Protein AF-0000000067927536 (afdb_homodimer)

Secondary structure (DSSP, 8-state):
----------EEEEES--EEEEEEEESSS--TTSEEEEEEEEEEE-HHHHHHHHHHHTT-EEEEE-EEESSHHHHHHHHHHHHTT-EE--EEETTSPPPEEEEEE-TTS-EEEEEEE-HHHHHHHHHHTT-HHHHHHHHH-SEEEEETTS-HHHHHHHHHHTTT--EEEE--SHHHHGGGGGGGGG-SEEEEEHHHHHHHHTS---HHHHHHHHHHTT--SEEEE-TTSPEEEEETTEEEEE-PPPPS--S--TTHHHHHHHHHHHHHHTT--HHHHHHHHHHHHHHHHH-SSSS----HHHHHHHHHHSPPPEE--/----------EEEEES--EEEEEEEESSS--TTSEEEEEEEEEEE-HHHHHHHHHHHTT-EEEEE-EEESSHHHHHHHHHHHHTT-EE--EEETTSPPPEEEEEE-TTS-EEEEEEE-HHHHHHHHHHTT-HHHHHHHHH-SEEEEETTS-HHHHHHHHHHSTT--EEEE--SHHHHGGGGGGGGG-SEEEEEHHHHHHHHTS---HHHHHHHHHHTT--SEEEE-TTSPEEEEETTEEEEE-PPPPS--S--TTHHHHHHHHHHHHHHTT--HHHHHHHHHHHHHHHHH-SSSS----HHHHHHHHHHSPPPEE--

InterPro domains:
  IPR011611 Carbohydrate kinase PfkB [PF00294] (12-297)
  IPR029056 Ribokinase-like [G3DSA:3.40.1190.20] (9-316)
  IPR029056 Ribokinase-like [SSF53613] (11-298)

Radius of gyration: 29.58 Å; Cα contacts (8 Å, |Δi|>4): 1443; chains: 2; bounding box: 50×99×86 Å

Organism: Mesorhizobium plurifarium (NCBI:txid69974)

Solvent-accessible surface area (backbone atoms only — not comparable to full-atom values): 31913 Å² total; per-residue (Å²): 126,85,75,69,76,79,77,74,60,52,35,37,36,32,40,31,42,52,26,43,35,33,44,30,36,33,53,65,80,80,55,80,58,31,79,30,50,29,46,75,44,77,44,75,35,33,60,44,46,46,11,45,48,34,18,36,66,68,60,33,46,42,34,38,37,35,61,31,11,54,46,72,63,29,52,54,40,51,51,52,40,50,75,53,67,33,45,78,64,48,46,71,39,66,92,41,69,41,34,36,37,40,35,37,22,35,65,87,64,47,61,51,38,27,37,37,22,53,65,58,41,58,65,43,42,51,59,50,68,70,37,66,70,49,54,52,51,52,70,71,32,62,28,36,39,36,30,31,64,38,38,44,70,26,49,52,52,49,61,68,63,43,77,83,42,49,30,36,36,34,26,91,39,47,86,29,25,51,45,45,54,92,46,29,64,72,37,58,30,39,41,34,38,55,65,25,50,23,46,60,67,73,46,89,60,55,71,70,58,39,52,53,49,42,42,72,61,34,32,59,25,37,36,36,39,50,84,81,45,52,33,36,39,36,40,94,88,43,44,30,32,31,59,60,62,81,66,95,46,86,59,32,69,72,58,18,68,25,23,19,49,12,30,20,52,42,32,40,70,71,66,42,55,68,66,63,11,43,37,44,4,51,24,37,17,44,48,25,18,49,19,83,43,90,71,46,85,67,46,71,64,60,44,51,58,38,37,69,59,39,55,76,66,39,77,58,127,125,83,75,71,75,78,76,73,60,52,34,37,37,32,38,30,41,54,25,42,35,34,42,30,36,33,54,62,82,80,53,79,56,32,79,29,48,29,47,73,44,76,46,76,36,33,62,43,46,48,12,46,49,34,19,37,66,67,60,31,45,41,33,37,37,36,61,32,11,54,45,72,64,27,52,52,39,52,51,51,39,52,74,53,67,32,46,79,66,49,47,71,37,66,92,41,70,41,33,34,36,39,36,37,22,36,65,88,64,47,61,50,37,28,39,38,21,52,65,57,41,58,64,43,42,49,58,50,68,71,36,66,68,48,52,53,51,51,70,71,31,63,28,37,38,36,30,31,62,37,40,44,70,27,49,52,51,48,61,68,61,43,74,84,42,49,31,36,38,34,26,90,39,48,87,28,25,50,46,45,56,93,45,29,66,72,37,58,30,37,40,34,38,56,65,25,51,23,45,60,66,73,45,90,61,55,70,70,56,39,52,53,49,40,41,74,62,34,33,60,24,38,36,36,40,49,84,82,45,53,33,37,37,37,40,95,88,44,45,30,33,32,58,61,62,80,66,96,44,86,58,31,67,73,58,19,68,25,22,20,49,12,29,19,52,40,33,40,70,72,67,42,56,66,66,62,10,43,38,44,4,50,23,37,18,44,49,24,17,49,19,82,43,90,71,46,85,65,45,72,64,59,44,52,56,38,37,70,59,38,55,75,67,38,75,57,129

pLDDT: mean 92.67, std 10.37, range [36.15, 98.88]

Structure (mmCIF, N/CA/C/O backbone):
data_AF-0000000067927536-model_v1
#
loop_
_entity.id
_entity.type
_entity.pdbx_description
1 polymer 'PfkB domain protein'
#
loop_
_atom_site.group_PDB
_atom_site.id
_atom_site.type_symbol
_atom_site.label_atom_id
_atom_site.label_alt_id
_atom_site.label_comp_id
_atom_site.label_asym_id
_atom_site.label_entity_id
_atom_site.label_seq_id
_atom_site.pdbx_PDB_ins_code
_atom_site.Cartn_x
_atom_site.Cartn_y
_atom_site.Cartn_z
_atom_site.occupancy
_atom_site.B_iso_or_equiv
_atom_site.auth_seq_id
_atom_site.auth_comp_id
_atom_site.auth_asym_id
_atom_site.auth_atom_id
_atom_site.pdbx_PDB_model_num
ATOM 1 N N . MET A 1 1 ? 11.896 -23.747 -52.117 1 36.15 1 MET A N 1
ATOM 2 C CA . MET A 1 1 ? 12.339 -24.016 -50.752 1 36.15 1 MET A CA 1
ATOM 3 C C . MET A 1 1 ? 11.15 -24.108 -49.802 1 36.15 1 MET A C 1
ATOM 5 O O . MET A 1 1 ? 10.314 -23.204 -49.758 1 36.15 1 MET A O 1
ATOM 9 N N . PRO A 1 2 ? 10.619 -25.261 -49.457 1 42.64 2 PRO A N 1
ATOM 10 C CA . PRO A 1 2 ? 9.406 -25.369 -48.643 1 42.64 2 PRO A CA 1
ATOM 11 C C . PRO A 1 2 ? 9.472 -24.526 -47.371 1 42.64 2 PRO A C 1
ATOM 13 O O . PRO A 1 2 ? 10.546 -24.371 -46.784 1 42.64 2 PRO A O 1
ATOM 16 N N . THR A 1 3 ? 8.899 -23.298 -47.392 1 41.12 3 THR A N 1
ATOM 17 C CA . THR A 1 3 ? 8.771 -22.446 -46.215 1 41.12 3 THR A CA 1
ATOM 18 C C . THR A 1 3 ? 8.442 -23.278 -44.979 1 41.12 3 THR A C 1
ATOM 20 O O . THR A 1 3 ? 7.511 -24.086 -44.997 1 41.12 3 THR A O 1
ATOM 23 N N . SER A 1 4 ? 9.448 -23.759 -44.269 1 42.23 4 SER A N 1
ATOM 24 C CA . SER A 1 4 ? 9.259 -24.482 -43.015 1 42.23 4 SER A CA 1
ATOM 25 C C . SER A 1 4 ? 8.021 -23.988 -42.274 1 42.23 4 SER A C 1
ATOM 27 O O . SER A 1 4 ? 7.813 -22.781 -42.137 1 42.23 4 SER A O 1
ATOM 29 N N . PRO A 1 5 ? 6.928 -24.681 -42.202 1 43.66 5 PRO A N 1
ATOM 30 C CA . PRO A 1 5 ? 5.711 -24.21 -41.538 1 43.66 5 PRO A CA 1
ATOM 31 C C . PRO A 1 5 ? 6.002 -23.426 -40.26 1 43.66 5 PRO A C 1
ATOM 33 O O . PRO A 1 5 ? 6.927 -23.768 -39.518 1 43.66 5 PRO A O 1
ATOM 36 N N . THR A 1 6 ? 6.027 -22.127 -40.227 1 46.49 6 THR A N 1
ATOM 37 C CA . THR A 1 6 ? 6.151 -21.246 -39.071 1 46.49 6 THR A CA 1
ATOM 38 C C . THR A 1 6 ? 5.506 -21.875 -37.84 1 46.49 6 THR A C 1
ATOM 40 O O . THR A 1 6 ? 4.283 -22.021 -37.779 1 46.49 6 THR A O 1
ATOM 43 N N . ILE A 1 7 ? 5.975 -22.976 -37.288 1 53.29 7 ILE A N 1
ATOM 44 C CA . ILE A 1 7 ? 5.444 -23.59 -36.076 1 53.29 7 ILE A CA 1
ATOM 45 C C . ILE A 1 7 ? 4.999 -22.504 -35.099 1 53.29 7 ILE A C 1
ATOM 47 O O . ILE A 1 7 ? 5.812 -21.695 -34.648 1 53.29 7 ILE A O 1
ATOM 51 N N . LEU A 1 8 ? 3.701 -22.122 -35.09 1 70.79 8 LEU A N 1
ATOM 52 C CA . LEU A 1 8 ? 3.12 -21.093 -34.235 1 70.79 8 LEU A CA 1
ATOM 53 C C . LEU A 1 8 ? 3.421 -21.371 -32.766 1 70.79 8 LEU A C 1
ATOM 55 O O . LEU A 1 8 ? 3.389 -22.524 -32.329 1 70.79 8 LEU A O 1
ATOM 59 N N . ALA A 1 9 ? 3.997 -20.526 -31.995 1 87.4 9 ALA A N 1
ATOM 60 C CA . ALA A 1 9 ? 4.271 -20.597 -30.562 1 87.4 9 ALA A CA 1
ATOM 61 C C . ALA A 1 9 ? 3.046 -21.081 -29.792 1 87.4 9 ALA A C 1
ATOM 63 O O . ALA A 1 9 ? 1.92 -20.668 -30.081 1 87.4 9 ALA A O 1
ATOM 64 N N . PRO A 1 10 ? 3.184 -22.124 -29.01 1 95.2 10 PRO A N 1
ATOM 65 C CA . PRO A 1 10 ? 2.051 -22.525 -28.173 1 95.2 10 PRO A CA 1
ATOM 66 C C . PRO A 1 10 ? 1.423 -21.35 -27.427 1 95.2 10 PRO A C 1
ATOM 68 O O . PRO A 1 10 ? 2.081 -20.328 -27.212 1 95.2 10 PRO A O 1
ATOM 71 N N . THR A 1 11 ? 0.136 -21.476 -27.186 1 97.68 11 THR A N 1
ATOM 72 C CA . THR A 1 11 ? -0.6 -20.431 -26.483 1 97.68 11 THR A CA 1
ATOM 73 C C . THR A 1 11 ? -1.155 -20.956 -25.162 1 97.68 11 THR A C 1
ATOM 75 O O . THR A 1 11 ? -1.606 -22.101 -25.083 1 97.68 11 THR A O 1
ATOM 78 N N . ILE A 1 12 ? -1.06 -20.15 -24.15 1 98.65 12 ILE A N 1
ATOM 79 C CA . ILE A 1 12 ? -1.633 -20.516 -22.859 1 98.65 12 ILE A CA 1
ATOM 80 C C . ILE A 1 12 ? -2.537 -19.392 -22.358 1 98.65 12 ILE A C 1
ATOM 82 O O . ILE A 1 12 ? -2.226 -18.212 -22.533 1 98.65 12 ILE A O 1
ATOM 86 N N . LEU A 1 13 ? -3.666 -19.736 -21.806 1 98.72 13 LEU A N 1
ATOM 87 C CA . LEU A 1 13 ? -4.589 -18.83 -21.131 1 98.72 13 LEU A CA 1
ATOM 88 C C . LEU A 1 13 ? -4.597 -19.083 -19.627 1 98.72 13 LEU A C 1
ATOM 90 O O . LEU A 1 13 ? -4.781 -20.22 -19.186 1 98.72 13 LEU A O 1
ATOM 94 N N . ALA A 1 14 ? -4.364 -18.02 -18.931 1 98.82 14 ALA A N 1
ATOM 95 C CA . ALA A 1 14 ? -4.251 -18.194 -17.485 1 98.82 14 ALA A CA 1
ATOM 96 C C . ALA A 1 14 ? -5.377 -17.466 -16.756 1 98.82 14 ALA A C 1
ATOM 98 O O . ALA A 1 14 ? -5.853 -16.426 -17.217 1 98.82 14 ALA A O 1
ATOM 99 N N . PHE A 1 15 ? -5.825 -18.036 -15.656 1 98.7 15 PHE A N 1
ATOM 100 C CA . PHE A 1 15 ? -6.804 -17.481 -14.728 1 98.7 15 PHE A CA 1
ATOM 101 C C . PHE A 1 15 ? -6.224 -17.388 -13.322 1 98.7 15 PHE A C 1
ATOM 103 O O . PHE A 1 15 ? -5.772 -18.391 -12.764 1 98.7 15 PHE A O 1
ATOM 110 N N . GLY A 1 16 ? -6.215 -16.2 -12.804 1 98.4 16 GLY A N 1
ATOM 111 C CA . GLY A 1 16 ? -5.741 -16.168 -11.429 1 98.4 16 GLY A CA 1
ATOM 112 C C . GLY A 1 16 ? -5.317 -14.784 -10.976 1 98.4 16 GLY A C 1
ATOM 113 O O . GLY A 1 16 ? -5.853 -13.779 -11.447 1 98.4 16 GLY A O 1
ATOM 114 N N . GLY A 1 17 ? -4.472 -14.823 -10.006 1 97.46 17 GLY A N 1
ATOM 115 C CA . GLY A 1 17 ? -4.162 -13.583 -9.312 1 97.46 17 GLY A CA 1
ATOM 116 C C . GLY A 1 17 ? -3.146 -12.727 -10.043 1 97.46 17 GLY A C 1
ATOM 117 O O . GLY A 1 17 ? -2.119 -13.231 -10.503 1 97.46 17 GLY A O 1
ATOM 118 N N . ALA A 1 18 ? -3.348 -11.469 -10.199 1 98.01 18 ALA A N 1
ATOM 119 C CA . ALA A 1 18 ? -2.476 -10.337 -10.499 1 98.01 18 ALA A CA 1
ATOM 120 C C . ALA A 1 18 ? -2.848 -9.12 -9.657 1 98.01 18 ALA A C 1
ATOM 122 O O . ALA A 1 18 ? -3.928 -8.547 -9.826 1 98.01 18 ALA A O 1
ATOM 123 N N . HIS A 1 19 ? -2.048 -8.82 -8.751 1 97.81 19 HIS A N 1
ATOM 124 C CA . HIS A 1 19 ? -2.422 -7.828 -7.75 1 97.81 19 HIS A CA 1
ATOM 125 C C . HIS A 1 19 ? -1.195 -7.096 -7.216 1 97.81 19 HIS A C 1
ATOM 127 O O . HIS A 1 19 ? -0.073 -7.351 -7.658 1 97.81 19 HIS A O 1
ATOM 133 N N . ILE A 1 20 ? -1.432 -6.139 -6.331 1 96.45 20 ILE A N 1
ATOM 134 C CA . ILE A 1 20 ? -0.353 -5.361 -5.731 1 96.45 20 ILE A CA 1
ATOM 135 C C . ILE A 1 20 ? 0.211 -6.106 -4.523 1 96.45 20 ILE A C 1
ATOM 137 O O . ILE A 1 20 ? -0.539 -6.52 -3.636 1 96.45 20 ILE A O 1
ATOM 141 N N . ASP A 1 21 ? 1.467 -6.305 -4.563 1 95.13 21 ASP A N 1
ATOM 142 C CA . ASP A 1 21 ? 2.213 -6.828 -3.423 1 95.13 21 ASP A CA 1
ATOM 143 C C . ASP A 1 21 ? 3.032 -5.727 -2.751 1 95.13 21 ASP A C 1
ATOM 145 O O . ASP A 1 21 ? 3.897 -5.117 -3.382 1 95.13 21 ASP A O 1
ATOM 149 N N . ARG A 1 22 ? 2.741 -5.528 -1.476 1 95.95 22 ARG A N 1
ATOM 150 C CA . ARG A 1 22 ? 3.467 -4.53 -0.698 1 95.95 22 ARG A CA 1
ATOM 151 C C . ARG A 1 22 ? 4.297 -5.188 0.399 1 95.95 22 ARG A C 1
ATOM 153 O O . ARG A 1 22 ? 3.796 -6.04 1.136 1 95.95 22 ARG A O 1
ATOM 160 N N . ARG A 1 23 ? 5.489 -4.76 0.454 1 95.23 23 ARG A N 1
ATOM 161 C CA . ARG A 1 23 ? 6.372 -5.239 1.512 1 95.23 23 ARG A CA 1
ATOM 162 C C . ARG A 1 23 ? 7.012 -4.075 2.261 1 95.23 23 ARG A C 1
ATOM 164 O O . ARG A 1 23 ? 7.766 -3.294 1.676 1 95.23 23 ARG A O 1
ATOM 171 N N . GLY A 1 24 ? 6.674 -3.954 3.484 1 97.41 24 GLY A N 1
ATOM 172 C CA . GLY A 1 24 ? 7.274 -2.948 4.346 1 97.41 24 GLY A CA 1
ATOM 173 C C . GLY A 1 24 ? 8.263 -3.527 5.34 1 97.41 24 GLY A C 1
ATOM 174 O O . GLY A 1 24 ? 7.955 -4.495 6.038 1 97.41 24 GLY A O 1
ATOM 175 N N . GLN A 1 25 ? 9.375 -2.928 5.385 1 97.52 25 GLN A N 1
ATOM 176 C CA . GLN A 1 25 ? 10.392 -3.386 6.326 1 97.52 25 GLN A CA 1
ATOM 177 C C . GLN A 1 25 ? 10.713 -2.308 7.357 1 97.52 25 GLN A C 1
ATOM 179 O O . GLN A 1 25 ? 11.086 -1.189 6.997 1 97.52 25 GLN A O 1
ATOM 184 N N . VAL A 1 26 ? 10.529 -2.6 8.625 1 97.45 26 VAL A N 1
ATOM 185 C CA . VAL A 1 26 ? 10.849 -1.699 9.726 1 97.45 26 VAL A CA 1
ATOM 186 C C . VAL A 1 26 ? 12.357 -1.462 9.779 1 97.45 26 VAL A C 1
ATOM 188 O O . VAL A 1 26 ? 13.144 -2.395 9.602 1 97.45 26 VAL A O 1
ATOM 191 N N . SER A 1 27 ? 12.59 -0.154 9.985 1 94.74 27 SER A N 1
ATOM 192 C CA . SER A 1 27 ? 13.988 0.195 10.216 1 94.74 27 SER A CA 1
ATOM 193 C C . SER A 1 27 ? 14.349 0.08 11.694 1 94.74 27 SER A C 1
ATOM 195 O O . SER A 1 27 ? 13.633 0.595 12.555 1 94.74 27 SER A O 1
ATOM 197 N N . GLY A 1 28 ? 15.214 -0.675 12.162 1 92.79 28 GLY A N 1
ATOM 198 C CA . GLY A 1 28 ? 15.619 -0.81 13.552 1 92.79 28 GLY A CA 1
ATOM 199 C C . GLY A 1 28 ? 14.758 -1.785 14.333 1 92.79 28 GLY A C 1
ATOM 200 O O . GLY A 1 28 ? 14.322 -2.805 13.794 1 92.79 28 GLY A O 1
ATOM 201 N N . ILE A 1 29 ? 14.461 -1.384 15.618 1 94.43 29 ILE A N 1
ATOM 202 C CA . ILE A 1 29 ? 13.727 -2.286 16.499 1 94.43 29 ILE A CA 1
ATOM 203 C C . ILE A 1 29 ? 12.226 -2.099 16.295 1 94.43 29 ILE A C 1
ATOM 205 O O . ILE A 1 29 ? 11.717 -0.978 16.377 1 94.43 29 ILE A O 1
ATOM 209 N N . TYR A 1 30 ? 11.588 -3.152 16.034 1 96.66 30 TYR A N 1
ATOM 210 C CA . TYR A 1 30 ? 10.138 -3.152 15.877 1 96.66 30 TYR A CA 1
ATOM 211 C C . TYR A 1 30 ? 9.446 -2.905 17.212 1 96.66 30 TYR A C 1
ATOM 213 O O . TYR A 1 30 ? 9.755 -3.56 18.21 1 96.66 30 TYR A O 1
ATOM 221 N N . VAL A 1 31 ? 8.497 -1.951 17.266 1 95.69 31 VAL A N 1
ATOM 222 C CA . VAL A 1 31 ? 7.664 -1.687 18.435 1 95.69 31 VAL A CA 1
ATOM 223 C C . VAL A 1 31 ? 6.201 -1.971 18.102 1 95.69 31 VAL A C 1
ATOM 225 O O . VAL A 1 31 ? 5.611 -1.301 17.251 1 95.69 31 VAL A O 1
ATOM 228 N N . PRO A 1 32 ? 5.574 -2.984 18.76 1 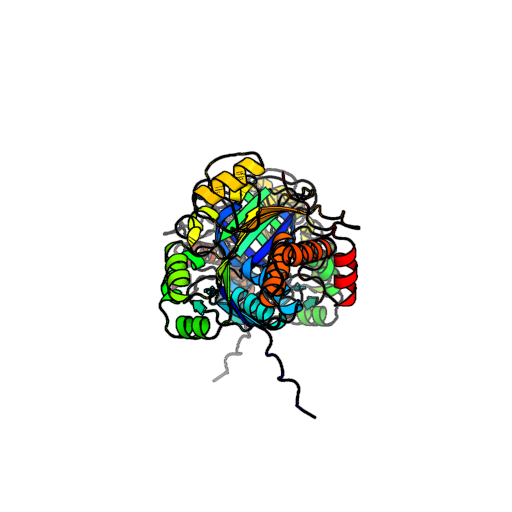96.01 32 PRO A N 1
ATOM 229 C CA . PRO A 1 32 ? 4.167 -3.3 18.505 1 96.01 32 PRO A CA 1
ATOM 230 C C . PRO A 1 32 ? 3.232 -2.14 18.839 1 96.01 32 PRO A C 1
ATOM 232 O O . PRO A 1 32 ? 3.515 -1.355 19.748 1 96.01 32 PRO A O 1
ATOM 235 N N . ALA A 1 33 ? 2.145 -2.016 18.101 1 94.89 33 ALA A N 1
ATOM 236 C CA . ALA A 1 33 ? 1.083 -1.046 18.355 1 94.89 33 ALA A CA 1
ATOM 237 C C . ALA A 1 33 ? 1.62 0.382 18.3 1 94.89 33 ALA A C 1
ATOM 239 O O . ALA A 1 33 ? 1.189 1.244 19.07 1 94.89 33 ALA A O 1
ATOM 240 N N . ALA A 1 34 ? 2.608 0.557 17.472 1 93.35 34 ALA A N 1
ATOM 241 C CA . ALA A 1 34 ? 3.218 1.871 17.28 1 93.35 34 ALA A CA 1
ATOM 242 C C . ALA A 1 34 ? 3.534 2.119 15.808 1 93.35 34 ALA A C 1
ATOM 244 O O . ALA A 1 34 ? 3.443 1.206 14.984 1 93.35 34 ALA A O 1
ATOM 245 N N . SER A 1 35 ? 3.764 3.353 15.507 1 93.15 35 SER A N 1
ATOM 246 C CA . SER A 1 35 ? 4.297 3.715 14.198 1 93.15 35 SER A CA 1
ATOM 247 C C . SER A 1 35 ? 5.807 3.514 14.141 1 93.15 35 SER A C 1
ATOM 249 O O . SER A 1 35 ? 6.548 4.11 14.926 1 93.15 35 SER A O 1
ATOM 251 N N . ASN A 1 36 ? 6.295 2.683 13.25 1 96.65 36 ASN A N 1
ATOM 252 C CA . ASN A 1 36 ? 7.715 2.38 13.103 1 96.65 36 ASN A CA 1
ATOM 253 C C . ASN A 1 36 ? 8.284 2.974 11.817 1 96.65 36 ASN A C 1
ATOM 255 O O . ASN A 1 36 ? 7.646 2.913 10.765 1 96.65 36 ASN A O 1
ATOM 259 N N . PRO A 1 37 ? 9.404 3.564 11.931 1 95.18 37 PRO A N 1
ATOM 260 C CA . PRO A 1 37 ? 10.042 3.963 10.675 1 95.18 37 PRO A CA 1
ATOM 261 C C . PRO A 1 37 ? 10.425 2.769 9.803 1 95.18 37 PRO A C 1
ATOM 263 O O . PRO A 1 37 ? 10.733 1.694 10.323 1 95.18 37 PRO A O 1
ATOM 266 N N . GLY A 1 38 ? 10.355 2.986 8.605 1 97.03 38 GLY A N 1
ATOM 267 C CA . GLY A 1 38 ? 10.737 1.914 7.7 1 97.03 38 GLY A CA 1
ATOM 268 C C . GLY A 1 38 ? 10.605 2.292 6.237 1 97.03 38 GLY A C 1
ATOM 269 O O . GLY A 1 38 ? 10.482 3.473 5.904 1 97.03 38 GLY A O 1
ATOM 270 N N . MET A 1 39 ? 10.707 1.232 5.419 1 96.65 39 MET A N 1
ATOM 271 C CA . MET A 1 39 ? 10.622 1.407 3.971 1 96.65 39 MET A CA 1
ATOM 272 C C . MET A 1 39 ? 9.555 0.495 3.375 1 96.65 39 MET A C 1
ATOM 274 O O . MET A 1 39 ? 9.44 -0.669 3.763 1 96.65 39 MET A O 1
ATOM 278 N N . MET A 1 40 ? 8.829 1.054 2.456 1 96.12 40 MET A N 1
ATOM 279 C CA . MET A 1 40 ? 7.792 0.31 1.746 1 96.12 40 MET A CA 1
ATOM 280 C C . MET A 1 40 ? 8.193 0.068 0.294 1 96.12 40 MET A C 1
ATOM 282 O O . MET A 1 40 ? 8.664 0.983 -0.385 1 96.12 40 MET A O 1
ATOM 286 N N . ARG A 1 41 ? 8.046 -1.163 -0.119 1 92.06 41 ARG A N 1
ATOM 287 C CA . ARG A 1 41 ? 8.211 -1.518 -1.525 1 92.06 41 ARG A CA 1
ATOM 288 C C . ARG A 1 41 ? 6.918 -2.082 -2.103 1 92.06 41 ARG A C 1
ATOM 290 O O . ARG A 1 41 ? 6.225 -2.861 -1.445 1 92.06 41 ARG A O 1
ATOM 297 N N . GLU A 1 42 ? 6.613 -1.668 -3.246 1 92.67 42 GLU A N 1
ATOM 298 C CA . GLU A 1 42 ? 5.422 -2.152 -3.937 1 92.67 42 GLU A CA 1
ATOM 299 C C . GLU A 1 42 ? 5.778 -2.762 -5.29 1 92.67 42 GLU A C 1
ATOM 301 O O . GLU A 1 42 ? 6.561 -2.187 -6.049 1 92.67 42 GLU A O 1
ATOM 306 N N . ASP A 1 43 ? 5.242 -3.904 -5.534 1 91.26 43 ASP A N 1
ATOM 307 C CA . ASP A 1 43 ? 5.38 -4.592 -6.814 1 91.26 43 ASP A CA 1
ATOM 308 C C . ASP A 1 43 ? 4.059 -5.23 -7.24 1 91.26 43 ASP A C 1
ATOM 310 O O . ASP A 1 43 ? 3.123 -5.323 -6.443 1 91.26 43 ASP A O 1
ATOM 314 N N . VAL A 1 44 ? 4.019 -5.545 -8.479 1 94.71 44 VAL A N 1
ATOM 315 C CA . VAL A 1 44 ? 2.886 -6.337 -8.945 1 94.71 44 VAL A CA 1
ATOM 316 C C . VAL A 1 44 ? 3.213 -7.824 -8.83 1 94.71 44 VAL A C 1
ATOM 318 O O . VAL A 1 44 ? 4.284 -8.266 -9.253 1 94.71 44 VAL A O 1
ATOM 321 N N . GLY A 1 45 ? 2.327 -8.491 -8.137 1 94.75 45 GLY A N 1
ATOM 322 C CA . GLY A 1 45 ? 2.509 -9.923 -7.959 1 94.75 45 GLY A CA 1
ATOM 323 C C . GLY A 1 45 ? 1.282 -10.731 -8.334 1 94.75 45 GLY A C 1
ATOM 324 O O . GLY A 1 45 ? 0.46 -10.286 -9.138 1 94.75 45 GLY A O 1
ATOM 325 N N . GLY A 1 46 ? 1.248 -11.913 -7.754 1 95.39 46 GLY A N 1
ATOM 326 C CA . GLY A 1 46 ? 0.287 -12.945 -8.111 1 95.39 46 GLY A CA 1
ATOM 327 C C . GLY A 1 46 ? 0.933 -14.18 -8.709 1 95.39 46 GLY A C 1
ATOM 328 O O . GLY A 1 46 ? 1.755 -14.078 -9.622 1 95.39 46 GLY A O 1
ATOM 329 N N . VAL A 1 47 ? 0.506 -15.202 -8.196 1 95.49 47 VAL A N 1
ATOM 330 C CA . VAL A 1 47 ? 1.22 -16.438 -8.502 1 95.49 47 VAL A CA 1
ATOM 331 C C . VAL A 1 47 ? 1.104 -16.746 -9.993 1 95.49 47 VAL A C 1
ATOM 333 O O . VAL A 1 47 ? 2.101 -17.054 -10.65 1 95.49 47 VAL A O 1
ATOM 336 N N . VAL A 1 48 ? -0.04 -16.649 -10.539 1 97.5 48 VAL A N 1
ATOM 337 C CA . VAL A 1 48 ? -0.242 -16.992 -11.943 1 97.5 48 VAL A CA 1
ATOM 338 C C . VAL A 1 48 ? 0.441 -15.955 -12.832 1 97.5 48 VAL A C 1
ATOM 340 O O . VAL A 1 48 ? 1.039 -16.302 -13.854 1 97.5 48 VAL A O 1
ATOM 343 N N . PHE A 1 49 ? 0.265 -14.712 -12.5 1 97.51 49 PHE A N 1
ATOM 344 C CA . PHE A 1 49 ? 0.927 -13.655 -13.256 1 97.51 49 PHE A CA 1
ATOM 345 C C . PHE A 1 49 ? 2.436 -13.87 -13.28 1 97.51 49 PHE A C 1
ATOM 347 O O . PHE A 1 49 ? 3.065 -13.776 -14.336 1 97.51 49 PHE A O 1
ATOM 354 N N . ASN A 1 50 ? 3.01 -14.145 -12.138 1 95.82 50 ASN A N 1
ATOM 355 C CA . ASN A 1 50 ? 4.447 -14.384 -12.053 1 95.82 50 ASN A CA 1
ATOM 356 C C . ASN A 1 50 ? 4.864 -15.594 -12.884 1 95.82 50 ASN A C 1
ATOM 358 O O . ASN A 1 50 ? 5.898 -15.565 -13.554 1 95.82 50 ASN A O 1
ATOM 362 N N . ALA A 1 51 ? 4.117 -16.616 -12.801 1 97.09 51 ALA A N 1
ATOM 363 C CA . ALA A 1 51 ? 4.402 -17.793 -13.617 1 97.09 51 ALA A CA 1
ATOM 364 C C . ALA A 1 51 ? 4.365 -17.452 -15.104 1 97.09 51 ALA A C 1
ATOM 366 O O . ALA A 1 51 ? 5.232 -17.883 -15.868 1 97.09 51 ALA A O 1
ATOM 367 N N . LEU A 1 52 ? 3.378 -16.668 -15.517 1 97.54 52 LEU A N 1
ATOM 368 C CA . LEU A 1 52 ? 3.235 -16.292 -16.919 1 97.54 52 LEU A CA 1
ATOM 369 C C . LEU A 1 52 ? 4.442 -15.488 -17.392 1 97.54 52 LEU A C 1
ATOM 371 O O . LEU A 1 52 ? 4.859 -15.606 -18.546 1 97.54 52 LEU A O 1
ATOM 375 N N . ARG A 1 53 ? 4.935 -14.673 -16.527 1 94.73 53 ARG A N 1
ATOM 376 C CA . ARG A 1 53 ? 6.123 -13.909 -16.892 1 94.73 53 ARG A CA 1
ATOM 377 C C . ARG A 1 53 ? 7.265 -14.833 -17.301 1 94.73 53 ARG A C 1
ATOM 379 O O . ARG A 1 53 ? 8.025 -14.521 -18.219 1 94.73 53 ARG A O 1
ATOM 386 N N . SER A 1 54 ? 7.377 -15.929 -16.6 1 92.71 54 SER A N 1
ATOM 387 C CA . SER A 1 54 ? 8.384 -16.928 -16.944 1 92.71 54 SER A CA 1
ATOM 388 C C . SER A 1 54 ? 8.023 -17.655 -18.235 1 92.71 54 SER A C 1
ATOM 390 O O . SER A 1 54 ? 8.897 -17.955 -19.051 1 92.71 54 SER A O 1
ATOM 392 N N . VAL A 1 55 ? 6.783 -17.922 -18.44 1 95.61 55 VAL A N 1
ATOM 393 C CA . VAL A 1 55 ? 6.294 -18.621 -19.624 1 95.61 55 VAL A CA 1
ATOM 394 C C . VAL A 1 55 ? 6.629 -17.813 -20.876 1 95.61 55 VAL A C 1
ATOM 396 O O . VAL A 1 55 ? 7.169 -18.353 -21.845 1 95.61 55 VAL A O 1
ATOM 399 N N . VAL A 1 56 ? 6.35 -16.529 -20.833 1 95.11 56 VAL A N 1
ATOM 400 C CA . VAL A 1 56 ? 6.541 -15.649 -21.982 1 95.11 56 VAL A CA 1
ATOM 401 C C . VAL A 1 56 ? 8.028 -15.551 -22.316 1 95.11 56 VAL A C 1
ATOM 403 O O . VAL A 1 56 ? 8.407 -15.528 -23.489 1 95.11 56 VAL A O 1
ATOM 406 N N . LYS A 1 57 ? 8.831 -15.561 -21.329 1 90.87 57 LYS A N 1
ATOM 407 C CA . LYS A 1 57 ? 10.275 -15.491 -21.531 1 90.87 57 LYS A CA 1
ATOM 408 C C . LYS A 1 57 ? 10.795 -16.746 -22.225 1 90.87 57 LYS A C 1
ATOM 410 O O . LYS A 1 57 ? 11.908 -16.752 -22.756 1 90.87 57 LYS A O 1
ATOM 415 N N . ARG A 1 58 ? 10.001 -17.7 -22.227 1 91.92 58 ARG A N 1
ATOM 416 C CA . ARG A 1 58 ? 10.396 -18.968 -22.832 1 91.92 58 ARG A CA 1
ATOM 417 C C . ARG A 1 58 ? 9.727 -19.158 -24.19 1 91.92 58 ARG A C 1
ATOM 419 O O . ARG A 1 58 ? 9.658 -20.277 -24.702 1 91.92 58 ARG A O 1
ATOM 426 N N . GLY A 1 59 ? 9.06 -18.187 -24.707 1 92.13 59 GLY A N 1
ATOM 427 C CA . GLY A 1 59 ? 8.609 -18.18 -26.09 1 92.13 59 GLY A CA 1
ATOM 428 C C . GLY A 1 59 ? 7.162 -18.609 -26.247 1 92.13 59 GLY A C 1
ATOM 429 O O . GLY A 1 59 ? 6.704 -18.87 -27.361 1 92.13 59 GLY A O 1
ATOM 430 N N . VAL A 1 60 ? 6.454 -18.74 -25.201 1 95.87 60 VAL A N 1
ATOM 431 C CA . VAL A 1 60 ? 5.045 -19.114 -25.258 1 95.87 60 VAL A CA 1
ATOM 432 C C . VAL A 1 60 ? 4.175 -17.859 -25.23 1 95.87 60 VAL A C 1
ATOM 434 O O . VAL A 1 60 ? 4.44 -16.931 -24.463 1 95.87 60 VAL A O 1
ATOM 437 N N . SER A 1 61 ? 3.177 -17.798 -26.076 1 97.73 61 SER A N 1
ATOM 438 C CA . SER A 1 61 ? 2.221 -16.695 -26.051 1 97.73 61 SER A CA 1
ATOM 439 C C . SER A 1 61 ? 1.227 -16.85 -24.906 1 97.73 61 SER A C 1
ATOM 441 O O . SER A 1 61 ? 0.642 -17.92 -24.726 1 97.73 61 SER A O 1
ATOM 443 N N . ALA A 1 62 ? 1.049 -15.799 -24.149 1 98.24 62 ALA A N 1
ATOM 444 C CA . ALA A 1 62 ? 0.249 -15.93 -22.934 1 98.24 62 ALA A CA 1
ATOM 445 C C . ALA A 1 62 ? -0.827 -14.85 -22.866 1 98.24 62 ALA A C 1
ATOM 447 O O . ALA A 1 62 ? -0.593 -13.706 -23.263 1 98.24 62 ALA A O 1
ATOM 448 N N . SER A 1 63 ? -1.966 -15.186 -22.385 1 98.66 63 SER A N 1
ATOM 449 C CA . SER A 1 63 ? -3.055 -14.293 -22.004 1 98.66 63 SER A CA 1
ATOM 450 C C . SER A 1 63 ? -3.477 -14.522 -20.556 1 98.66 63 SER A C 1
ATOM 452 O O . SER A 1 63 ? -3.326 -15.626 -20.028 1 98.66 63 SER A O 1
ATOM 454 N N . LEU A 1 64 ? -3.973 -13.456 -19.98 1 98.74 64 LEU A N 1
ATOM 455 C CA . LEU A 1 64 ? -4.347 -13.523 -18.572 1 98.74 64 LEU A CA 1
ATOM 456 C C . LEU A 1 64 ? -5.76 -12.99 -18.359 1 98.74 64 LEU A C 1
ATOM 458 O O . LEU A 1 64 ? -6.113 -11.929 -18.88 1 98.74 64 LEU A O 1
ATOM 462 N N . ILE A 1 65 ? -6.559 -13.725 -17.7 1 98.49 65 ILE A N 1
ATOM 463 C CA . ILE A 1 65 ? -7.826 -13.25 -17.155 1 98.49 65 ILE A CA 1
ATOM 464 C C . ILE A 1 65 ? -7.729 -13.15 -15.634 1 98.49 65 ILE A C 1
ATOM 466 O O . ILE A 1 65 ? -7.641 -14.168 -14.944 1 98.49 65 ILE A O 1
ATOM 470 N N . SER A 1 66 ? -7.661 -12.032 -15.185 1 98.47 66 SER A N 1
ATOM 471 C CA . SER A 1 66 ? -7.722 -11.677 -13.771 1 98.47 66 SER A CA 1
ATOM 472 C C . SER A 1 66 ? -8.822 -10.655 -13.504 1 98.47 66 SER A C 1
ATOM 474 O O . SER A 1 66 ? -9.72 -10.472 -14.328 1 98.47 66 SER A O 1
ATOM 476 N N . VAL A 1 67 ? -8.873 -10.198 -12.223 1 97.93 67 VAL A N 1
ATOM 477 C CA . VAL A 1 67 ? -9.859 -9.185 -11.862 1 97.93 67 VAL A CA 1
ATOM 478 C C . VAL A 1 67 ? -9.19 -8.077 -11.053 1 97.93 67 VAL A C 1
ATOM 480 O O . VAL A 1 67 ? -8.291 -8.341 -10.252 1 97.93 67 VAL A O 1
ATOM 483 N N . ARG A 1 68 ? -9.582 -6.902 -11.366 1 97.67 68 ARG A N 1
ATOM 484 C CA . ARG A 1 68 ? -9.028 -5.747 -10.666 1 97.67 68 ARG A CA 1
ATOM 485 C C . ARG A 1 68 ? -10.099 -4.69 -10.421 1 97.67 68 ARG A C 1
ATOM 487 O O . ARG A 1 68 ? -11.206 -4.784 -10.956 1 97.67 68 ARG A O 1
ATOM 494 N N . GLY A 1 69 ? -9.791 -3.776 -9.549 1 96.31 69 GLY A N 1
ATOM 495 C CA . GLY A 1 69 ? -10.718 -2.698 -9.244 1 96.31 69 GLY A CA 1
ATOM 496 C C . GLY A 1 69 ? -10.558 -1.497 -10.156 1 96.31 69 GLY A C 1
ATOM 497 O O . GLY A 1 69 ? -9.817 -1.552 -11.14 1 96.31 69 GLY A O 1
ATOM 498 N N . GLY A 1 70 ? -11.426 -0.466 -9.941 1 93.1 70 GLY A N 1
ATOM 499 C CA . GLY A 1 70 ? -11.351 0.787 -10.675 1 93.1 70 GLY A CA 1
ATOM 500 C C . GLY A 1 70 ? -10.5 1.834 -9.982 1 93.1 70 GLY A C 1
ATOM 501 O O . GLY A 1 70 ? -10.964 2.946 -9.72 1 93.1 70 GLY A O 1
ATOM 502 N N . ASP A 1 71 ? -9.294 1.489 -9.706 1 90.82 71 ASP A N 1
ATOM 503 C CA . ASP A 1 71 ? -8.426 2.378 -8.94 1 90.82 71 ASP A CA 1
ATOM 504 C C . ASP A 1 71 ? -7.028 2.441 -9.55 1 90.82 71 ASP A C 1
ATOM 506 O O . ASP A 1 71 ? -6.781 1.861 -10.61 1 90.82 71 ASP A O 1
ATOM 510 N N . ALA A 1 72 ? -6.123 3.234 -8.921 1 89.11 72 ALA A N 1
ATOM 511 C CA . ALA A 1 72 ? -4.779 3.444 -9.453 1 89.11 72 ALA A CA 1
ATOM 512 C C . ALA A 1 72 ? -3.983 2.142 -9.463 1 89.11 72 ALA A C 1
ATOM 514 O O . ALA A 1 72 ? -3.157 1.918 -10.351 1 89.11 72 ALA A O 1
ATOM 515 N N . ALA A 1 73 ? -4.229 1.281 -8.476 1 93.48 73 ALA A N 1
ATOM 516 C CA . ALA A 1 73 ? -3.553 -0.013 -8.42 1 93.48 73 ALA A CA 1
ATOM 517 C C . ALA A 1 73 ? -3.867 -0.85 -9.656 1 93.48 73 ALA A C 1
ATOM 519 O O . ALA A 1 73 ? -3.003 -1.571 -10.162 1 93.48 73 ALA A O 1
ATOM 520 N N . ALA A 1 74 ? -5.074 -0.744 -10.078 1 96.26 74 ALA A N 1
ATOM 521 C CA . ALA A 1 74 ? -5.485 -1.462 -11.281 1 96.26 74 ALA A CA 1
ATOM 522 C C . ALA A 1 74 ? -4.628 -1.062 -12.478 1 96.26 74 ALA A C 1
ATOM 524 O O . ALA A 1 74 ? -4.209 -1.916 -13.263 1 96.26 74 ALA A O 1
ATOM 525 N N . GLU A 1 75 ? -4.375 0.194 -12.591 1 94.19 75 GLU A N 1
ATOM 526 C CA . GLU A 1 75 ? -3.547 0.69 -13.686 1 94.19 75 GLU A CA 1
ATOM 527 C C . GLU A 1 75 ? -2.119 0.163 -13.581 1 94.19 75 GLU A C 1
ATOM 529 O O . GLU A 1 75 ? -1.503 -0.182 -14.591 1 94.19 75 GLU A O 1
ATOM 534 N N . THR A 1 76 ? -1.662 0.169 -12.437 1 94.14 76 THR A N 1
ATOM 535 C CA . THR A 1 76 ? -0.323 -0.359 -12.199 1 94.14 76 THR A CA 1
ATOM 536 C C . THR A 1 76 ? -0.24 -1.827 -12.609 1 94.14 76 THR A C 1
ATOM 538 O O . THR A 1 76 ? 0.713 -2.238 -13.273 1 94.14 76 THR A O 1
ATOM 541 N N . VAL A 1 77 ? -1.204 -2.587 -12.255 1 97.36 77 VAL A N 1
ATOM 542 C CA . VAL A 1 77 ? -1.247 -4.007 -12.589 1 97.36 77 VAL A CA 1
ATOM 543 C C . VAL A 1 77 ? -1.332 -4.18 -14.104 1 97.36 77 VAL A C 1
ATOM 545 O O . VAL A 1 77 ? -0.596 -4.98 -14.686 1 97.36 77 VAL A O 1
ATOM 548 N N . ALA A 1 78 ? -2.176 -3.407 -14.732 1 97.82 78 ALA A N 1
ATOM 549 C CA . ALA A 1 78 ? -2.329 -3.483 -16.182 1 97.82 78 ALA A CA 1
ATOM 550 C C . ALA A 1 78 ? -1.014 -3.17 -16.889 1 97.82 78 ALA A C 1
ATOM 552 O O . ALA A 1 78 ? -0.634 -3.857 -17.84 1 97.82 78 ALA A O 1
ATOM 553 N N . SER A 1 79 ? -0.368 -2.162 -16.445 1 96.18 79 SER A N 1
ATOM 554 C CA . SER A 1 79 ? 0.907 -1.771 -17.037 1 96.18 79 SER A CA 1
ATOM 555 C C . SER A 1 79 ? 1.943 -2.882 -16.901 1 96.18 79 SER A C 1
ATOM 557 O O . SER A 1 79 ? 2.723 -3.127 -17.824 1 96.18 79 SER A O 1
ATOM 559 N N . ALA A 1 80 ? 1.957 -3.51 -15.797 1 95.6 80 ALA A N 1
ATOM 560 C CA . ALA A 1 80 ? 2.898 -4.603 -15.57 1 95.6 80 ALA A CA 1
ATOM 561 C C . ALA A 1 80 ? 2.614 -5.775 -16.505 1 95.6 80 ALA A C 1
ATOM 563 O O . ALA A 1 80 ? 3.541 -6.388 -17.042 1 95.6 80 ALA A O 1
ATOM 564 N N . ILE A 1 81 ? 1.368 -6.09 -16.645 1 97.82 81 ILE A N 1
ATOM 565 C CA . ILE A 1 81 ? 0.97 -7.173 -17.539 1 97.82 81 ILE A CA 1
ATOM 566 C C . ILE A 1 81 ? 1.422 -6.859 -18.963 1 97.82 81 ILE A C 1
ATOM 568 O O . ILE A 1 81 ? 2.036 -7.699 -19.626 1 97.82 81 ILE A O 1
ATOM 572 N N . ASP A 1 82 ? 1.163 -5.66 -19.381 1 97.62 82 ASP A N 1
ATOM 573 C CA . ASP A 1 82 ? 1.546 -5.226 -20.721 1 97.62 82 ASP A CA 1
ATOM 574 C C . ASP A 1 82 ? 3.062 -5.273 -20.901 1 97.62 82 ASP A C 1
ATOM 576 O O . ASP A 1 82 ? 3.558 -5.766 -21.916 1 97.62 82 ASP A O 1
ATOM 580 N N . SER A 1 83 ? 3.753 -4.809 -19.94 1 95.62 83 SER A N 1
ATOM 581 C CA . SER A 1 83 ? 5.21 -4.756 -20.002 1 95.62 83 SER A CA 1
ATOM 582 C C . SER A 1 83 ? 5.812 -6.155 -20.071 1 95.62 83 SER A C 1
ATOM 584 O O . SER A 1 83 ? 6.932 -6.332 -20.555 1 95.62 83 SER A O 1
ATOM 586 N N . ALA A 1 84 ? 5.081 -7.152 -19.622 1 95.07 84 ALA A N 1
ATOM 587 C CA . ALA A 1 84 ? 5.557 -8.533 -19.623 1 95.07 84 ALA A CA 1
ATOM 588 C C . ALA A 1 84 ? 5.234 -9.223 -20.945 1 95.07 84 ALA A C 1
ATOM 590 O O . ALA A 1 84 ? 5.563 -10.396 -21.137 1 95.07 84 ALA A O 1
ATOM 591 N N . GLY A 1 85 ? 4.54 -8.518 -21.827 1 97.01 85 GLY A N 1
ATOM 592 C CA . GLY A 1 85 ? 4.174 -9.098 -23.109 1 97.01 85 GLY A CA 1
ATOM 593 C C . GLY A 1 85 ? 2.998 -10.052 -23.018 1 97.01 85 GLY A C 1
ATOM 594 O O . GLY A 1 85 ? 2.868 -10.965 -23.836 1 97.01 85 GLY A O 1
ATOM 595 N N . ILE A 1 86 ? 2.194 -9.937 -22.029 1 98.22 86 ILE A N 1
ATOM 596 C CA . ILE A 1 86 ? 1.03 -10.788 -21.809 1 98.22 86 ILE A CA 1
ATOM 597 C C . ILE A 1 86 ? -0.233 -10.063 -22.269 1 98.22 86 ILE A C 1
ATOM 599 O O . ILE A 1 86 ? -0.419 -8.88 -21.975 1 98.22 86 ILE A O 1
ATOM 603 N N . THR A 1 87 ? -1.046 -10.726 -23.038 1 98.42 87 THR A N 1
ATOM 604 C CA . THR A 1 87 ? -2.331 -10.147 -23.415 1 98.42 87 THR A CA 1
ATOM 605 C C . THR A 1 87 ? -3.271 -10.091 -22.214 1 98.42 87 THR A C 1
ATOM 607 O O . THR A 1 87 ? -3.551 -11.116 -21.59 1 98.42 87 THR A O 1
ATOM 610 N N . ASP A 1 88 ? -3.74 -8.935 -21.94 1 98.49 88 ASP A N 1
ATOM 611 C CA . ASP A 1 88 ? -4.575 -8.73 -20.76 1 98.49 88 ASP A CA 1
ATOM 612 C C . ASP A 1 88 ? -6.057 -8.828 -21.112 1 98.49 88 ASP A C 1
ATOM 614 O O . ASP A 1 88 ? -6.615 -7.92 -21.731 1 98.49 88 ASP A O 1
ATOM 618 N N . LEU A 1 89 ? -6.691 -9.8 -20.663 1 97.86 89 LEU A N 1
ATOM 619 C CA . LEU A 1 89 ? -8.119 -10.001 -20.885 1 97.86 89 LEU A CA 1
ATOM 620 C C . LEU A 1 89 ? -8.9 -9.834 -19.586 1 97.86 89 LEU A C 1
ATOM 622 O O . LEU A 1 89 ? -10.033 -10.306 -19.472 1 97.86 89 LEU A O 1
ATOM 626 N N . SER A 1 90 ? -8.287 -9.225 -18.619 1 97.52 90 SER A N 1
ATOM 627 C CA . SER A 1 90 ? -8.852 -9.099 -17.28 1 97.52 90 SER A CA 1
ATOM 628 C C . SER A 1 90 ? -10.049 -8.153 -17.272 1 97.52 90 SER A C 1
ATOM 630 O O . SER A 1 90 ? -10.236 -7.373 -18.208 1 97.52 90 SER A O 1
ATOM 632 N N . VAL A 1 91 ? -10.786 -8.238 -16.223 1 96.84 91 VAL A N 1
ATOM 633 C CA . VAL A 1 91 ? -11.982 -7.417 -16.066 1 96.84 91 VAL A CA 1
ATOM 634 C C . VAL A 1 91 ? -11.776 -6.417 -14.93 1 96.84 91 VAL A C 1
ATOM 636 O O . VAL A 1 91 ? -11.144 -6.736 -13.92 1 96.84 91 VAL A O 1
ATOM 639 N N . VAL A 1 92 ? -12.347 -5.243 -15.142 1 96.43 92 VAL A N 1
ATOM 640 C CA . VAL A 1 92 ? -12.241 -4.175 -14.154 1 96.43 92 VAL A CA 1
ATOM 641 C C . VAL A 1 92 ? -13.604 -3.928 -13.512 1 96.43 92 VAL A C 1
ATOM 643 O O . VAL A 1 92 ? -14.609 -3.78 -14.211 1 96.43 92 VAL A O 1
ATOM 646 N N . PHE A 1 93 ? -13.637 -3.934 -12.238 1 96.37 93 PHE A N 1
ATOM 647 C CA . PHE A 1 93 ? -14.821 -3.57 -11.469 1 96.37 93 PHE A CA 1
ATOM 648 C C . PHE A 1 93 ? -14.666 -2.182 -10.86 1 96.37 93 PHE A C 1
ATOM 650 O O . PHE A 1 93 ? -14.028 -2.023 -9.817 1 96.37 93 PHE A O 1
ATOM 657 N N . LEU A 1 94 ? -15.317 -1.197 -11.385 1 93.4 94 LEU A N 1
ATOM 658 C CA . LEU A 1 94 ? -15.074 0.209 -11.084 1 93.4 94 LEU A CA 1
ATOM 659 C C . LEU A 1 94 ? -15.431 0.525 -9.635 1 93.4 94 LEU A C 1
ATOM 661 O O . LEU A 1 94 ? -14.878 1.455 -9.044 1 93.4 94 LEU A O 1
ATOM 665 N N . ASP A 1 95 ? -16.319 -0.277 -9.054 1 92.86 95 ASP A N 1
ATOM 666 C CA . ASP A 1 95 ? -16.807 0.014 -7.709 1 92.86 95 ASP A CA 1
ATOM 667 C C . ASP A 1 95 ? -16.084 -0.836 -6.666 1 92.86 95 ASP A C 1
ATOM 669 O O . ASP A 1 95 ? -16.549 -0.965 -5.532 1 92.86 95 ASP A O 1
ATOM 673 N N . ARG A 1 96 ? -14.977 -1.464 -7.065 1 94.13 96 ARG A N 1
ATOM 674 C CA . ARG A 1 96 ? -14.207 -2.326 -6.174 1 94.13 96 ARG A CA 1
ATOM 675 C C . ARG A 1 96 ? -12.744 -1.897 -6.127 1 94.13 96 ARG A C 1
ATOM 677 O O . ARG A 1 96 ? -12.287 -1.136 -6.983 1 94.13 96 ARG A O 1
ATOM 684 N N . THR A 1 97 ? -12.111 -2.347 -5.127 1 94.4 97 THR A N 1
ATOM 685 C CA . THR A 1 97 ? -10.677 -2.11 -5.005 1 94.4 97 THR A CA 1
ATOM 686 C C . THR A 1 97 ? -9.885 -3.276 -5.589 1 94.4 97 THR A C 1
ATOM 688 O O . THR A 1 97 ? -10.315 -4.428 -5.508 1 94.4 97 THR A O 1
ATOM 691 N N . THR A 1 98 ? -8.798 -2.925 -6.211 1 97.11 98 THR A N 1
ATOM 692 C CA . THR A 1 98 ? -7.883 -3.941 -6.719 1 97.11 98 THR A CA 1
ATOM 693 C C . THR A 1 98 ? -7.331 -4.79 -5.577 1 97.11 98 THR A C 1
ATOM 695 O O . THR A 1 98 ? -6.952 -4.261 -4.53 1 97.11 98 THR A O 1
ATOM 698 N N . PRO A 1 99 ? -7.279 -6.137 -5.741 1 98 99 PRO A N 1
ATOM 699 C CA . PRO A 1 99 ? -6.702 -7.001 -4.708 1 98 99 PRO A CA 1
ATOM 700 C C . PRO A 1 99 ? -5.26 -6.633 -4.369 1 98 99 PRO A C 1
ATOM 702 O O . PRO A 1 99 ? -4.523 -6.149 -5.232 1 98 99 PRO A O 1
ATOM 705 N N . SER A 1 100 ? -4.878 -6.911 -3.114 1 97.62 100 SER A N 1
ATOM 706 C CA . SER A 1 100 ? -3.525 -6.586 -2.675 1 97.62 100 SER A CA 1
ATOM 707 C C . SER A 1 100 ? -3.107 -7.447 -1.488 1 97.62 100 SER A C 1
ATOM 709 O O . SER A 1 100 ? -3.956 -7.993 -0.78 1 97.62 100 SER A O 1
ATOM 711 N N . TYR A 1 101 ? -1.901 -7.648 -1.414 1 96.81 101 TYR A N 1
ATOM 712 C CA . TYR A 1 101 ? -1.266 -8.28 -0.263 1 96.81 101 TYR A CA 1
ATOM 713 C C . TYR A 1 101 ? -0.226 -7.358 0.361 1 96.81 101 TYR A C 1
ATOM 715 O O . TYR A 1 101 ? 0.605 -6.78 -0.344 1 96.81 101 TYR A O 1
ATOM 723 N N . THR A 1 102 ? -0.289 -7.129 1.66 1 97.9 102 THR A N 1
ATOM 724 C CA . THR A 1 102 ? 0.66 -6.297 2.391 1 97.9 102 THR A CA 1
ATOM 725 C C . THR A 1 102 ? 1.349 -7.101 3.49 1 97.9 102 THR A C 1
ATOM 727 O O . THR A 1 102 ? 0.685 -7.691 4.344 1 97.9 102 THR A O 1
ATOM 730 N N . ALA A 1 103 ? 2.621 -7.132 3.435 1 97.08 103 ALA A N 1
ATOM 731 C CA . ALA A 1 103 ? 3.43 -7.778 4.466 1 97.08 103 ALA A CA 1
ATOM 732 C C . ALA A 1 103 ? 4.339 -6.768 5.162 1 97.08 103 ALA A C 1
ATOM 734 O O . ALA A 1 103 ? 5.117 -6.07 4.508 1 97.08 103 ALA A O 1
ATOM 735 N N . LEU A 1 104 ? 4.247 -6.626 6.401 1 98.08 104 LEU A N 1
ATOM 736 C CA . LEU A 1 104 ? 5.201 -5.859 7.194 1 98.08 104 LEU A CA 1
ATOM 737 C C . LEU A 1 104 ? 6.168 -6.784 7.925 1 98.08 104 LEU A C 1
ATOM 739 O O . LEU A 1 104 ? 5.743 -7.693 8.641 1 98.08 104 LEU A O 1
ATOM 743 N N . ILE A 1 105 ? 7.436 -6.563 7.724 1 97.79 105 ILE A N 1
ATOM 744 C CA . ILE A 1 105 ? 8.457 -7.444 8.281 1 97.79 105 ILE A CA 1
ATOM 745 C C . ILE A 1 105 ? 9.412 -6.638 9.158 1 97.79 105 ILE A C 1
ATOM 747 O O . ILE A 1 105 ? 9.503 -5.415 9.027 1 97.79 105 ILE A O 1
ATOM 751 N N . ASP A 1 106 ? 10.069 -7.309 10.057 1 97.07 106 ASP A N 1
ATOM 752 C CA . ASP A 1 106 ? 11.023 -6.619 10.92 1 97.07 106 ASP A CA 1
ATOM 753 C C . ASP A 1 106 ? 12.374 -6.459 10.226 1 97.07 106 ASP A C 1
ATOM 755 O O . ASP A 1 106 ? 12.506 -6.755 9.037 1 97.07 106 ASP A O 1
ATOM 759 N N . ALA A 1 107 ? 13.385 -5.978 10.909 1 95.14 107 ALA A N 1
ATOM 760 C CA . ALA A 1 107 ? 14.687 -5.656 10.332 1 95.14 107 ALA A CA 1
ATOM 761 C C . ALA A 1 107 ? 15.403 -6.917 9.856 1 95.14 107 ALA A C 1
ATOM 763 O O . ALA A 1 107 ? 16.251 -6.856 8.962 1 95.14 107 ALA A O 1
ATOM 764 N N . GLU A 1 108 ? 15.033 -8.11 10.37 1 92.23 108 GLU A N 1
ATOM 765 C CA . GLU A 1 108 ? 15.663 -9.376 10.008 1 92.23 108 GLU A CA 1
ATOM 766 C C . GLU A 1 108 ? 14.886 -10.083 8.902 1 92.23 108 GLU A C 1
ATOM 768 O O . GLU A 1 108 ? 15.29 -11.151 8.437 1 92.23 108 GLU A O 1
ATOM 773 N N . GLY A 1 109 ? 13.788 -9.482 8.549 1 91.26 109 GLY A N 1
ATOM 774 C CA . GLY A 1 109 ? 13.024 -10.051 7.45 1 91.26 109 GLY A CA 1
ATOM 775 C C . GLY A 1 109 ? 11.927 -10.992 7.91 1 91.26 109 GLY A C 1
ATOM 776 O O . GLY A 1 109 ? 11.301 -11.67 7.093 1 91.26 109 GLY A O 1
ATOM 777 N N . GLU A 1 110 ? 11.724 -11.035 9.17 1 93.47 110 GLU A N 1
ATOM 778 C CA . GLU A 1 110 ? 10.668 -11.895 9.697 1 93.47 110 GLU A CA 1
ATOM 779 C C . GLU A 1 110 ? 9.306 -11.214 9.609 1 93.47 110 GLU A C 1
ATOM 781 O O . GLU A 1 110 ? 9.19 -10.012 9.856 1 93.47 110 GLU A O 1
ATOM 786 N N . LEU A 1 111 ? 8.369 -11.997 9.333 1 95.55 111 LEU A N 1
ATOM 787 C CA . LEU A 1 111 ? 7.023 -11.468 9.148 1 95.55 111 LEU A CA 1
ATOM 788 C C . LEU A 1 111 ? 6.428 -11.02 10.479 1 95.55 111 LEU A C 1
ATOM 790 O O . LEU A 1 111 ? 6.334 -11.812 11.42 1 95.55 111 LEU A O 1
ATOM 794 N N . ILE A 1 112 ? 6.075 -9.801 10.522 1 97.6 112 ILE A N 1
ATOM 795 C CA . ILE A 1 112 ? 5.339 -9.276 11.666 1 97.6 112 ILE A CA 1
ATOM 796 C C . ILE A 1 112 ? 3.845 -9.53 11.481 1 97.6 112 ILE A C 1
ATOM 798 O O . ILE A 1 112 ? 3.193 -10.103 12.356 1 97.6 112 ILE A O 1
ATOM 802 N N . VAL A 1 113 ? 3.355 -9.166 10.299 1 97.81 113 VAL A N 1
ATOM 803 C CA . VAL A 1 113 ? 1.941 -9.317 9.972 1 97.81 113 VAL A CA 1
ATOM 804 C C . VAL A 1 113 ? 1.741 -9.173 8.465 1 97.81 113 VAL A C 1
ATOM 806 O O . VAL A 1 113 ? 2.41 -8.363 7.818 1 97.81 113 VAL A O 1
ATOM 809 N N . GLY A 1 114 ? 0.903 -10.005 7.983 1 97.22 114 GLY A N 1
ATOM 810 C CA . GLY A 1 114 ? 0.432 -9.867 6.614 1 97.22 114 GLY A CA 1
ATOM 811 C C . GLY A 1 114 ? -1.061 -9.615 6.52 1 97.22 114 GLY A C 1
ATOM 812 O O . GLY A 1 114 ? -1.829 -10.08 7.364 1 97.22 114 GLY A O 1
ATOM 813 N N . LEU A 1 115 ? -1.479 -8.897 5.53 1 98.21 115 LEU A N 1
ATOM 814 C CA . LEU A 1 115 ? -2.885 -8.652 5.229 1 98.21 115 LEU A CA 1
ATOM 815 C C . LEU A 1 115 ? -3.193 -8.982 3.772 1 98.21 115 LEU A C 1
ATOM 817 O O . LEU A 1 115 ? -2.599 -8.403 2.86 1 98.21 115 LEU A O 1
ATOM 821 N N . ALA A 1 116 ? -4.079 -9.872 3.573 1 96.81 116 ALA A N 1
ATOM 822 C CA . ALA A 1 116 ? -4.51 -10.281 2.239 1 96.81 116 ALA A CA 1
ATOM 823 C C . ALA A 1 116 ? -5.893 -9.725 1.914 1 96.81 116 ALA A C 1
ATOM 825 O O . ALA A 1 116 ? -6.9 -10.199 2.445 1 96.81 116 ALA A O 1
ATOM 826 N N . ASP A 1 117 ? -5.952 -8.722 1.1 1 97.53 117 ASP A N 1
ATOM 827 C CA . ASP A 1 117 ? -7.201 -8.217 0.538 1 97.53 117 ASP A CA 1
ATOM 828 C C . ASP A 1 117 ? -7.487 -8.85 -0.822 1 97.53 117 ASP A C 1
ATOM 830 O O . ASP A 1 117 ? -7.136 -8.288 -1.861 1 97.53 117 ASP A O 1
ATOM 834 N N . MET A 1 118 ? -8.181 -9.978 -0.843 1 96.01 118 MET A N 1
ATOM 835 C CA . MET A 1 118 ? -8.336 -10.814 -2.03 1 96.01 118 MET A CA 1
ATOM 836 C C . MET A 1 118 ? -9.81 -11.069 -2.328 1 96.01 118 MET A C 1
ATOM 838 O O . MET A 1 118 ? -10.141 -11.897 -3.178 1 96.01 118 MET A O 1
ATOM 842 N N . ALA A 1 119 ? -10.728 -10.376 -1.712 1 95.07 119 ALA A N 1
ATOM 843 C CA . ALA A 1 119 ? -12.152 -10.699 -1.759 1 95.07 119 ALA A CA 1
ATOM 844 C C . ALA A 1 119 ? -12.689 -10.605 -3.185 1 95.07 119 ALA A C 1
ATOM 846 O O . ALA A 1 119 ? -13.612 -11.333 -3.556 1 95.07 119 ALA A O 1
ATOM 847 N N . LEU A 1 120 ? -12.141 -9.764 -3.954 1 97.29 120 LEU A N 1
ATOM 848 C CA . LEU A 1 120 ? -12.628 -9.564 -5.315 1 97.29 120 LEU A CA 1
ATOM 849 C C . LEU A 1 120 ? -12.492 -10.843 -6.134 1 97.29 120 LEU A C 1
ATOM 851 O O . LEU A 1 120 ? -13.313 -11.111 -7.014 1 97.29 120 LEU A O 1
ATOM 855 N N . TYR A 1 121 ? -11.468 -11.669 -5.877 1 97.41 121 TYR A N 1
ATOM 856 C CA . TYR A 1 121 ? -11.294 -12.929 -6.59 1 97.41 121 TYR A CA 1
ATOM 857 C C . TYR A 1 121 ? -12.489 -13.849 -6.371 1 97.41 121 TYR A C 1
ATOM 859 O O . TYR A 1 121 ? -13.037 -14.404 -7.327 1 97.41 121 TYR A O 1
ATOM 867 N N . ASP A 1 122 ? -12.907 -13.95 -5.149 1 96.19 122 ASP A N 1
ATOM 868 C CA . ASP A 1 122 ? -14.011 -14.837 -4.794 1 96.19 122 ASP A CA 1
ATOM 869 C C . ASP A 1 122 ? -15.323 -14.355 -5.409 1 96.19 122 ASP A C 1
ATOM 871 O O . ASP A 1 122 ? -16.15 -15.164 -5.834 1 96.19 122 ASP A O 1
ATOM 875 N N . LEU A 1 123 ? -15.453 -13.094 -5.467 1 95.27 123 LEU A N 1
ATOM 876 C CA . LEU A 1 123 ? -16.698 -12.491 -5.93 1 95.27 123 LEU A CA 1
ATOM 877 C C . LEU A 1 123 ? -16.787 -12.526 -7.452 1 95.27 123 LEU A C 1
ATOM 879 O O . LEU A 1 123 ? -17.851 -12.803 -8.01 1 95.27 123 LEU A O 1
ATOM 883 N N . ALA A 1 124 ? -15.714 -12.323 -8.083 1 96.83 124 ALA A N 1
ATOM 884 C CA . ALA A 1 124 ? -15.776 -11.96 -9.496 1 96.83 124 ALA A CA 1
ATOM 885 C C . ALA A 1 124 ? -15.55 -13.179 -10.386 1 96.83 124 ALA A C 1
ATOM 887 O O . ALA A 1 124 ? -16.174 -13.31 -11.441 1 96.83 124 ALA A O 1
ATOM 888 N N . PHE A 1 125 ? -14.715 -14.104 -10.019 1 96.99 125 PHE A N 1
ATOM 889 C CA . PHE A 1 125 ? -14.289 -15.158 -10.932 1 96.99 125 PHE A CA 1
ATOM 890 C C . PHE A 1 125 ? -15.462 -16.058 -11.304 1 96.99 125 PHE A C 1
ATOM 892 O O . PHE A 1 125 ? -15.636 -16.408 -12.473 1 96.99 125 PHE A O 1
ATOM 899 N N . PRO A 1 126 ? -16.33 -16.436 -10.327 1 96 126 PRO A N 1
ATOM 900 C CA . PRO A 1 126 ? -17.458 -17.279 -10.731 1 96 126 PRO A CA 1
ATOM 901 C C . PRO A 1 126 ? -18.328 -16.626 -11.803 1 96 126 PRO A C 1
ATOM 903 O O . PRO A 1 126 ? -18.78 -17.302 -12.731 1 96 126 PRO A O 1
ATOM 906 N N . LYS A 1 127 ? -18.476 -15.349 -11.703 1 94.1 127 LYS A N 1
ATOM 907 C CA . LYS A 1 127 ? -19.271 -14.618 -12.685 1 94.1 127 LYS A CA 1
ATOM 908 C C . LYS A 1 127 ? -18.54 -14.522 -14.022 1 94.1 127 LYS A C 1
ATOM 910 O O . LYS A 1 127 ? -19.149 -14.683 -15.081 1 94.1 127 LYS A O 1
ATOM 915 N N . GLN A 1 128 ? -17.303 -14.322 -13.999 1 94.6 128 GLN A N 1
ATOM 916 C CA . GLN A 1 128 ? -16.505 -14.166 -15.211 1 94.6 128 GLN A CA 1
ATOM 917 C C . GLN A 1 128 ? -16.5 -15.45 -16.036 1 94.6 128 GLN A C 1
ATOM 919 O O . GLN A 1 128 ? -16.507 -15.402 -17.268 1 94.6 128 GLN A O 1
ATOM 924 N N . MET A 1 129 ? -16.562 -16.576 -15.362 1 95.47 129 MET A N 1
ATOM 925 C CA . MET A 1 129 ? -16.474 -17.867 -16.038 1 95.47 129 MET A CA 1
ATOM 926 C C . MET A 1 129 ? -17.711 -18.119 -16.893 1 95.47 129 MET A C 1
ATOM 928 O O . MET A 1 129 ? -17.711 -19.01 -17.745 1 95.47 129 MET A O 1
ATOM 932 N N . ARG A 1 130 ? -18.709 -17.332 -16.698 1 94.73 130 ARG A N 1
ATOM 933 C CA . ARG A 1 130 ? -19.958 -17.519 -17.43 1 94.73 130 ARG A CA 1
ATOM 934 C C . ARG A 1 130 ? -19.964 -16.705 -18.72 1 94.73 130 ARG A C 1
ATOM 936 O O . ARG A 1 130 ? -20.836 -16.889 -19.572 1 94.73 130 ARG A O 1
ATOM 943 N N . ARG A 1 131 ? -19.053 -15.931 -18.919 1 95.43 131 ARG A N 1
ATOM 944 C CA . ARG A 1 131 ? -19.045 -15.002 -20.044 1 95.43 131 ARG A CA 1
ATOM 945 C C . ARG A 1 131 ? -18.609 -15.7 -21.328 1 95.43 131 ARG A C 1
ATOM 947 O O . ARG A 1 131 ? -17.713 -16.546 -21.306 1 95.43 131 ARG A O 1
ATOM 954 N N . SER A 1 132 ? -19.17 -15.287 -22.465 1 95.21 132 SER A N 1
ATOM 955 C CA . SER A 1 132 ? -18.862 -15.88 -23.763 1 95.21 132 SER A CA 1
ATOM 956 C C . SER A 1 132 ? -17.418 -15.605 -24.168 1 95.21 132 SER A C 1
ATOM 958 O O . SER A 1 132 ? -16.756 -16.466 -24.75 1 95.21 132 SER A O 1
ATOM 960 N N . LYS A 1 133 ? -16.977 -14.462 -23.821 1 94.75 133 LYS A N 1
ATOM 961 C CA . LYS A 1 133 ? -15.613 -14.086 -24.179 1 94.75 133 LYS A CA 1
ATOM 962 C C . LYS A 1 133 ? -14.596 -15.009 -23.513 1 94.75 133 LYS A C 1
ATOM 964 O O . LYS A 1 133 ? -13.542 -15.296 -24.085 1 94.75 133 LYS A O 1
ATOM 969 N N . VAL A 1 134 ? -14.908 -15.415 -22.356 1 96.25 134 VAL A N 1
ATOM 970 C CA . VAL A 1 134 ? -14.034 -16.331 -21.631 1 96.25 134 VAL A CA 1
ATOM 971 C C . VAL A 1 134 ? -14.027 -17.693 -22.322 1 96.25 134 VAL A C 1
ATOM 973 O O . VAL A 1 134 ? -12.965 -18.283 -22.535 1 96.25 134 VAL A O 1
ATOM 976 N N . ARG A 1 135 ? -15.16 -18.189 -22.71 1 95.53 135 ARG A N 1
ATOM 977 C CA . ARG A 1 135 ? -15.27 -19.462 -23.415 1 95.53 135 ARG A CA 1
ATOM 978 C C . ARG A 1 135 ? -14.505 -19.425 -24.733 1 95.53 135 ARG A C 1
ATOM 980 O O . ARG A 1 135 ? -13.833 -20.394 -25.094 1 95.53 135 ARG A O 1
ATOM 987 N N . GLU A 1 136 ? -14.682 -18.339 -25.387 1 96.8 136 GLU A N 1
ATOM 988 C CA . GLU A 1 136 ? -13.978 -18.178 -26.657 1 96.8 136 GLU A CA 1
ATOM 989 C C . GLU A 1 136 ? -12.466 -18.187 -26.454 1 96.8 136 GLU A C 1
ATOM 991 O O . GLU A 1 136 ? -11.734 -18.809 -27.228 1 96.8 136 GLU A O 1
ATOM 996 N N . ALA A 1 137 ? -12.014 -17.499 -25.434 1 97.35 137 ALA A N 1
ATOM 997 C CA . ALA A 1 137 ? -10.585 -17.453 -25.133 1 97.35 137 ALA A CA 1
ATOM 998 C C . ALA A 1 137 ? -10.052 -18.841 -24.79 1 97.35 137 ALA A C 1
ATOM 1000 O O . ALA A 1 137 ? -8.946 -19.206 -25.197 1 97.35 137 ALA A O 1
ATOM 1001 N N . ILE A 1 138 ? -10.824 -19.575 -24.028 1 97.49 138 ILE A N 1
ATOM 1002 C CA . ILE A 1 138 ? -10.438 -20.931 -23.653 1 97.49 138 ILE A CA 1
ATOM 1003 C C . ILE A 1 138 ? -10.302 -21.794 -24.906 1 97.49 138 ILE A C 1
ATOM 1005 O O . ILE A 1 138 ? -9.326 -22.533 -25.056 1 97.49 138 ILE A O 1
ATOM 1009 N N . ALA A 1 139 ? -11.194 -21.658 -25.804 1 95.63 139 ALA A N 1
ATOM 1010 C CA . ALA A 1 139 ? -11.221 -22.466 -27.02 1 95.63 139 ALA A CA 1
ATOM 1011 C C . ALA A 1 139 ? -10.013 -22.167 -27.904 1 95.63 139 ALA A C 1
ATOM 1013 O O . ALA A 1 139 ? -9.565 -23.028 -28.665 1 95.63 139 ALA A O 1
ATOM 1014 N N . ASP A 1 140 ? -9.49 -21.017 -27.777 1 95.53 140 ASP A N 1
ATOM 1015 C CA . ASP A 1 140 ? -8.409 -20.574 -28.652 1 95.53 140 ASP A CA 1
ATOM 1016 C C . ASP A 1 140 ? -7.045 -20.923 -28.061 1 95.53 140 ASP A C 1
ATOM 1018 O O . ASP A 1 140 ? -6.017 -20.758 -28.72 1 95.53 140 ASP A O 1
ATOM 1022 N N . ALA A 1 141 ? -7.01 -21.405 -26.845 1 97.51 141 ALA A N 1
ATOM 1023 C CA . ALA A 1 141 ? -5.74 -21.663 -26.17 1 97.51 141 ALA A CA 1
ATOM 1024 C C . ALA A 1 141 ? -5.347 -23.133 -26.285 1 97.51 141 ALA A C 1
ATOM 1026 O O . ALA A 1 141 ? -6.211 -24.01 -26.354 1 97.51 141 ALA A O 1
ATOM 1027 N N . ASP A 1 142 ? -4.044 -23.359 -26.272 1 97.91 142 ASP A N 1
ATOM 1028 C CA . ASP A 1 142 ? -3.538 -24.728 -26.312 1 97.91 142 ASP A CA 1
ATOM 1029 C C . ASP A 1 142 ? -3.561 -25.362 -24.923 1 97.91 142 ASP A C 1
ATOM 1031 O O . ASP A 1 142 ? -3.586 -26.588 -24.795 1 97.91 142 ASP A O 1
ATOM 1035 N N . ALA A 1 143 ? -3.523 -24.537 -23.904 1 98.56 143 ALA A N 1
ATOM 1036 C CA . ALA A 1 143 ? -3.501 -24.998 -22.519 1 98.56 143 ALA A CA 1
ATOM 1037 C C . ALA A 1 143 ? -4.041 -23.927 -21.575 1 98.56 143 ALA A C 1
ATOM 1039 O O . ALA A 1 143 ? -4.169 -22.762 -21.958 1 98.56 143 ALA A O 1
ATOM 1040 N N . ILE A 1 144 ? -4.364 -24.355 -20.362 1 98.73 144 ILE A N 1
ATOM 1041 C CA . ILE A 1 144 ? -4.899 -23.481 -19.323 1 98.73 144 ILE A CA 1
ATOM 1042 C C . ILE A 1 144 ? -4 -23.535 -18.09 1 98.73 144 ILE A C 1
ATOM 1044 O O . ILE A 1 144 ? -3.534 -24.608 -17.7 1 98.73 144 ILE A O 1
ATOM 1048 N N . LEU A 1 145 ? -3.699 -22.415 -17.533 1 98.86 145 LEU A N 1
ATOM 1049 C CA . LEU A 1 145 ? -3.053 -22.299 -16.23 1 98.86 145 LEU A CA 1
ATOM 1050 C C . LEU A 1 145 ? -3.956 -21.572 -15.239 1 98.86 145 LEU A C 1
ATOM 1052 O O . LEU A 1 145 ? -4.535 -20.534 -15.566 1 98.86 145 LEU A O 1
ATOM 1056 N N . CYS A 1 146 ? -4.143 -22.087 -14.036 1 98.77 146 CYS A N 1
ATOM 1057 C CA . CYS A 1 146 ? -4.954 -21.421 -13.022 1 98.77 146 CYS A CA 1
ATOM 1058 C C . CYS A 1 146 ? -4.333 -21.575 -11.639 1 98.77 146 CYS A C 1
ATOM 1060 O O . CYS A 1 146 ? -3.344 -22.292 -11.474 1 98.77 146 CYS A O 1
ATOM 1062 N N . ASP A 1 147 ? -4.781 -20.794 -10.723 1 98.54 147 ASP A N 1
ATOM 1063 C CA . ASP A 1 147 ? -4.315 -20.947 -9.348 1 98.54 147 ASP A CA 1
ATOM 1064 C C . ASP A 1 147 ? -5.487 -20.98 -8.371 1 98.54 147 ASP A C 1
ATOM 1066 O O . ASP A 1 147 ? -6.633 -20.741 -8.759 1 98.54 147 ASP A O 1
ATOM 1070 N N . ALA A 1 148 ? -5.224 -21.359 -7.182 1 98.04 148 ALA A N 1
ATOM 1071 C CA . ALA A 1 148 ? -6.26 -21.611 -6.184 1 98.04 148 ALA A CA 1
ATOM 1072 C C . ALA A 1 148 ? -6.76 -20.306 -5.571 1 98.04 148 ALA A C 1
ATOM 1074 O O . ALA A 1 148 ? -7.469 -20.318 -4.562 1 98.04 148 ALA A O 1
ATOM 1075 N N . ASN A 1 149 ? -6.406 -19.183 -6.131 1 97.32 149 ASN A N 1
ATOM 1076 C CA . ASN A 1 149 ? -7.11 -17.951 -5.794 1 97.32 149 ASN A CA 1
ATOM 1077 C C . ASN A 1 149 ? -8.553 -17.977 -6.287 1 97.32 149 ASN A C 1
ATOM 1079 O O . ASN A 1 149 ? -9.408 -17.266 -5.756 1 97.32 149 ASN A O 1
ATOM 1083 N N . LEU A 1 150 ? -8.793 -18.726 -7.344 1 98.01 150 LEU A N 1
ATOM 1084 C CA . LEU A 1 150 ? -10.162 -18.942 -7.8 1 98.01 150 LEU A CA 1
ATOM 1085 C C . LEU A 1 150 ? -10.94 -19.794 -6.802 1 98.01 150 LEU A C 1
ATOM 1087 O O . LEU A 1 150 ? -10.416 -20.782 -6.282 1 98.01 150 LEU A O 1
ATOM 1091 N N . PRO A 1 151 ? -12.147 -19.404 -6.551 1 97.84 151 PRO A N 1
ATOM 1092 C CA . PRO A 1 151 ? -12.974 -20.302 -5.743 1 97.84 151 PRO A CA 1
ATOM 1093 C C . PRO A 1 151 ? -13.333 -21.593 -6.477 1 97.84 151 PRO A C 1
ATOM 1095 O O . PRO A 1 151 ? -13.272 -21.645 -7.708 1 97.84 151 PRO A O 1
ATOM 1098 N N . THR A 1 152 ? -13.723 -22.56 -5.695 1 97.87 152 THR A N 1
ATOM 1099 C CA . THR A 1 152 ? -13.994 -23.892 -6.224 1 97.87 152 THR A CA 1
ATOM 1100 C C . THR A 1 152 ? -15.005 -23.825 -7.365 1 97.87 152 THR A C 1
ATOM 1102 O O . THR A 1 152 ? -14.828 -24.475 -8.397 1 97.87 152 THR A O 1
ATOM 1105 N N . ALA A 1 153 ? -16.012 -22.989 -7.235 1 97.42 153 ALA A N 1
ATOM 1106 C CA . ALA A 1 153 ? -17.053 -22.889 -8.255 1 97.42 153 ALA A CA 1
ATOM 1107 C C . ALA A 1 153 ? -16.473 -22.416 -9.585 1 97.42 153 ALA A C 1
ATOM 1109 O O . ALA A 1 153 ? -16.853 -22.914 -10.647 1 97.42 153 ALA A O 1
ATOM 1110 N N . ALA A 1 154 ? -15.6 -21.502 -9.541 1 98.18 154 ALA A N 1
ATOM 1111 C CA . ALA A 1 154 ? -14.961 -20.999 -10.754 1 98.18 154 ALA A CA 1
ATOM 1112 C C . ALA A 1 154 ? -14.02 -22.041 -11.352 1 98.18 154 ALA A C 1
ATOM 1114 O O . ALA A 1 154 ? -13.973 -22.218 -12.571 1 98.18 154 ALA A O 1
ATOM 1115 N N . LEU A 1 155 ? -13.332 -22.709 -10.509 1 98.33 155 LEU A N 1
ATOM 1116 C CA . LEU A 1 155 ? -12.402 -23.742 -10.951 1 98.33 155 LEU A CA 1
ATOM 1117 C C . LEU A 1 155 ? -13.145 -24.887 -11.631 1 98.33 155 LEU A C 1
ATOM 1119 O O . LEU A 1 155 ? -12.705 -25.39 -12.667 1 98.33 155 LEU A O 1
ATOM 1123 N N . GLU A 1 156 ? -14.221 -25.259 -11.056 1 97.53 156 GLU A N 1
ATOM 1124 C CA . GLU A 1 156 ? -15.033 -26.325 -11.634 1 97.53 156 GLU A CA 1
ATOM 1125 C C . GLU A 1 156 ? -15.522 -25.951 -13.03 1 97.53 156 GLU A C 1
ATOM 1127 O O . GLU A 1 156 ? -15.459 -26.765 -13.954 1 97.53 156 GLU A O 1
ATOM 1132 N N . ARG A 1 157 ? -15.986 -24.795 -13.136 1 97.26 157 ARG A N 1
ATOM 1133 C CA . ARG A 1 157 ? -16.463 -24.335 -14.436 1 97.26 157 ARG A CA 1
ATOM 1134 C C . ARG A 1 157 ? -15.321 -24.262 -15.444 1 97.26 157 ARG A C 1
ATOM 1136 O O . ARG A 1 157 ? -15.499 -24.599 -16.616 1 97.26 157 ARG A O 1
ATOM 1143 N N . LEU A 1 158 ? -14.212 -23.798 -15.01 1 97.82 158 LEU A N 1
ATOM 1144 C CA . LEU A 1 158 ? -13.038 -23.699 -15.869 1 97.82 158 LEU A CA 1
ATOM 1145 C C . LEU A 1 158 ? -12.658 -25.065 -16.431 1 97.82 158 LEU A C 1
ATOM 1147 O O . LEU A 1 158 ? -12.468 -25.212 -17.641 1 97.82 158 LEU A O 1
ATOM 1151 N N . VAL A 1 159 ? -12.566 -26.026 -15.582 1 96.86 159 VAL A N 1
ATOM 1152 C CA . VAL A 1 159 ? -12.171 -27.375 -15.974 1 96.86 159 VAL A CA 1
ATOM 1153 C C . VAL A 1 159 ? -13.213 -27.964 -16.922 1 96.86 159 VAL A C 1
ATOM 1155 O O . VAL A 1 159 ? -12.866 -28.625 -17.903 1 96.86 159 VAL A O 1
ATOM 1158 N N . ALA A 1 160 ? -14.434 -27.699 -16.607 1 95.82 160 ALA A N 1
ATOM 1159 C CA . ALA A 1 160 ? -15.512 -28.175 -17.47 1 95.82 160 ALA A CA 1
ATOM 1160 C C . ALA A 1 160 ? -15.402 -27.572 -18.868 1 95.82 160 ALA A C 1
ATOM 1162 O O . ALA A 1 160 ? -15.715 -28.231 -19.861 1 95.82 160 ALA A O 1
ATOM 1163 N N . GLN A 1 161 ? -14.95 -26.413 -18.98 1 96.99 161 GLN A N 1
ATOM 1164 C CA . GLN A 1 161 ? -14.88 -25.692 -20.247 1 96.99 161 GLN A CA 1
ATOM 1165 C C . GLN A 1 161 ? -13.574 -25.99 -20.978 1 96.99 161 GLN A C 1
ATOM 1167 O O . GLN A 1 161 ? -13.438 -25.686 -22.165 1 96.99 161 GLN A O 1
ATOM 1172 N N . ALA A 1 162 ? -12.572 -26.51 -20.331 1 96.2 162 ALA A N 1
ATOM 1173 C CA . ALA A 1 162 ? -11.237 -26.715 -20.886 1 96.2 162 ALA A CA 1
ATOM 1174 C C . ALA A 1 162 ? -11.285 -27.627 -22.109 1 96.2 162 ALA A C 1
ATOM 1176 O O . ALA A 1 162 ? -10.421 -27.547 -22.986 1 96.2 162 ALA A O 1
ATOM 1177 N N . GLY A 1 163 ? -12.325 -28.535 -22.295 1 91.45 163 GLY A N 1
ATOM 1178 C CA . GLY A 1 163 ? -12.531 -29.349 -23.483 1 91.45 163 GLY A CA 1
ATOM 1179 C C . GLY A 1 163 ? -11.359 -30.261 -23.792 1 91.45 163 GLY A C 1
ATOM 1180 O O . GLY A 1 163 ? -10.939 -30.371 -24.946 1 91.45 163 GLY A O 1
ATOM 1181 N N . GLY A 1 164 ? -10.697 -30.827 -22.864 1 90.99 164 GLY A N 1
ATOM 1182 C CA . GLY A 1 164 ? -9.612 -31.775 -23.059 1 90.99 164 GLY A CA 1
ATOM 1183 C C . GLY A 1 164 ? -8.243 -31.121 -23.072 1 90.99 164 GLY A C 1
ATOM 1184 O O . GLY A 1 164 ? -7.221 -31.809 -23.107 1 90.99 164 GLY A O 1
ATOM 1185 N N . ARG A 1 165 ? -8.246 -29.859 -23.118 1 95.75 165 ARG A N 1
ATOM 1186 C CA . ARG A 1 165 ? -6.977 -29.145 -23.015 1 95.75 165 ARG A CA 1
ATOM 1187 C C . ARG A 1 165 ? -6.316 -29.394 -21.663 1 95.75 165 ARG A C 1
ATOM 1189 O O . ARG A 1 165 ? -7.001 -29.537 -20.648 1 95.75 165 ARG A O 1
ATOM 1196 N N . PRO A 1 166 ? -4.995 -29.461 -21.682 1 97.95 166 PRO A N 1
ATOM 1197 C CA . PRO A 1 166 ? -4.328 -29.614 -20.386 1 97.95 166 PRO A CA 1
ATOM 1198 C C . PRO A 1 166 ? -4.588 -28.438 -19.447 1 97.95 166 PRO A C 1
ATOM 1200 O O . PRO A 1 166 ? -4.558 -27.282 -19.877 1 97.95 166 PRO A O 1
ATOM 1203 N N . VAL A 1 167 ? -4.859 -28.727 -18.199 1 98.69 167 VAL A N 1
ATOM 1204 C CA . VAL A 1 167 ? -5.065 -27.729 -17.155 1 98.69 167 VAL A CA 1
ATOM 1205 C C . VAL A 1 167 ? -3.967 -27.848 -16.101 1 98.69 167 VAL A C 1
ATOM 1207 O O . VAL A 1 167 ? -3.904 -28.84 -15.371 1 98.69 167 VAL A O 1
ATOM 1210 N N . PHE A 1 168 ? -3.1 -26.875 -16.043 1 98.88 168 PHE A N 1
ATOM 1211 C CA . PHE A 1 168 ? -2.09 -26.76 -14.998 1 98.88 168 PHE A CA 1
ATOM 1212 C C . PHE A 1 168 ? -2.592 -25.885 -13.855 1 98.88 168 PHE A C 1
ATOM 1214 O O . PHE A 1 168 ? -3.257 -24.873 -14.086 1 98.88 168 PHE A O 1
ATOM 1221 N N . ALA A 1 169 ? -2.273 -26.235 -12.626 1 98.87 169 ALA A N 1
ATOM 1222 C CA . ALA A 1 169 ? -2.77 -25.475 -11.482 1 98.87 169 ALA A CA 1
ATOM 1223 C C . ALA A 1 169 ? -1.655 -25.207 -10.476 1 98.87 169 ALA A C 1
ATOM 1225 O O . ALA A 1 169 ? -0.72 -26.001 -10.35 1 98.87 169 ALA A O 1
ATOM 1226 N N . ILE A 1 170 ? -1.764 -24.115 -9.789 1 98.71 170 ILE A N 1
ATOM 1227 C CA . ILE A 1 170 ? -0.859 -23.729 -8.712 1 98.71 170 ILE A CA 1
ATOM 1228 C C . ILE A 1 170 ? -1.627 -23.658 -7.394 1 98.71 170 ILE A C 1
ATOM 1230 O O . ILE A 1 170 ? -2.684 -23.027 -7.318 1 98.71 170 ILE A O 1
ATOM 1234 N N . ALA A 1 171 ? -1.111 -24.169 -6.375 1 97.91 171 ALA A N 1
ATOM 1235 C CA . ALA A 1 171 ? -1.818 -24.376 -5.114 1 97.91 171 ALA A CA 1
ATOM 1236 C C . ALA A 1 171 ? -1.987 -23.061 -4.358 1 97.91 171 ALA A C 1
ATOM 1238 O O . ALA A 1 171 ? -3.036 -22.813 -3.758 1 97.91 171 ALA A O 1
ATOM 1239 N N . VAL A 1 172 ? -0.955 -22.138 -4.382 1 95 172 VAL A N 1
ATOM 1240 C CA . VAL A 1 172 ? -0.955 -20.795 -3.811 1 95 172 VAL A CA 1
ATOM 1241 C C . VAL A 1 172 ? -0.638 -20.868 -2.319 1 95 172 VAL A C 1
ATOM 1243 O O . VAL A 1 172 ? 0.325 -20.255 -1.852 1 95 172 VAL A O 1
ATOM 1246 N N . SER A 1 173 ? -1.424 -21.623 -1.458 1 93.31 173 SER A N 1
ATOM 1247 C CA . SER A 1 173 ? -1.231 -21.744 -0.017 1 93.31 173 SER A CA 1
ATOM 1248 C C . SER A 1 173 ? -1.95 -22.97 0.536 1 93.31 173 SER A C 1
ATOM 1250 O O . SER A 1 173 ? -2.832 -23.528 -0.121 1 93.31 173 SER A O 1
ATOM 1252 N N . PRO A 1 174 ? -1.621 -23.336 1.798 1 93.46 174 PRO A N 1
ATOM 1253 C CA . PRO A 1 174 ? -2.328 -24.456 2.423 1 93.46 174 PRO A CA 1
ATOM 1254 C C . PRO A 1 174 ? -3.822 -24.191 2.591 1 93.46 174 PRO A C 1
ATOM 1256 O O . PRO A 1 174 ? -4.638 -25.101 2.424 1 93.46 174 PRO A O 1
ATOM 1259 N N . ALA A 1 175 ? -4.202 -22.962 2.804 1 91.27 175 ALA A N 1
ATOM 1260 C CA . ALA A 1 175 ? -5.604 -22.605 3.006 1 91.27 175 ALA A CA 1
ATOM 1261 C C . ALA A 1 175 ? -6.38 -22.661 1.693 1 91.27 175 ALA A C 1
ATOM 1263 O O . ALA A 1 175 ? -7.579 -22.948 1.685 1 91.27 175 ALA A O 1
ATOM 1264 N N . LYS A 1 176 ? -5.718 -22.511 0.596 1 95.55 176 LYS A N 1
ATOM 1265 C CA . LYS A 1 176 ? -6.433 -22.346 -0.666 1 95.55 176 LYS A CA 1
ATOM 1266 C C . LYS A 1 176 ? -6.358 -23.615 -1.51 1 95.55 176 LYS A C 1
ATOM 1268 O O . LYS A 1 176 ? -7.253 -23.885 -2.315 1 95.55 176 LYS A O 1
ATOM 1273 N N . VAL A 1 177 ? -5.341 -24.376 -1.318 1 97.62 177 VAL A N 1
ATOM 1274 C CA . VAL A 1 177 ? -5.131 -25.542 -2.17 1 97.62 177 VAL A CA 1
ATOM 1275 C C . VAL A 1 177 ? -6.327 -26.485 -2.061 1 97.62 177 VAL A C 1
ATOM 1277 O O . VAL A 1 177 ? -6.654 -27.195 -3.015 1 97.62 177 VAL A O 1
ATOM 1280 N N . VAL A 1 178 ? -7.013 -26.507 -0.983 1 97.22 178 VAL A N 1
ATOM 1281 C CA . VAL A 1 178 ? -8.14 -27.403 -0.744 1 97.22 178 VAL A CA 1
ATOM 1282 C C . VAL A 1 178 ? -9.268 -27.088 -1.724 1 97.22 178 VAL A C 1
ATOM 1284 O O . VAL A 1 178 ? -10.142 -27.925 -1.964 1 97.22 178 VAL A O 1
ATOM 1287 N N . ARG A 1 179 ? -9.255 -25.964 -2.308 1 97.9 179 ARG A N 1
ATOM 1288 C CA . ARG A 1 179 ? -10.24 -25.577 -3.313 1 97.9 179 ARG A CA 1
ATOM 1289 C C . ARG A 1 179 ? -10.122 -26.448 -4.559 1 97.9 179 ARG A C 1
ATOM 1291 O O . ARG A 1 179 ? -11.055 -26.521 -5.362 1 97.9 179 ARG A O 1
ATOM 1298 N N . LEU A 1 180 ? -9.015 -27.057 -4.758 1 98.37 180 LEU A N 1
ATOM 1299 C CA . LEU A 1 180 ? -8.747 -27.881 -5.932 1 98.37 180 LEU A CA 1
ATOM 1300 C C . LEU A 1 180 ? -9.146 -29.331 -5.681 1 98.37 180 LEU A C 1
ATOM 1302 O O . LEU A 1 180 ? -9.166 -30.144 -6.608 1 98.37 180 LEU A O 1
ATOM 1306 N N . SER A 1 181 ? -9.513 -29.705 -4.495 1 97.66 181 SER A N 1
ATOM 1307 C CA . SER A 1 181 ? -9.735 -31.083 -4.07 1 97.66 181 SER A CA 1
ATOM 1308 C C . SER A 1 181 ? -10.734 -31.789 -4.98 1 97.66 181 SER A C 1
ATOM 1310 O O . SER A 1 181 ? -10.496 -32.918 -5.415 1 97.66 181 SER A O 1
ATOM 1312 N N . PRO A 1 182 ? -11.807 -31.139 -5.353 1 96.96 182 PRO A N 1
ATOM 1313 C CA . PRO A 1 182 ? -12.793 -31.849 -6.172 1 96.96 182 PRO A CA 1
ATOM 1314 C C . PRO A 1 182 ? -12.332 -32.041 -7.615 1 96.96 182 PRO A C 1
ATOM 1316 O O . PRO A 1 182 ? -12.995 -32.734 -8.392 1 96.96 182 PRO A O 1
ATOM 1319 N N . LEU A 1 183 ? -11.224 -31.47 -7.975 1 97.02 183 LEU A N 1
ATOM 1320 C CA . LEU A 1 183 ? -10.876 -31.391 -9.389 1 97.02 183 LEU A CA 1
ATOM 1321 C C . LEU A 1 183 ? -9.537 -32.068 -9.659 1 97.02 183 LEU A C 1
ATOM 1323 O O . LEU A 1 183 ? -8.987 -31.949 -10.756 1 97.02 183 LEU A O 1
ATOM 1327 N N . LEU A 1 184 ? -8.994 -32.738 -8.71 1 97.92 184 LEU A N 1
ATOM 1328 C CA . LEU A 1 184 ? -7.632 -33.25 -8.806 1 97.92 184 LEU A CA 1
ATOM 1329 C C . LEU A 1 184 ? -7.488 -34.194 -9.995 1 97.92 184 LEU A C 1
ATOM 1331 O O . LEU A 1 184 ? -6.476 -34.164 -10.698 1 97.92 184 LEU A O 1
ATOM 1335 N N . GLY A 1 185 ? -8.468 -34.963 -10.247 1 96.6 185 GLY A N 1
ATOM 1336 C CA . GLY A 1 185 ? -8.429 -35.931 -11.332 1 96.6 185 GLY A CA 1
ATOM 1337 C C . GLY A 1 185 ? -8.494 -35.291 -12.705 1 96.6 185 GLY A C 1
ATOM 1338 O O . GLY A 1 185 ? -8.195 -35.937 -13.712 1 96.6 185 GLY A O 1
ATOM 1339 N N . ASP A 1 186 ? -8.907 -34.074 -12.763 1 97.27 186 ASP A N 1
ATOM 1340 C CA . ASP A 1 186 ? -9.077 -33.363 -14.026 1 97.27 186 ASP A CA 1
ATOM 1341 C C . ASP A 1 186 ? -7.851 -32.511 -14.346 1 97.27 186 ASP A C 1
ATOM 1343 O O . ASP A 1 186 ? -7.738 -31.965 -15.445 1 97.27 186 ASP A O 1
ATOM 1347 N N . LEU A 1 187 ? -6.928 -32.382 -13.451 1 98.18 187 LEU A N 1
ATOM 1348 C CA . LEU A 1 187 ? -5.735 -31.566 -13.646 1 98.18 187 LEU A CA 1
ATOM 1349 C C . LEU A 1 187 ? -4.655 -32.35 -14.383 1 98.18 187 LEU A C 1
ATOM 1351 O O . LEU A 1 187 ? -4.463 -33.541 -14.128 1 98.18 187 LEU A O 1
ATOM 1355 N N . SER A 1 188 ? -3.996 -31.672 -15.292 1 98.37 188 SER A N 1
ATOM 1356 C CA . SER A 1 188 ? -2.849 -32.274 -15.963 1 98.37 188 SER A CA 1
ATOM 1357 C C . SER A 1 188 ? -1.618 -32.271 -15.063 1 98.37 188 SER A C 1
ATOM 1359 O O . SER A 1 188 ? -0.754 -33.143 -15.18 1 98.37 188 SER A O 1
ATOM 1361 N N . LEU A 1 189 ? -1.498 -31.265 -14.255 1 98.73 189 LEU A N 1
ATOM 1362 C CA . LEU A 1 189 ? -0.367 -31.118 -13.346 1 98.73 189 LEU A CA 1
ATOM 1363 C C . LEU A 1 189 ? -0.677 -30.102 -12.252 1 98.73 189 LEU A C 1
ATOM 1365 O O . LEU A 1 189 ? -1.242 -29.04 -12.526 1 98.73 189 LEU A O 1
ATOM 1369 N N . LEU A 1 190 ? -0.346 -30.39 -11.036 1 98.86 190 LEU A N 1
ATOM 1370 C CA . LEU A 1 190 ? -0.506 -29.478 -9.909 1 98.86 190 LEU A CA 1
ATOM 1371 C C . LEU A 1 190 ? 0.844 -29.146 -9.281 1 98.86 190 LEU A C 1
ATOM 1373 O O . LEU A 1 190 ? 1.638 -30.046 -8.996 1 98.86 190 LEU A O 1
ATOM 1377 N N . PHE A 1 191 ? 1.127 -27.886 -9.152 1 98.8 191 PHE A N 1
ATOM 1378 C CA . PHE A 1 191 ? 2.316 -27.413 -8.454 1 98.8 191 PHE A CA 1
ATOM 1379 C C . PHE A 1 191 ? 1.987 -27.041 -7.014 1 98.8 191 PHE A C 1
ATOM 1381 O O . PHE A 1 191 ? 1.082 -26.241 -6.765 1 98.8 191 PHE A O 1
ATOM 1388 N N . MET A 1 192 ? 2.7 -27.557 -6.048 1 98.04 192 MET A N 1
ATOM 1389 C CA . MET A 1 192 ? 2.437 -27.307 -4.634 1 98.04 192 MET A CA 1
ATOM 1390 C C . MET A 1 192 ? 3.716 -27.43 -3.812 1 98.04 192 MET A C 1
ATOM 1392 O O . MET A 1 192 ? 4.683 -28.053 -4.251 1 98.04 192 MET A O 1
ATOM 1396 N N . ASN A 1 193 ? 3.755 -26.768 -2.679 1 95.84 193 ASN A N 1
ATOM 1397 C CA . ASN A 1 193 ? 4.828 -27.055 -1.733 1 95.84 193 ASN A CA 1
ATOM 1398 C C . ASN A 1 193 ? 4.418 -28.128 -0.728 1 95.84 193 ASN A C 1
ATOM 1400 O O . ASN A 1 193 ? 3.288 -28.618 -0.763 1 95.84 193 ASN A O 1
ATOM 1404 N N . ARG A 1 194 ? 5.314 -28.457 0.124 1 95.26 194 ARG A N 1
ATOM 1405 C CA . ARG A 1 194 ? 5.086 -29.561 1.051 1 95.26 194 ARG A CA 1
ATOM 1406 C C . ARG A 1 194 ? 3.893 -29.277 1.958 1 95.26 194 ARG A C 1
ATOM 1408 O O . ARG A 1 194 ? 3.085 -30.168 2.226 1 95.26 194 ARG A O 1
ATOM 1415 N N . ARG A 1 195 ? 3.784 -28.075 2.462 1 93.83 195 ARG A N 1
ATOM 1416 C CA . ARG A 1 195 ? 2.686 -27.71 3.351 1 93.83 195 ARG A CA 1
ATOM 1417 C C . ARG A 1 195 ? 1.351 -27.744 2.615 1 93.83 195 ARG A C 1
ATOM 1419 O O . ARG A 1 195 ? 0.335 -28.156 3.179 1 93.83 195 ARG A O 1
ATOM 1426 N N . GLU A 1 196 ? 1.354 -27.32 1.42 1 96.44 196 GLU A N 1
ATOM 1427 C CA . GLU A 1 196 ? 0.16 -27.345 0.58 1 96.44 196 GLU A CA 1
ATOM 1428 C C . GLU A 1 196 ? -0.263 -28.777 0.266 1 96.44 196 GLU A C 1
ATOM 1430 O O . GLU A 1 196 ? -1.447 -29.111 0.342 1 96.44 196 GLU A O 1
ATOM 1435 N N . ALA A 1 197 ? 0.68 -29.587 -0.038 1 97.17 197 ALA A N 1
ATOM 1436 C CA . ALA A 1 197 ? 0.388 -30.996 -0.285 1 97.17 197 ALA A CA 1
ATOM 1437 C C . ALA A 1 197 ? -0.208 -31.658 0.954 1 97.17 197 ALA A C 1
ATOM 1439 O O . ALA A 1 197 ? -1.182 -32.408 0.858 1 97.17 197 ALA A O 1
ATOM 1440 N N . ALA A 1 198 ? 0.426 -31.336 2.061 1 96.05 198 ALA A N 1
ATOM 1441 C CA . ALA A 1 198 ? -0.068 -31.885 3.322 1 96.05 198 ALA A CA 1
ATOM 1442 C C . ALA A 1 198 ? -1.502 -31.438 3.591 1 96.05 198 ALA A C 1
ATOM 1444 O O . ALA A 1 198 ? -2.327 -32.227 4.058 1 96.05 198 ALA A O 1
ATOM 1445 N N . ALA A 1 199 ? -1.782 -30.251 3.289 1 95.47 199 ALA A N 1
ATOM 1446 C CA . ALA A 1 199 ? -3.126 -29.714 3.486 1 95.47 199 ALA A CA 1
ATOM 1447 C C . ALA A 1 199 ? -4.135 -30.414 2.58 1 95.47 199 ALA A C 1
ATOM 1449 O O . ALA A 1 199 ? -5.272 -30.666 2.985 1 95.47 199 ALA A O 1
ATOM 1450 N N . LEU A 1 200 ? -3.775 -30.667 1.402 1 96.01 200 LEU A N 1
ATOM 1451 C CA . LEU A 1 200 ? -4.65 -31.276 0.406 1 96.01 200 LEU A CA 1
ATOM 1452 C C . LEU A 1 200 ? -5.066 -32.68 0.835 1 96.01 200 LEU A C 1
ATOM 1454 O O . LEU A 1 200 ? -6.204 -33.093 0.601 1 96.01 200 LEU A O 1
ATOM 1458 N N . VAL A 1 201 ? -4.161 -33.386 1.507 1 94.48 201 VAL A N 1
ATOM 1459 C CA . VAL A 1 201 ? -4.462 -34.766 1.874 1 94.48 201 VAL A CA 1
ATOM 1460 C C . VAL A 1 201 ? -4.709 -34.859 3.378 1 94.48 201 VAL A C 1
ATOM 1462 O O . VAL A 1 201 ? -4.894 -35.953 3.917 1 94.48 201 VAL A O 1
ATOM 1465 N N . ALA A 1 202 ? -4.622 -33.723 4.151 1 91.84 202 ALA A N 1
ATOM 1466 C CA . ALA A 1 202 ? -4.891 -33.597 5.581 1 91.84 202 ALA A CA 1
ATOM 1467 C C . ALA A 1 202 ? -3.977 -34.509 6.394 1 91.84 202 ALA A C 1
ATOM 1469 O O . ALA A 1 202 ? -4.431 -35.192 7.315 1 91.84 202 ALA A O 1
ATOM 1470 N N . ALA A 1 203 ? -2.709 -34.589 5.971 1 85.9 203 ALA A N 1
ATOM 1471 C CA . ALA A 1 203 ? -1.747 -35.436 6.67 1 85.9 203 ALA A CA 1
ATOM 1472 C C . ALA A 1 203 ? -0.315 -34.999 6.375 1 85.9 203 ALA A C 1
ATOM 1474 O O . ALA A 1 203 ? -0.016 -34.533 5.273 1 85.9 203 ALA A O 1
ATOM 1475 N N . GLU A 1 204 ? 0.439 -35.085 7.394 1 87.27 204 GLU A N 1
ATOM 1476 C CA . GLU A 1 204 ? 1.879 -34.944 7.201 1 87.27 204 GLU A CA 1
ATOM 1477 C C . GLU A 1 204 ? 2.542 -36.3 6.977 1 87.27 204 GLU A C 1
ATOM 1479 O O . GLU A 1 204 ? 2.535 -37.154 7.866 1 87.27 204 GLU A O 1
ATOM 1484 N N . LEU A 1 205 ? 3.118 -36.445 5.8 1 84.39 205 LEU A N 1
ATOM 1485 C CA . LEU A 1 205 ? 3.624 -37.756 5.409 1 84.39 205 LEU A CA 1
ATOM 1486 C C . LEU A 1 205 ? 5.026 -37.644 4.819 1 84.39 205 LEU A C 1
ATOM 1488 O O . LEU A 1 205 ? 5.473 -36.548 4.473 1 84.39 205 LEU A O 1
ATOM 1492 N N . SER A 1 206 ? 5.666 -38.7 4.829 1 83.72 206 SER A N 1
ATOM 1493 C CA . SER A 1 206 ? 6.924 -38.78 4.095 1 83.72 206 SER A CA 1
ATOM 1494 C C . SER A 1 206 ? 6.708 -38.56 2.602 1 83.72 206 SER A C 1
ATOM 1496 O O . SER A 1 206 ? 5.571 -38.577 2.125 1 83.72 206 SER A O 1
ATOM 1498 N N . ARG A 1 207 ? 7.775 -38.407 1.92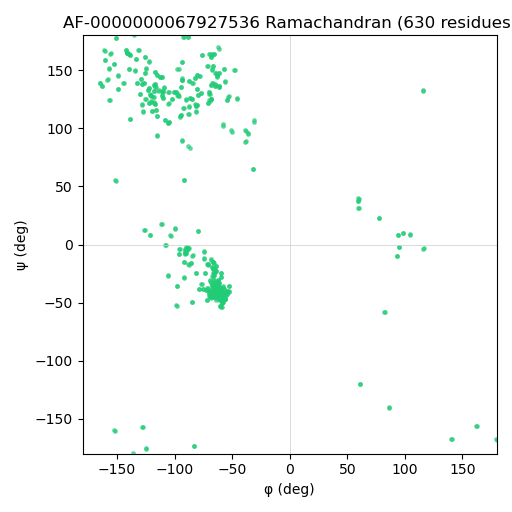1 1 82.15 207 ARG A N 1
ATOM 1499 C CA . ARG A 1 207 ? 7.705 -38.06 0.506 1 82.15 207 ARG A CA 1
ATOM 1500 C C . ARG A 1 207 ? 6.944 -39.122 -0.282 1 82.15 207 ARG A C 1
ATOM 1502 O O . ARG A 1 207 ? 6.01 -38.803 -1.021 1 82.15 207 ARG A O 1
ATOM 1509 N N . LYS A 1 208 ? 7.366 -40.382 -0.162 1 81.94 208 LYS A N 1
ATOM 1510 C CA . LYS A 1 208 ? 6.713 -41.451 -0.913 1 81.94 208 LYS A CA 1
ATOM 1511 C C . LYS A 1 208 ? 5.259 -41.618 -0.481 1 81.94 208 LYS A C 1
ATOM 1513 O O . LYS A 1 208 ? 4.372 -41.785 -1.321 1 81.94 208 LYS A O 1
ATOM 1518 N N . ALA A 1 209 ? 5.066 -41.555 0.751 1 90.53 209 ALA A N 1
ATOM 1519 C CA . ALA A 1 209 ? 3.709 -41.702 1.27 1 90.53 209 ALA A CA 1
ATOM 1520 C C . ALA A 1 209 ? 2.825 -40.537 0.832 1 90.53 209 ALA A C 1
ATOM 1522 O O . ALA A 1 209 ? 1.626 -40.711 0.605 1 90.53 209 ALA A O 1
ATOM 1523 N N . LEU A 1 210 ? 3.453 -39.465 0.698 1 93.29 210 LEU A N 1
ATOM 1524 C CA . LEU A 1 210 ? 2.73 -38.272 0.272 1 93.29 210 LEU A CA 1
ATOM 1525 C C . LEU A 1 210 ? 2.204 -38.434 -1.15 1 93.29 210 LEU A C 1
ATOM 1527 O O . LEU A 1 210 ? 1.035 -38.15 -1.421 1 93.29 210 LEU A O 1
ATOM 1531 N N . VAL A 1 211 ? 3.012 -38.934 -2.055 1 94.03 211 VAL A N 1
ATOM 1532 C CA . VAL A 1 211 ? 2.618 -39.129 -3.447 1 94.03 211 VAL A CA 1
ATOM 1533 C C . VAL A 1 211 ? 1.488 -40.153 -3.525 1 94.03 211 VAL A C 1
ATOM 1535 O O . VAL A 1 211 ? 0.529 -39.973 -4.28 1 94.03 211 VAL A O 1
ATOM 1538 N N . GLY A 1 212 ? 1.675 -41.233 -2.766 1 94.73 212 GLY A N 1
ATOM 1539 C CA . GLY A 1 212 ? 0.604 -42.215 -2.715 1 94.73 212 GLY A CA 1
ATOM 1540 C C . GLY A 1 212 ? -0.726 -41.624 -2.286 1 94.73 212 GLY A C 1
ATOM 1541 O O . GLY A 1 212 ? -1.765 -41.924 -2.879 1 94.73 212 GLY A O 1
ATOM 1542 N N . ALA A 1 213 ? -0.664 -40.816 -1.299 1 96.37 213 ALA A N 1
ATOM 1543 C CA . ALA A 1 213 ? -1.873 -40.175 -0.789 1 96.37 213 ALA A CA 1
ATOM 1544 C C . ALA A 1 213 ? -2.47 -39.227 -1.824 1 96.37 213 ALA A C 1
ATOM 1546 O O . ALA A 1 213 ? -3.691 -39.171 -1.993 1 96.37 213 ALA A O 1
ATOM 1547 N N . LEU A 1 214 ? -1.683 -38.5 -2.515 1 97.19 214 LEU A N 1
ATOM 1548 C CA . LEU A 1 214 ? -2.136 -37.573 -3.547 1 97.19 214 LEU A CA 1
ATOM 1549 C C . LEU A 1 214 ? -2.781 -38.323 -4.707 1 97.19 214 LEU A C 1
ATOM 1551 O O . LEU A 1 214 ? -3.819 -37.903 -5.223 1 97.19 214 LEU A O 1
ATOM 1555 N N . ARG A 1 215 ? -2.195 -39.471 -5.062 1 96.15 215 ARG A N 1
ATOM 1556 C CA . ARG A 1 215 ? -2.754 -40.303 -6.123 1 96.15 215 ARG A CA 1
ATOM 1557 C C . ARG A 1 215 ? -4.108 -40.874 -5.715 1 96.15 215 ARG A C 1
ATOM 1559 O O . ARG A 1 215 ? -5.038 -40.918 -6.524 1 96.15 215 ARG A O 1
ATOM 1566 N N . ARG A 1 216 ? -4.175 -41.27 -4.502 1 95.97 216 ARG A N 1
ATOM 1567 C CA . ARG A 1 216 ? -5.443 -41.79 -4.002 1 95.97 216 ARG A CA 1
ATOM 1568 C C . ARG A 1 216 ? -6.52 -40.711 -4.011 1 95.97 216 ARG A C 1
ATOM 1570 O O . ARG A 1 216 ? -7.698 -41.003 -4.223 1 95.97 216 ARG A O 1
ATOM 1577 N N . ALA A 1 217 ? -6.047 -39.526 -3.783 1 96.37 217 ALA A N 1
ATOM 1578 C CA . ALA A 1 217 ? -6.977 -38.4 -3.793 1 96.37 217 ALA A CA 1
ATOM 1579 C C . ALA A 1 217 ? -7.392 -38.043 -5.217 1 96.37 217 ALA A C 1
ATOM 1581 O O . ALA A 1 217 ? 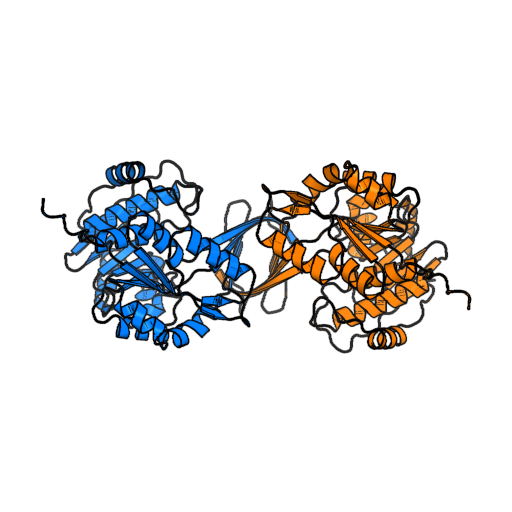-8.302 -37.236 -5.422 1 96.37 217 ALA A O 1
ATOM 1582 N N . GLY A 1 218 ? -6.671 -38.613 -6.201 1 96.7 218 GLY A N 1
ATOM 1583 C CA . GLY A 1 218 ? -7.102 -38.455 -7.581 1 96.7 218 GLY A CA 1
ATOM 1584 C C . GLY A 1 218 ? -6.108 -37.686 -8.432 1 96.7 218 GLY A C 1
ATOM 1585 O O . GLY A 1 218 ? -6.322 -37.503 -9.632 1 96.7 218 GLY A O 1
ATOM 1586 N N . LEU A 1 219 ? -5.02 -37.197 -7.85 1 97.64 219 LEU A N 1
ATOM 1587 C CA . LEU A 1 219 ? -4.039 -36.411 -8.59 1 97.64 219 LEU A CA 1
ATOM 1588 C C . LEU A 1 219 ? -3.08 -37.318 -9.354 1 97.64 219 LEU A C 1
ATOM 1590 O O . LEU A 1 219 ? -2.308 -38.064 -8.747 1 97.64 219 LEU A O 1
ATOM 1594 N N . ASN A 1 220 ? -3.005 -37.219 -10.59 1 95.92 220 ASN A N 1
ATOM 1595 C CA . ASN A 1 220 ? -2.231 -38.134 -11.423 1 95.92 220 ASN A CA 1
ATOM 1596 C C . ASN A 1 220 ? -0.81 -37.624 -11.644 1 95.92 220 ASN A C 1
ATOM 1598 O O . ASN A 1 220 ? 0.103 -38.411 -11.904 1 95.92 220 ASN A O 1
ATOM 1602 N N . ALA A 1 221 ? -0.636 -36.362 -11.608 1 98.34 221 ALA A N 1
ATOM 1603 C CA . ALA A 1 221 ? 0.681 -35.759 -11.796 1 98.34 221 ALA A CA 1
ATOM 1604 C C . ALA A 1 221 ? 0.845 -34.518 -10.923 1 98.34 221 ALA A C 1
ATOM 1606 O O . ALA A 1 221 ? -0.088 -33.725 -10.777 1 98.34 221 ALA A O 1
ATOM 1607 N N . GLY A 1 222 ? 1.967 -34.357 -10.348 1 98.45 222 GLY A N 1
ATOM 1608 C CA . GLY A 1 222 ? 2.204 -33.237 -9.45 1 98.45 222 GLY A CA 1
ATOM 1609 C C . GLY A 1 222 ? 3.677 -32.938 -9.246 1 98.45 222 GLY A C 1
ATOM 1610 O O . GLY A 1 222 ? 4.536 -33.749 -9.6 1 98.45 222 GLY A O 1
ATOM 1611 N N . VAL A 1 223 ? 3.984 -31.762 -8.841 1 98.59 223 VAL A N 1
ATOM 1612 C CA . VAL A 1 223 ? 5.293 -31.282 -8.412 1 98.59 223 VAL A CA 1
ATOM 1613 C C . VAL A 1 223 ? 5.209 -30.761 -6.979 1 98.59 223 VAL A C 1
ATOM 1615 O O . VAL A 1 223 ? 4.328 -29.961 -6.654 1 98.59 223 VAL A O 1
ATOM 1618 N N . VAL A 1 224 ? 6.074 -31.2 -6.093 1 97.55 224 VAL A N 1
ATOM 1619 C CA . VAL A 1 224 ? 6.127 -30.766 -4.701 1 97.55 224 VAL A CA 1
ATOM 1620 C C . VAL A 1 224 ? 7.484 -30.13 -4.409 1 97.55 224 VAL A C 1
ATOM 1622 O O . VAL A 1 224 ? 8.52 -30.793 -4.498 1 97.55 224 VAL A O 1
ATOM 1625 N N . THR A 1 225 ? 7.454 -28.881 -4.124 1 96.09 225 THR A N 1
ATOM 1626 C CA . THR A 1 225 ? 8.681 -28.173 -3.776 1 96.09 225 THR A CA 1
ATOM 1627 C C . THR A 1 225 ? 8.88 -28.146 -2.263 1 96.09 225 THR A C 1
ATOM 1629 O O . THR A 1 225 ? 7.924 -28.316 -1.503 1 96.09 225 THR A O 1
ATOM 1632 N N . ALA A 1 226 ? 10.139 -27.968 -1.822 1 90.81 226 ALA A N 1
ATOM 1633 C CA . ALA A 1 226 ? 10.476 -27.96 -0.401 1 90.81 226 ALA A CA 1
ATOM 1634 C C . ALA A 1 226 ? 11.705 -27.096 -0.133 1 90.81 226 ALA A C 1
ATOM 1636 O O . ALA A 1 226 ? 12.666 -27.55 0.493 1 90.81 226 ALA A O 1
ATOM 1637 N N . GLY A 1 227 ? 11.636 -25.876 -0.545 1 87.25 227 GLY A N 1
ATOM 1638 C CA . GLY A 1 227 ? 12.776 -24.997 -0.341 1 87.25 227 GLY A CA 1
ATOM 1639 C C . GLY A 1 227 ? 14.036 -25.481 -1.033 1 87.25 227 GLY A C 1
ATOM 1640 O O . GLY A 1 227 ? 14.041 -25.694 -2.247 1 87.25 227 GLY A O 1
ATOM 1641 N N . SER A 1 228 ? 15.024 -25.7 -0.193 1 86.6 228 SER A N 1
ATOM 1642 C CA . SER A 1 228 ? 16.301 -26.138 -0.746 1 86.6 228 SER A CA 1
ATOM 1643 C C . SER A 1 228 ? 16.37 -27.659 -0.838 1 86.6 228 SER A C 1
ATOM 1645 O O . SER A 1 228 ? 17.33 -28.21 -1.382 1 86.6 228 SER A O 1
ATOM 1647 N N . ALA A 1 229 ? 15.376 -28.331 -0.405 1 90.88 229 ALA A N 1
ATOM 1648 C CA . ALA A 1 229 ? 15.299 -29.785 -0.518 1 90.88 229 ALA A CA 1
ATOM 1649 C C . ALA A 1 229 ? 14.956 -30.207 -1.944 1 90.88 229 ALA A C 1
ATOM 1651 O O . ALA A 1 229 ? 14.549 -29.379 -2.762 1 90.88 229 ALA A O 1
ATOM 1652 N N . PRO A 1 230 ? 15.163 -31.408 -2.275 1 94.93 230 PRO A N 1
ATOM 1653 C CA . PRO A 1 230 ? 14.871 -31.89 -3.627 1 94.93 230 PRO A CA 1
ATOM 1654 C C . PRO A 1 230 ? 13.421 -31.651 -4.039 1 94.93 230 PRO A C 1
ATOM 1656 O O . PRO A 1 230 ? 12.509 -31.808 -3.223 1 94.93 230 PRO A O 1
ATOM 1659 N N . VAL A 1 231 ? 13.26 -31.287 -5.229 1 96.96 231 VAL A N 1
ATOM 1660 C CA . VAL A 1 231 ? 11.933 -31.138 -5.817 1 96.96 231 VAL A CA 1
ATOM 1661 C C . VAL A 1 231 ? 11.389 -32.507 -6.218 1 96.96 231 VAL A C 1
ATOM 1663 O O . VAL A 1 231 ? 12.067 -33.274 -6.905 1 96.96 231 VAL A O 1
ATOM 1666 N N . LEU A 1 232 ? 10.213 -32.777 -5.783 1 97.11 232 LEU A N 1
ATOM 1667 C CA . LEU A 1 232 ? 9.577 -34.057 -6.074 1 97.11 232 LEU A CA 1
ATOM 1668 C C . LEU A 1 232 ? 8.598 -33.926 -7.235 1 97.11 232 LEU A C 1
ATOM 1670 O O . LEU A 1 232 ? 7.797 -32.989 -7.275 1 97.11 232 LEU A O 1
ATOM 1674 N N . GLY A 1 233 ? 8.703 -34.855 -8.225 1 97.94 233 GLY A N 1
ATOM 1675 C CA . GLY A 1 233 ? 7.754 -34.968 -9.321 1 97.94 233 GLY A CA 1
ATOM 1676 C C . GLY A 1 233 ? 7.175 -36.362 -9.468 1 97.94 233 GLY A C 1
ATOM 1677 O O . GLY A 1 233 ? 7.823 -37.349 -9.114 1 97.94 233 GLY A O 1
ATOM 1678 N N . PHE A 1 234 ? 5.971 -36.41 -9.895 1 97.44 234 PHE A N 1
ATOM 1679 C CA . PHE A 1 234 ? 5.396 -37.718 -10.188 1 97.44 234 PHE A CA 1
ATOM 1680 C C . PHE A 1 234 ? 4.38 -37.621 -11.32 1 97.44 234 PHE A C 1
ATOM 1682 O O . PHE A 1 234 ? 3.696 -36.605 -11.462 1 97.44 234 PHE A O 1
ATOM 1689 N N . ASP A 1 235 ? 4.306 -38.613 -12.119 1 97.06 235 ASP A N 1
ATOM 1690 C CA . ASP A 1 235 ? 3.304 -38.815 -13.16 1 97.06 235 ASP A CA 1
ATOM 1691 C C . ASP A 1 235 ? 3.088 -40.302 -13.434 1 97.06 235 ASP A C 1
ATOM 1693 O O . ASP A 1 235 ? 3.375 -41.143 -12.58 1 97.06 235 ASP A O 1
ATOM 1697 N N . ASP A 1 236 ? 2.531 -40.599 -14.595 1 94.19 236 ASP A N 1
ATOM 1698 C CA . ASP A 1 236 ? 2.207 -41.988 -14.905 1 94.19 236 ASP A CA 1
ATOM 1699 C C . ASP A 1 236 ? 3.473 -42.831 -15.038 1 94.19 236 ASP A C 1
ATOM 1701 O O . ASP A 1 236 ? 3.418 -44.06 -14.96 1 94.19 236 ASP A O 1
ATOM 1705 N N . THR A 1 237 ? 4.559 -42.121 -15.167 1 93.96 237 THR A N 1
ATOM 1706 C CA . THR A 1 237 ? 5.799 -42.854 -15.397 1 93.96 237 THR A CA 1
ATOM 1707 C C . THR A 1 237 ? 6.5 -43.158 -14.076 1 93.96 237 THR A C 1
ATOM 1709 O O . THR A 1 237 ? 7.411 -43.988 -14.028 1 93.96 237 THR A O 1
ATOM 1712 N N . GLY A 1 238 ? 6.11 -42.515 -13.014 1 94.01 238 GLY A N 1
ATOM 1713 C CA . GLY A 1 238 ? 6.706 -42.814 -11.722 1 94.01 238 GLY A CA 1
ATOM 1714 C C . GLY A 1 238 ? 6.949 -41.578 -10.877 1 94.01 238 GLY A C 1
ATOM 1715 O O . GLY A 1 238 ? 6.337 -40.532 -11.106 1 94.01 238 GLY A O 1
ATOM 1716 N N . ILE A 1 239 ? 7.719 -41.837 -9.848 1 96.21 239 ILE A N 1
ATOM 1717 C CA . ILE A 1 239 ? 8.103 -40.793 -8.904 1 96.21 239 ILE A CA 1
ATOM 1718 C C . ILE A 1 239 ? 9.594 -40.493 -9.045 1 96.21 239 ILE A C 1
ATOM 1720 O O . ILE A 1 239 ? 10.411 -41.411 -9.145 1 96.21 239 ILE A O 1
ATOM 1724 N N . PHE A 1 240 ? 9.931 -39.241 -9.137 1 96.62 240 PHE A N 1
ATOM 1725 C CA . PHE A 1 240 ? 11.326 -38.849 -9.296 1 96.62 240 PHE A CA 1
ATOM 1726 C C . PHE A 1 240 ? 11.624 -37.578 -8.511 1 96.62 240 PHE A C 1
ATOM 1728 O O . PHE A 1 240 ? 10.707 -36.919 -8.015 1 96.62 240 PHE A O 1
ATOM 1735 N N . GLU A 1 241 ? 12.875 -37.25 -8.352 1 96.88 241 GLU A N 1
ATOM 1736 C CA . GLU A 1 241 ? 13.298 -36.044 -7.646 1 96.88 241 GLU A CA 1
ATOM 1737 C C . GLU A 1 241 ? 14.47 -35.372 -8.356 1 96.88 241 GLU A C 1
ATOM 1739 O O . GLU A 1 241 ? 15.218 -36.026 -9.086 1 96.88 241 GLU A O 1
ATOM 1744 N N . ILE A 1 242 ? 14.553 -34.132 -8.209 1 97.07 242 ILE A N 1
ATOM 1745 C CA . ILE A 1 242 ? 15.655 -33.325 -8.723 1 97.07 242 ILE A CA 1
ATOM 1746 C C . ILE A 1 242 ? 16.269 -32.509 -7.587 1 97.07 242 ILE A C 1
ATOM 1748 O O . ILE A 1 242 ? 15.564 -31.775 -6.89 1 97.07 242 ILE A O 1
ATOM 1752 N N . ASP A 1 243 ? 17.537 -32.62 -7.372 1 94.94 243 ASP A N 1
ATOM 1753 C CA . ASP A 1 243 ? 18.25 -31.811 -6.388 1 94.94 243 ASP A CA 1
ATOM 1754 C C . ASP A 1 243 ? 18.584 -30.43 -6.95 1 94.94 243 ASP A C 1
ATOM 1756 O O . ASP A 1 243 ? 19.36 -30.312 -7.901 1 94.94 243 ASP A O 1
ATOM 1760 N N . PRO A 1 244 ? 17.984 -29.458 -6.34 1 92.7 244 PRO A N 1
ATOM 1761 C CA . PRO A 1 244 ? 18.342 -28.134 -6.854 1 92.7 244 PRO A CA 1
ATOM 1762 C C . PRO A 1 244 ? 19.795 -27.762 -6.563 1 92.7 244 PRO A C 1
ATOM 1764 O O . PRO A 1 244 ? 20.315 -28.081 -5.491 1 92.7 244 PRO A O 1
ATOM 1767 N N . PRO A 1 245 ? 20.399 -27.161 -7.571 1 89.03 245 PRO A N 1
ATOM 1768 C CA . PRO A 1 245 ? 21.748 -26.67 -7.283 1 89.03 245 PRO A CA 1
ATOM 1769 C C . PRO A 1 245 ? 21.758 -25.531 -6.266 1 89.03 245 PRO A C 1
ATOM 1771 O O . PRO A 1 245 ? 20.772 -24.8 -6.143 1 89.03 245 PRO A O 1
ATOM 1774 N N . ALA A 1 246 ? 22.8 -25.393 -5.588 1 83.65 246 ALA A N 1
ATOM 1775 C CA . ALA A 1 246 ? 22.946 -24.274 -4.66 1 83.65 246 ALA A CA 1
ATOM 1776 C C . ALA A 1 246 ? 23.064 -22.951 -5.411 1 83.65 246 ALA A C 1
ATOM 1778 O O . ALA A 1 246 ? 23.866 -22.826 -6.34 1 83.65 246 ALA A O 1
ATOM 1779 N N . PRO A 1 247 ? 22.18 -22.056 -5.033 1 80.17 247 PRO A N 1
ATOM 1780 C CA . PRO A 1 247 ? 22.362 -20.757 -5.684 1 80.17 247 PRO A CA 1
ATOM 1781 C C . PRO A 1 247 ? 23.694 -20.1 -5.327 1 80.17 247 PRO A C 1
ATOM 1783 O O . PRO A 1 247 ? 24.201 -20.287 -4.218 1 80.17 247 PRO A O 1
ATOM 1786 N N . ARG A 1 248 ? 24.344 -19.323 -6.286 1 79.53 248 ARG A N 1
ATOM 1787 C CA . ARG A 1 248 ? 25.584 -18.593 -6.041 1 79.53 248 ARG A CA 1
ATOM 1788 C C . ARG A 1 248 ? 25.361 -17.449 -5.058 1 79.53 248 ARG A C 1
ATOM 1790 O O . ARG A 1 248 ? 26.229 -17.153 -4.234 1 79.53 248 ARG A O 1
ATOM 1797 N N . ARG A 1 249 ? 24.143 -16.812 -5.156 1 79.97 249 ARG A N 1
ATOM 1798 C CA . ARG A 1 249 ? 23.725 -15.723 -4.278 1 79.97 249 ARG A CA 1
ATOM 1799 C C . ARG A 1 249 ? 22.213 -15.727 -4.084 1 79.97 249 ARG A C 1
ATOM 1801 O O . ARG A 1 249 ? 21.461 -15.972 -5.029 1 79.97 249 ARG A O 1
ATOM 1808 N N . VAL A 1 250 ? 21.91 -15.578 -2.857 1 76.54 250 VAL A N 1
ATOM 1809 C CA . VAL A 1 250 ? 20.48 -15.486 -2.585 1 76.54 250 VAL A CA 1
ATOM 1810 C C . VAL A 1 250 ? 20.061 -14.02 -2.508 1 76.54 250 VAL A C 1
ATOM 1812 O O . VAL A 1 250 ? 20.488 -13.292 -1.609 1 76.54 250 VAL A O 1
ATOM 1815 N N . ALA A 1 251 ? 19.327 -13.6 -3.477 1 73.53 251 ALA A N 1
ATOM 1816 C CA . ALA A 1 251 ? 18.831 -12.226 -3.501 1 73.53 251 ALA A CA 1
ATOM 1817 C C . ALA A 1 251 ? 17.394 -12.153 -2.994 1 73.53 251 ALA A C 1
ATOM 1819 O O . ALA A 1 251 ? 17.086 -11.368 -2.094 1 73.53 251 ALA A O 1
ATOM 1820 N N . ASP A 1 252 ? 16.601 -12.929 -3.551 1 74.55 252 ASP A N 1
ATOM 1821 C CA . ASP A 1 252 ? 15.186 -12.967 -3.196 1 74.55 252 ASP A CA 1
ATOM 1822 C C . ASP A 1 252 ? 14.564 -14.313 -3.56 1 74.55 252 ASP A C 1
ATOM 1824 O O . ASP A 1 252 ? 14.587 -14.719 -4.724 1 74.55 252 ASP A O 1
ATOM 1828 N N . VAL A 1 253 ? 13.996 -14.892 -2.564 1 71.81 253 VAL A N 1
ATOM 1829 C CA . VAL A 1 253 ? 13.466 -16.228 -2.815 1 71.81 253 VAL A CA 1
ATOM 1830 C C . VAL A 1 253 ? 12.01 -16.131 -3.263 1 71.81 253 VAL A C 1
ATOM 1832 O O . VAL A 1 253 ? 11.409 -17.132 -3.662 1 71.81 253 VAL A O 1
ATOM 1835 N N . THR A 1 254 ? 11.58 -14.9 -3.214 1 75.58 254 THR A N 1
ATOM 1836 C CA . THR A 1 254 ? 10.181 -14.702 -3.574 1 75.58 254 THR A CA 1
ATOM 1837 C C . THR A 1 254 ? 9.962 -14.969 -5.061 1 75.58 254 THR A C 1
ATOM 1839 O O . THR A 1 254 ? 10.744 -14.517 -5.899 1 75.58 254 THR A O 1
ATOM 1842 N N . GLY A 1 255 ? 9.038 -15.857 -5.367 1 84.56 255 GLY A N 1
ATOM 1843 C CA . GLY A 1 255 ? 8.662 -16.097 -6.751 1 84.56 255 GLY A CA 1
ATOM 1844 C C . GLY A 1 255 ? 9.403 -17.263 -7.377 1 84.56 255 GLY A C 1
ATOM 1845 O O . GLY A 1 255 ? 9.18 -17.593 -8.544 1 84.56 255 GLY A O 1
ATOM 1846 N N . ALA A 1 256 ? 10.314 -17.891 -6.622 1 89.8 256 ALA A N 1
ATOM 1847 C CA . ALA A 1 256 ? 11.052 -19.033 -7.154 1 89.8 256 ALA A CA 1
ATOM 1848 C C . ALA A 1 256 ? 10.103 -20.143 -7.595 1 89.8 256 ALA A C 1
ATOM 1850 O O . ALA A 1 256 ? 10.292 -20.747 -8.653 1 89.8 256 ALA A O 1
ATOM 1851 N N . GLY A 1 257 ? 9.129 -20.357 -6.775 1 93.59 257 GLY A N 1
ATOM 1852 C CA . GLY A 1 257 ? 8.135 -21.356 -7.134 1 93.59 257 GLY A CA 1
ATOM 1853 C C . GLY A 1 257 ? 7.361 -21.003 -8.39 1 93.59 257 GLY A C 1
ATOM 1854 O O . GLY A 1 257 ? 7.069 -21.875 -9.211 1 93.59 257 GLY A O 1
ATOM 1855 N N . ASP A 1 258 ? 7.062 -19.783 -8.577 1 95.22 258 ASP A N 1
ATOM 1856 C CA . ASP A 1 258 ? 6.341 -19.333 -9.764 1 95.22 258 ASP A CA 1
ATOM 1857 C C . ASP A 1 258 ? 7.195 -19.496 -11.019 1 95.22 258 ASP A C 1
ATOM 1859 O O . ASP A 1 258 ? 6.691 -19.892 -12.073 1 95.22 258 ASP A O 1
ATOM 1863 N N . ALA A 1 259 ? 8.462 -19.146 -10.866 1 94.1 259 ALA A N 1
ATOM 1864 C CA . ALA A 1 259 ? 9.385 -19.321 -11.985 1 94.1 259 ALA A CA 1
ATOM 1865 C C . ALA A 1 259 ? 9.502 -20.792 -12.374 1 94.1 259 ALA A C 1
ATOM 1867 O O . ALA A 1 259 ? 9.519 -21.126 -13.561 1 94.1 259 ALA A O 1
ATOM 1868 N N . LEU A 1 260 ? 9.624 -21.612 -11.345 1 96.29 260 LEU A N 1
ATOM 1869 C CA . LEU A 1 260 ? 9.659 -23.05 -11.591 1 96.29 260 LEU A CA 1
ATOM 1870 C C . LEU A 1 260 ? 8.424 -23.5 -12.364 1 96.29 260 LEU A C 1
ATOM 1872 O O . LEU A 1 260 ? 8.537 -24.215 -13.362 1 96.29 260 LEU A O 1
ATOM 1876 N N . THR A 1 261 ? 7.294 -23.059 -11.932 1 97.94 261 THR A N 1
ATOM 1877 C CA . THR A 1 261 ? 6.033 -23.414 -12.575 1 97.94 261 THR A CA 1
ATOM 1878 C C . THR A 1 261 ? 6.015 -22.943 -14.026 1 97.94 261 THR A C 1
ATOM 1880 O O . THR A 1 261 ? 5.768 -23.734 -14.938 1 97.94 261 THR A O 1
ATOM 1883 N N . GLY A 1 262 ? 6.279 -21.719 -14.23 1 97.58 262 GLY A N 1
ATOM 1884 C CA . GLY A 1 262 ? 6.209 -21.15 -15.567 1 97.58 262 GLY A CA 1
ATOM 1885 C C . GLY A 1 262 ? 7.122 -21.845 -16.56 1 97.58 262 GLY A C 1
ATOM 1886 O O . GLY A 1 262 ? 6.697 -22.189 -17.665 1 97.58 262 GLY A O 1
ATOM 1887 N N . ALA A 1 263 ? 8.365 -22.068 -16.165 1 96.83 263 ALA A N 1
ATOM 1888 C CA . ALA A 1 263 ? 9.331 -22.694 -17.065 1 96.83 263 ALA A CA 1
ATOM 1889 C C . ALA A 1 263 ? 8.974 -24.155 -17.323 1 96.83 263 ALA A C 1
ATOM 1891 O O . ALA A 1 263 ? 9.162 -24.66 -18.432 1 96.83 263 ALA A O 1
ATOM 1892 N N . THR A 1 264 ? 8.523 -24.853 -16.315 1 98.48 264 THR A N 1
ATOM 1893 C CA . THR A 1 264 ? 8.09 -26.234 -16.497 1 98.48 264 THR A CA 1
ATOM 1894 C C . THR A 1 264 ? 6.935 -26.313 -17.49 1 98.48 264 THR A C 1
ATOM 1896 O O . THR A 1 264 ? 6.966 -27.117 -18.424 1 98.48 264 THR A O 1
ATOM 1899 N N . VAL A 1 265 ? 5.948 -25.461 -17.308 1 98.57 265 VAL A N 1
ATOM 1900 C CA . VAL A 1 265 ? 4.766 -25.458 -18.163 1 98.57 265 VAL A CA 1
ATOM 1901 C C . VAL A 1 265 ? 5.168 -25.133 -19.6 1 98.57 265 VAL A C 1
ATOM 1903 O O . VAL A 1 265 ? 4.707 -25.782 -20.542 1 98.57 265 VAL A O 1
ATOM 1906 N N . ALA A 1 266 ? 6.008 -24.161 -19.769 1 97.48 266 ALA A N 1
ATOM 1907 C CA . ALA A 1 266 ? 6.481 -23.815 -21.107 1 97.48 266 ALA A CA 1
ATOM 1908 C C . ALA A 1 266 ? 7.147 -25.011 -21.78 1 97.48 266 ALA A C 1
ATOM 1910 O O . ALA A 1 266 ? 6.918 -25.273 -22.963 1 97.48 266 ALA A O 1
ATOM 1911 N N . ALA A 1 267 ? 7.987 -25.7 -21.066 1 97.6 267 ALA A N 1
ATOM 1912 C CA . ALA A 1 267 ? 8.686 -26.867 -21.599 1 97.6 267 ALA A CA 1
ATOM 1913 C C . ALA A 1 267 ? 7.703 -27.978 -21.956 1 97.6 267 ALA A C 1
ATOM 1915 O O . ALA A 1 267 ? 7.852 -28.64 -22.985 1 97.6 267 ALA A O 1
ATOM 1916 N N . LEU A 1 268 ? 6.732 -28.187 -21.127 1 98.33 268 LEU A N 1
ATOM 1917 C CA . LEU A 1 268 ? 5.7 -29.177 -21.413 1 98.33 268 LEU A CA 1
ATOM 1918 C C . LEU A 1 268 ? 4.964 -28.837 -22.705 1 98.33 268 LEU A C 1
ATOM 1920 O O . LEU A 1 268 ? 4.67 -29.725 -23.509 1 98.33 268 LEU A O 1
ATOM 1924 N N . LEU A 1 269 ? 4.671 -27.574 -22.887 1 97.57 269 LEU A N 1
ATOM 1925 C CA . LEU A 1 269 ? 3.945 -27.129 -24.071 1 97.57 269 LEU A CA 1
ATOM 1926 C C . LEU A 1 269 ? 4.794 -27.299 -25.326 1 97.57 269 LEU A C 1
ATOM 1928 O O . LEU A 1 269 ? 4.266 -27.322 -26.44 1 97.57 269 LEU A O 1
ATOM 1932 N N . ARG A 1 270 ? 6.075 -27.408 -25.11 1 95.35 270 ARG A N 1
ATOM 1933 C CA . ARG A 1 270 ? 6.975 -27.682 -26.226 1 95.35 270 ARG A CA 1
ATOM 1934 C C . ARG A 1 270 ? 7.131 -29.182 -26.448 1 95.35 270 ARG A C 1
ATOM 1936 O O . ARG A 1 270 ? 7.903 -29.611 -27.309 1 95.35 270 ARG A O 1
ATOM 1943 N N . GLY A 1 271 ? 6.547 -29.951 -25.607 1 96.01 271 GLY A N 1
ATOM 1944 C CA . GLY A 1 271 ? 6.485 -31.381 -25.86 1 96.01 271 GLY A CA 1
ATOM 1945 C C . GLY A 1 271 ? 7.451 -32.181 -25.006 1 96.01 271 GLY A C 1
ATOM 1946 O O . GLY A 1 271 ? 7.563 -33.399 -25.16 1 96.01 271 GLY A O 1
ATOM 1947 N N . LEU A 1 272 ? 8.085 -31.605 -24.057 1 97.1 272 LEU A N 1
ATOM 1948 C CA . LEU A 1 272 ? 9.014 -32.332 -23.199 1 97.1 272 LEU A CA 1
ATOM 1949 C C . LEU A 1 272 ? 8.262 -33.14 -22.147 1 97.1 272 LEU A C 1
ATOM 1951 O O . LEU A 1 272 ? 7.226 -32.7 -21.643 1 97.1 272 LEU A O 1
ATOM 1955 N N . PRO A 1 273 ? 8.801 -34.333 -21.791 1 97.62 273 PRO A N 1
ATOM 1956 C CA . PRO A 1 273 ? 8.231 -35.047 -20.647 1 97.62 273 PRO A CA 1
ATOM 1957 C C . PRO A 1 273 ? 8.469 -34.325 -19.323 1 97.62 273 PRO A C 1
ATOM 1959 O O . PRO A 1 273 ? 9.339 -33.455 -19.237 1 97.62 273 PRO A O 1
ATOM 1962 N N . LEU A 1 274 ? 7.753 -34.669 -18.323 1 98.27 274 LEU A N 1
ATOM 1963 C CA . LEU A 1 274 ? 7.746 -33.938 -17.061 1 98.27 274 LEU A CA 1
ATOM 1964 C C . LEU A 1 274 ? 9.141 -33.9 -16.447 1 98.27 274 LEU A C 1
ATOM 1966 O O . LEU A 1 274 ? 9.556 -32.876 -15.901 1 98.27 274 LEU A O 1
ATOM 1970 N N . ARG A 1 275 ? 9.91 -34.957 -16.514 1 97.32 275 ARG A N 1
ATOM 1971 C CA . ARG A 1 275 ? 11.246 -35.021 -15.93 1 97.32 275 ARG A CA 1
ATOM 1972 C C . ARG A 1 275 ? 12.151 -33.94 -16.51 1 97.32 275 ARG A C 1
ATOM 1974 O O . ARG A 1 275 ? 12.816 -33.215 -15.767 1 97.32 275 ARG A O 1
ATOM 1981 N N . ALA A 1 276 ? 12.143 -33.913 -17.798 1 97.41 276 ALA A N 1
ATOM 1982 C CA . ALA A 1 276 ? 12.972 -32.922 -18.48 1 97.41 276 ALA A CA 1
ATOM 1983 C C . ALA A 1 276 ? 12.421 -31.513 -18.278 1 97.41 276 ALA A C 1
ATOM 1985 O O . ALA A 1 276 ? 13.185 -30.562 -18.097 1 97.41 276 ALA A O 1
ATOM 1986 N N . ALA A 1 277 ? 11.094 -31.367 -18.363 1 98.32 277 ALA A N 1
ATOM 1987 C CA . ALA A 1 277 ? 10.443 -30.072 -18.184 1 98.32 277 ALA A CA 1
ATOM 1988 C C . ALA A 1 277 ? 10.727 -29.501 -16.798 1 98.32 277 ALA A C 1
ATOM 1990 O O . ALA A 1 277 ? 10.994 -28.305 -16.655 1 98.32 277 ALA A O 1
ATOM 1991 N N . LEU A 1 278 ? 10.696 -30.351 -15.8 1 98.47 278 LEU A N 1
ATOM 1992 C CA . LEU A 1 278 ? 10.902 -29.913 -14.424 1 98.47 278 LEU A CA 1
ATOM 1993 C C . LEU A 1 278 ? 12.347 -29.478 -14.203 1 98.47 278 LEU A C 1
ATOM 1995 O O . LEU A 1 278 ? 12.613 -28.573 -13.409 1 98.47 278 LEU A O 1
ATOM 1999 N N . ARG A 1 279 ? 13.266 -30.057 -14.897 1 97.9 279 ARG A N 1
ATOM 2000 C CA . ARG A 1 279 ? 14.644 -29.58 -14.833 1 97.9 279 ARG A CA 1
ATOM 2001 C C . ARG A 1 279 ? 14.742 -28.126 -15.282 1 97.9 279 ARG A C 1
ATOM 2003 O O . ARG A 1 279 ? 15.467 -27.332 -14.678 1 97.9 279 ARG A O 1
ATOM 2010 N N . GLU A 1 280 ? 14.037 -27.848 -16.338 1 96.93 280 GLU A N 1
ATOM 2011 C CA . GLU A 1 280 ? 14.006 -26.457 -16.778 1 96.93 280 GLU A CA 1
ATOM 2012 C C . GLU A 1 280 ? 13.368 -25.557 -15.724 1 96.93 280 GLU A C 1
ATOM 2014 O O . GLU A 1 280 ? 13.799 -24.419 -15.528 1 96.93 280 GLU A O 1
ATOM 2019 N N . GLY A 1 281 ? 12.292 -26.056 -15.066 1 97.36 281 GLY A N 1
ATOM 2020 C CA . GLY A 1 281 ? 11.689 -25.319 -13.967 1 97.36 281 GLY A CA 1
ATOM 2021 C C . GLY A 1 281 ? 12.663 -25.019 -12.844 1 97.36 281 GLY A C 1
ATOM 2022 O O . GLY A 1 281 ? 12.715 -23.893 -12.345 1 97.36 281 GLY A O 1
ATOM 2023 N N . VAL A 1 282 ? 13.449 -25.994 -12.495 1 96.52 282 VAL A N 1
ATOM 2024 C CA . VAL A 1 282 ? 14.422 -25.843 -11.419 1 96.52 282 VAL A CA 1
ATOM 2025 C C . VAL A 1 282 ? 15.475 -24.811 -11.815 1 96.52 282 VAL A C 1
ATOM 2027 O O . VAL A 1 282 ? 15.885 -23.986 -10.995 1 96.52 282 VAL A O 1
ATOM 2030 N N . ALA A 1 283 ? 15.888 -24.852 -13.022 1 94.37 283 ALA A N 1
ATOM 2031 C CA . ALA A 1 283 ? 16.846 -23.868 -13.519 1 94.37 283 ALA A CA 1
ATOM 2032 C C . ALA A 1 283 ? 16.286 -22.452 -13.407 1 94.37 283 ALA A C 1
ATOM 2034 O O . ALA A 1 283 ? 16.988 -21.533 -12.979 1 94.37 283 ALA A O 1
ATOM 2035 N N . ALA A 1 284 ? 15.041 -22.308 -13.81 1 93.65 284 ALA A N 1
ATOM 2036 C CA . ALA A 1 284 ? 14.391 -21.003 -13.733 1 93.65 284 ALA A CA 1
ATOM 2037 C C . ALA A 1 284 ? 14.288 -20.525 -12.287 1 93.65 284 ALA A C 1
ATOM 2039 O O . ALA A 1 284 ? 14.49 -19.342 -12.002 1 93.65 284 ALA A O 1
ATOM 2040 N N . ALA A 1 285 ? 13.928 -21.392 -11.404 1 93.43 285 ALA A N 1
ATOM 2041 C CA . ALA A 1 285 ? 13.847 -21.051 -9.986 1 93.43 285 ALA A CA 1
ATOM 2042 C C . ALA A 1 285 ? 15.195 -20.568 -9.46 1 93.43 285 ALA A C 1
ATOM 2044 O O . ALA A 1 285 ? 15.261 -19.597 -8.702 1 93.43 285 ALA A O 1
ATOM 2045 N N . MET A 1 286 ? 16.233 -21.216 -9.855 1 90.99 286 MET A N 1
ATOM 2046 C CA . MET A 1 286 ? 17.579 -20.83 -9.441 1 90.99 286 MET A CA 1
ATOM 2047 C C . MET A 1 286 ? 17.9 -19.409 -9.892 1 90.99 286 MET A C 1
ATOM 2049 O O . MET A 1 286 ? 18.433 -18.613 -9.117 1 90.99 286 MET A O 1
ATOM 2053 N N . LEU A 1 287 ? 17.609 -19.161 -11.081 1 89.76 287 LEU A N 1
ATOM 2054 C CA . LEU A 1 287 ? 17.871 -17.83 -11.619 1 89.76 287 LEU A CA 1
ATOM 2055 C C . LEU A 1 287 ? 17.039 -16.777 -10.894 1 89.76 287 LEU A C 1
ATOM 2057 O O . LEU A 1 287 ? 17.515 -15.666 -10.648 1 89.76 287 LEU A O 1
ATOM 2061 N N . ALA A 1 288 ? 15.775 -17.114 -10.609 1 88.64 288 ALA A N 1
ATOM 2062 C CA . ALA A 1 288 ? 14.896 -16.195 -9.889 1 88.64 288 ALA A CA 1
ATOM 2063 C C . ALA A 1 288 ? 15.463 -15.857 -8.514 1 88.64 288 ALA A C 1
ATOM 2065 O O . ALA A 1 288 ? 15.441 -14.697 -8.095 1 88.64 288 ALA A O 1
ATOM 2066 N N . ILE A 1 289 ? 15.937 -16.803 -7.845 1 87.71 289 ILE A N 1
ATOM 2067 C CA . ILE A 1 289 ? 16.488 -16.635 -6.505 1 87.71 289 ILE A CA 1
ATOM 2068 C C . ILE A 1 289 ? 17.714 -15.727 -6.561 1 87.71 289 ILE A C 1
ATOM 2070 O O . ILE A 1 289 ? 17.951 -14.935 -5.646 1 87.71 289 ILE A O 1
ATOM 2074 N N . GLU A 1 290 ? 18.443 -15.807 -7.628 1 86.2 290 GLU A N 1
ATOM 2075 C CA . GLU A 1 290 ? 19.695 -15.067 -7.759 1 86.2 290 GLU A CA 1
ATOM 2076 C C . GLU A 1 290 ? 19.446 -13.644 -8.249 1 86.2 290 GLU A C 1
ATOM 2078 O O . GLU A 1 290 ? 20.356 -12.812 -8.245 1 86.2 290 GLU A O 1
ATOM 2083 N N . SER A 1 291 ? 18.252 -13.434 -8.635 1 78.04 291 SER A N 1
ATOM 2084 C CA . SER A 1 291 ? 17.955 -12.135 -9.231 1 78.04 291 SER A CA 1
ATOM 2085 C C . SER A 1 291 ? 17.349 -11.183 -8.206 1 78.04 291 SER A C 1
ATOM 2087 O O . SER A 1 291 ? 16.467 -11.569 -7.437 1 78.04 291 SER A O 1
ATOM 2089 N N . PRO A 1 292 ? 17.937 -10.039 -8.167 1 66.15 292 PRO A N 1
ATOM 2090 C CA . PRO A 1 292 ? 17.278 -9.047 -7.314 1 66.15 292 PRO A CA 1
ATOM 2091 C C . PRO A 1 292 ? 15.968 -8.535 -7.91 1 66.15 292 PRO A C 1
ATOM 2093 O O . PRO A 1 292 ? 15.173 -7.901 -7.211 1 66.15 292 PRO A O 1
ATOM 2096 N N . GLU A 1 293 ? 15.914 -8.835 -9.242 1 59.8 293 GLU A N 1
ATOM 2097 C CA . GLU A 1 293 ? 14.709 -8.363 -9.917 1 59.8 293 GLU A CA 1
ATOM 2098 C C . GLU A 1 293 ? 13.58 -9.383 -9.81 1 59.8 293 GLU A C 1
ATOM 2100 O O . GLU A 1 293 ? 13.829 -10.589 -9.753 1 59.8 293 GLU A O 1
ATOM 2105 N N . ALA A 1 294 ? 12.474 -8.915 -9.635 1 52.5 294 ALA A N 1
ATOM 2106 C CA . ALA A 1 294 ? 11.323 -9.812 -9.58 1 52.5 294 ALA A CA 1
ATOM 2107 C C . ALA A 1 294 ? 11.273 -10.717 -10.808 1 52.5 294 ALA A C 1
ATOM 2109 O O . ALA A 1 294 ? 10.844 -11.87 -10.72 1 52.5 294 ALA A O 1
ATOM 2110 N N . VAL A 1 295 ? 11.608 -10.141 -12.081 1 53.65 295 VAL A N 1
ATOM 2111 C CA . VAL A 1 295 ? 11.62 -11.007 -13.255 1 53.65 295 VAL A CA 1
ATOM 2112 C C . VAL A 1 295 ? 13.037 -11.1 -13.815 1 53.65 295 VAL A C 1
ATOM 2114 O O . VAL A 1 295 ? 13.529 -10.156 -14.437 1 53.65 295 VAL A O 1
ATOM 2117 N N . PRO A 1 296 ? 13.727 -12.095 -13.397 1 57.35 296 PRO A N 1
ATOM 2118 C CA . PRO A 1 296 ? 15.096 -12.231 -13.899 1 57.35 296 PRO A CA 1
ATOM 2119 C C . PRO A 1 296 ? 15.169 -12.223 -15.424 1 57.35 296 PRO A C 1
ATOM 2121 O O . PRO A 1 296 ? 14.232 -12.664 -16.093 1 57.35 296 PRO A O 1
ATOM 2124 N N . SER A 1 297 ? 15.984 -11.372 -15.973 1 61.28 297 SER A N 1
ATOM 2125 C CA . SER A 1 297 ? 16.24 -11.471 -17.406 1 61.28 297 SER A CA 1
ATOM 2126 C C . SER A 1 297 ? 16.796 -12.842 -17.775 1 61.28 297 SER A C 1
ATOM 2128 O O . SER A 1 297 ? 17.69 -13.358 -17.1 1 61.28 297 SER A O 1
ATOM 2130 N N . PHE A 1 298 ? 15.881 -13.712 -18.376 1 69.98 298 PHE A N 1
ATOM 2131 C CA . PHE A 1 298 ? 16.296 -15.032 -18.836 1 69.98 298 PHE A CA 1
ATOM 2132 C C . PHE A 1 298 ? 16.812 -14.968 -20.269 1 69.98 298 PHE A C 1
ATOM 2134 O O . PHE A 1 298 ? 16.028 -15.002 -21.219 1 69.98 298 PHE A O 1
ATOM 2141 N N . THR A 1 299 ? 18.127 -14.614 -20.37 1 75.55 299 THR A N 1
ATOM 2142 C CA . THR A 1 299 ? 18.648 -14.816 -21.718 1 75.55 299 THR A CA 1
ATOM 2143 C C . THR A 1 299 ? 18.815 -16.304 -22.015 1 75.55 299 THR A C 1
ATOM 2145 O O . THR A 1 299 ? 18.866 -17.124 -21.097 1 75.55 299 THR A O 1
ATOM 2148 N N . THR A 1 300 ? 18.746 -16.632 -23.228 1 82.35 300 THR A N 1
ATOM 2149 C CA . THR A 1 300 ? 18.942 -18.02 -23.631 1 82.35 300 THR A CA 1
ATOM 2150 C C . THR A 1 300 ? 20.255 -18.564 -23.077 1 82.35 300 THR A C 1
ATOM 2152 O O . THR A 1 300 ? 20.313 -19.703 -22.609 1 82.35 300 THR A O 1
ATOM 2155 N N . ALA A 1 301 ? 21.21 -17.689 -23.042 1 83.98 301 ALA A N 1
ATOM 2156 C CA . ALA A 1 301 ? 22.534 -18.114 -22.594 1 83.98 301 ALA A CA 1
ATOM 2157 C C . ALA A 1 301 ? 22.545 -18.378 -21.091 1 83.98 301 ALA A C 1
ATOM 2159 O O . ALA A 1 301 ? 23.023 -19.422 -20.641 1 83.98 301 ALA A O 1
ATOM 2160 N N . ASN A 1 302 ? 22.025 -17.508 -20.367 1 86.73 302 ASN A N 1
ATOM 2161 C CA . ASN A 1 302 ? 22.039 -17.673 -18.917 1 86.73 302 ASN A CA 1
ATOM 2162 C C . ASN A 1 302 ? 21.15 -18.832 -18.476 1 86.73 302 ASN A C 1
ATOM 2164 O O . ASN A 1 302 ? 21.475 -19.541 -17.522 1 86.73 302 ASN A O 1
ATOM 2168 N N . PHE A 1 303 ? 20.147 -18.987 -19.196 1 90.45 303 PHE A N 1
ATOM 2169 C CA . PHE A 1 303 ? 19.269 -20.11 -18.89 1 90.45 303 PHE A CA 1
ATOM 2170 C C . PHE A 1 303 ? 19.955 -21.434 -19.2 1 90.45 303 PHE A C 1
ATOM 2172 O O . PHE A 1 303 ? 19.863 -22.385 -18.42 1 90.45 303 PHE A O 1
ATOM 2179 N N . GLY A 1 304 ? 20.565 -21.478 -20.352 1 91.25 304 GLY A N 1
ATOM 2180 C CA . GLY A 1 304 ? 21.312 -22.677 -20.699 1 91.25 304 GLY A CA 1
ATOM 2181 C C . GLY A 1 304 ? 22.361 -23.046 -19.668 1 91.25 304 GLY A C 1
ATOM 2182 O O . GLY A 1 304 ? 22.528 -24.221 -19.337 1 91.25 304 GLY A O 1
ATOM 2183 N N . GLN A 1 305 ? 23.056 -22.036 -19.153 1 91.22 305 GLN A N 1
ATOM 2184 C CA . GLN A 1 305 ? 24.072 -22.26 -18.13 1 91.22 305 GLN A CA 1
ATOM 2185 C C . GLN A 1 305 ? 23.448 -22.788 -16.841 1 91.22 305 GLN A C 1
ATOM 2187 O O . GLN A 1 305 ? 23.986 -23.703 -16.214 1 91.22 305 GLN A O 1
ATOM 2192 N N . ALA A 1 306 ? 22.385 -22.227 -16.52 1 92.07 306 ALA A N 1
ATOM 2193 C CA . ALA A 1 306 ? 21.682 -22.672 -15.32 1 92.07 306 ALA A CA 1
ATOM 2194 C C . ALA A 1 306 ? 21.193 -24.109 -15.471 1 92.07 306 ALA A C 1
ATOM 2196 O O . ALA A 1 306 ? 21.329 -24.918 -14.55 1 92.07 306 ALA A O 1
ATOM 2197 N N . LEU A 1 307 ? 20.647 -24.404 -16.605 1 94.64 307 LEU A N 1
ATOM 2198 C CA . LEU A 1 307 ? 20.117 -25.736 -16.871 1 94.64 307 LEU A CA 1
ATOM 2199 C C . LEU A 1 307 ? 21.221 -26.785 -16.798 1 94.64 307 LEU A C 1
ATOM 2201 O O . LEU A 1 307 ? 20.997 -27.896 -16.311 1 94.64 307 LEU A O 1
ATOM 2205 N N . ALA A 1 308 ? 22.346 -26.403 -17.219 1 94.73 308 ALA A N 1
ATOM 2206 C CA . ALA A 1 308 ? 23.481 -27.322 -17.218 1 94.73 308 ALA A CA 1
ATOM 2207 C C . ALA A 1 308 ? 23.871 -27.711 -15.794 1 94.73 308 ALA A C 1
ATOM 2209 O O . ALA A 1 308 ? 24.458 -28.773 -15.573 1 94.73 308 ALA A O 1
ATOM 2210 N N . LEU A 1 309 ? 23.544 -26.908 -14.872 1 94.38 309 LEU A N 1
ATOM 2211 C CA . LEU A 1 309 ? 23.903 -27.162 -13.481 1 94.38 309 LEU A CA 1
ATOM 2212 C C . LEU A 1 309 ? 22.863 -28.048 -12.804 1 94.38 309 LEU A C 1
ATOM 2214 O O . LEU A 1 309 ? 23.108 -28.584 -11.721 1 94.38 309 LEU A O 1
ATOM 2218 N N . VAL A 1 310 ? 21.733 -28.182 -13.378 1 96.13 310 VAL A N 1
ATOM 2219 C CA . VAL A 1 310 ? 20.654 -28.968 -12.788 1 96.13 310 VAL A CA 1
ATOM 2220 C C . VAL A 1 310 ? 20.875 -30.45 -13.079 1 96.13 310 VAL A C 1
ATOM 2222 O O . VAL A 1 310 ? 20.938 -30.859 -14.241 1 96.13 310 VAL A O 1
ATOM 2225 N N . PRO A 1 311 ? 21.017 -31.238 -12.069 1 95.65 311 PRO A N 1
ATOM 2226 C CA . PRO A 1 311 ? 21.23 -32.668 -12.303 1 95.65 311 PRO A CA 1
ATOM 2227 C C . PRO A 1 311 ? 20.022 -33.347 -12.944 1 95.65 311 PRO A C 1
ATOM 2229 O O . PRO A 1 311 ? 18.918 -32.796 -12.927 1 95.65 311 PRO A O 1
ATOM 2232 N N . GLU A 1 312 ? 20.248 -34.5 -13.469 1 94.79 312 GLU A N 1
ATOM 2233 C CA . GLU A 1 312 ? 19.157 -35.307 -14.007 1 94.79 312 GLU A CA 1
ATOM 2234 C C . GLU A 1 312 ? 18.232 -35.797 -12.896 1 94.79 312 GLU A C 1
ATOM 2236 O O . GLU A 1 312 ? 18.67 -36.003 -11.763 1 94.79 312 GLU A O 1
ATOM 2241 N N . ALA A 1 313 ? 17.017 -35.965 -13.269 1 94.7 313 ALA A N 1
ATOM 2242 C CA . ALA A 1 313 ? 16.039 -36.503 -12.327 1 94.7 313 ALA A CA 1
ATOM 2243 C C . ALA A 1 313 ? 16.394 -37.932 -11.925 1 94.7 313 ALA A C 1
ATOM 2245 O O . ALA A 1 313 ? 16.813 -38.733 -12.763 1 94.7 313 ALA A O 1
ATOM 2246 N N . ARG A 1 314 ? 16.25 -38.189 -10.666 1 94.17 314 ARG A N 1
ATOM 2247 C CA . ARG A 1 314 ? 16.489 -39.534 -10.154 1 94.17 314 ARG A CA 1
ATOM 2248 C C . ARG A 1 314 ? 15.188 -40.185 -9.695 1 94.17 314 ARG A C 1
ATOM 2250 O O . ARG A 1 314 ? 14.326 -39.52 -9.118 1 94.17 314 ARG A O 1
ATOM 2257 N N . GLU A 1 315 ? 15.091 -41.452 -9.902 1 92.29 315 GLU A N 1
ATOM 2258 C CA . GLU A 1 315 ? 13.915 -42.189 -9.45 1 92.29 315 GLU A CA 1
ATOM 2259 C C . GLU A 1 315 ? 13.882 -42.297 -7.928 1 92.29 315 GLU A C 1
ATOM 2261 O O . GLU A 1 315 ? 14.921 -42.49 -7.292 1 92.29 315 GLU A O 1
ATOM 2266 N N . VAL A 1 316 ? 12.665 -41.94 -7.495 1 83.69 316 VAL A N 1
ATOM 2267 C CA . VAL A 1 316 ? 12.476 -42.15 -6.064 1 83.69 316 VAL A CA 1
ATOM 2268 C C . VAL A 1 316 ? 11.987 -43.575 -5.811 1 83.69 316 VAL A C 1
ATOM 2270 O O . VAL A 1 316 ? 11.035 -44.033 -6.446 1 83.69 316 VAL A O 1
ATOM 2273 N N . ALA A 1 317 ? 12.845 -44.335 -5.194 1 66.73 317 ALA A N 1
ATOM 2274 C CA . ALA A 1 317 ? 12.585 -45.736 -4.874 1 66.73 317 ALA A CA 1
ATOM 2275 C C . ALA A 1 317 ? 11.448 -45.867 -3.865 1 66.73 317 ALA A C 1
ATOM 2277 O O . ALA A 1 317 ? 11.297 -45.025 -2.978 1 66.73 317 ALA A O 1
ATOM 2278 N N . MET B 1 1 ? -20.365 53.839 -10.208 1 36.51 1 MET B N 1
ATOM 2279 C CA . MET B 1 1 ? -20.465 52.914 -9.083 1 36.51 1 MET B CA 1
ATOM 2280 C C . MET B 1 1 ? -19.089 52.391 -8.685 1 36.51 1 MET B C 1
ATOM 2282 O O . MET B 1 1 ? -18.334 51.912 -9.533 1 36.51 1 MET B O 1
ATOM 2286 N N . PRO B 1 2 ? -18.412 52.899 -7.683 1 41.47 2 PRO B N 1
ATOM 2287 C CA . PRO B 1 2 ? -17.039 52.485 -7.382 1 41.47 2 PRO B CA 1
ATOM 2288 C C . PRO B 1 2 ? -16.885 50.969 -7.297 1 41.47 2 PRO B C 1
ATOM 2290 O O . PRO B 1 2 ? -17.814 50.272 -6.881 1 41.47 2 PRO B O 1
ATOM 2293 N N . THR B 1 3 ? -16.402 50.313 -8.386 1 40.77 3 THR B N 1
ATOM 2294 C CA . THR B 1 3 ? -16.074 48.891 -8.396 1 40.77 3 THR B CA 1
ATOM 2295 C C . THR B 1 3 ? -15.424 48.478 -7.079 1 40.77 3 THR B C 1
ATOM 2297 O O . THR B 1 3 ? -14.464 49.108 -6.629 1 40.77 3 THR B O 1
ATOM 2300 N N . SER B 1 4 ? -16.198 48.1 -6.084 1 42.63 4 SER B N 1
ATOM 2301 C CA . SER B 1 4 ? -15.683 47.589 -4.818 1 42.63 4 SER B CA 1
ATOM 2302 C C . SER B 1 4 ? -14.363 46.85 -5.016 1 42.63 4 SER B C 1
ATOM 2304 O O . SER B 1 4 ? -14.243 46.013 -5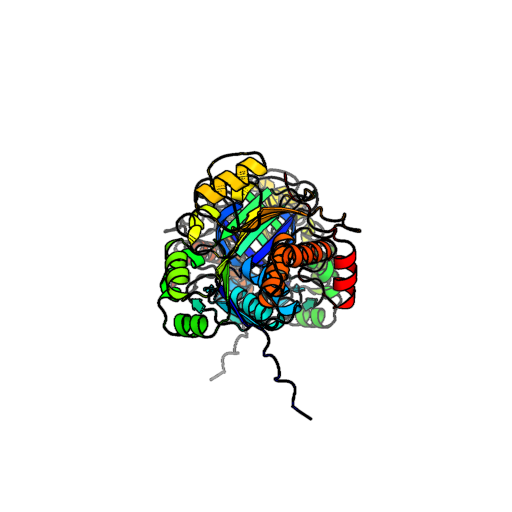.913 1 42.63 4 SER B O 1
ATOM 2306 N N . PRO B 1 5 ? -13.223 47.357 -4.668 1 43.83 5 PRO B N 1
ATOM 2307 C CA . PRO B 1 5 ? -11.94 46.69 -4.902 1 43.83 5 PRO B CA 1
ATOM 2308 C C . PRO B 1 5 ? -12.01 45.181 -4.68 1 43.83 5 PRO B C 1
ATOM 2310 O O . PRO B 1 5 ? -12.707 44.718 -3.773 1 43.83 5 PRO B O 1
ATOM 2313 N N . THR B 1 6 ? -12.154 44.339 -5.653 1 46.84 6 THR B N 1
ATOM 2314 C CA . THR B 1 6 ? -12.106 42.882 -5.618 1 46.84 6 THR B CA 1
ATOM 2315 C C . THR B 1 6 ? -11.141 42.398 -4.539 1 46.84 6 THR B C 1
ATOM 2317 O O . THR B 1 6 ? -9.928 42.586 -4.655 1 46.84 6 THR B O 1
ATOM 2320 N N . ILE B 1 7 ? -11.347 42.615 -3.263 1 53.58 7 ILE B N 1
ATOM 2321 C CA . ILE B 1 7 ? -10.499 42.122 -2.183 1 53.58 7 ILE B CA 1
ATOM 2322 C C . ILE B 1 7 ? -9.974 40.731 -2.531 1 53.58 7 ILE B C 1
ATOM 2324 O O . ILE B 1 7 ? -10.754 39.791 -2.697 1 53.58 7 ILE B O 1
ATOM 2328 N N . LEU B 1 8 ? -8.746 40.616 -3.095 1 71.32 8 LEU B N 1
ATOM 2329 C CA . LEU B 1 8 ? -8.11 39.368 -3.501 1 71.32 8 LEU B CA 1
ATOM 2330 C C . LEU B 1 8 ? -8.054 38.383 -2.339 1 71.32 8 LEU B C 1
ATOM 2332 O O . LEU B 1 8 ? -7.803 38.776 -1.198 1 71.32 8 LEU B O 1
ATOM 2336 N N . ALA B 1 9 ? -8.538 37.211 -2.412 1 87.57 9 ALA B N 1
ATOM 2337 C CA . ALA B 1 9 ? -8.482 36.124 -1.438 1 87.57 9 ALA B CA 1
ATOM 2338 C C . ALA B 1 9 ? -7.072 35.964 -0.875 1 87.57 9 ALA B C 1
ATOM 2340 O O . ALA B 1 9 ? -6.089 36.056 -1.613 1 87.57 9 ALA B O 1
ATOM 2341 N N . PRO B 1 10 ? -6.928 35.99 0.429 1 95.26 10 PRO B N 1
ATOM 2342 C CA . PRO B 1 10 ? -5.602 35.717 0.989 1 95.26 10 PRO B CA 1
ATOM 2343 C C . PRO B 1 10 ? -4.955 34.47 0.392 1 95.26 10 PRO B C 1
ATOM 2345 O O . PRO B 1 10 ? -5.654 33.592 -0.12 1 95.26 10 PRO B O 1
ATOM 2348 N N . THR B 1 11 ? -3.643 34.508 0.352 1 97.69 11 THR B N 1
ATOM 2349 C CA . THR B 1 11 ? -2.884 33.388 -0.194 1 97.69 11 THR B CA 1
ATOM 2350 C C . THR B 1 11 ? -2.003 32.757 0.88 1 97.69 11 THR B C 1
ATOM 2352 O O . THR B 1 11 ? -1.431 33.462 1.715 1 97.69 11 THR B O 1
ATOM 2355 N N . ILE B 1 12 ? -1.955 31.457 0.884 1 98.66 12 ILE B N 1
ATOM 2356 C CA . ILE B 1 12 ? -1.079 30.75 1.812 1 98.66 12 ILE B CA 1
ATOM 2357 C C . ILE B 1 12 ? -0.214 29.752 1.046 1 98.66 12 ILE B C 1
ATOM 2359 O O . ILE B 1 12 ? -0.682 29.113 0.1 1 98.66 12 ILE B O 1
ATOM 2363 N N . LEU B 1 13 ? 1.043 29.662 1.392 1 98.73 13 LEU B N 1
ATOM 2364 C CA . LEU B 1 13 ? 1.988 28.668 0.896 1 98.73 13 LEU B CA 1
ATOM 2365 C C . LEU B 1 13 ? 2.351 27.669 1.989 1 98.73 13 LEU B C 1
ATOM 2367 O O . LEU B 1 13 ? 2.747 28.061 3.088 1 98.73 13 LEU B O 1
ATOM 2371 N N . ALA B 1 14 ? 2.161 26.43 1.638 1 98.82 14 ALA B N 1
ATOM 2372 C CA . ALA B 1 14 ? 2.387 25.413 2.661 1 98.82 14 ALA B CA 1
ATOM 2373 C C . ALA B 1 14 ? 3.56 24.511 2.289 1 98.82 14 ALA B C 1
ATOM 2375 O O . ALA B 1 14 ? 3.808 24.261 1.107 1 98.82 14 ALA B O 1
ATOM 2376 N N . PHE B 1 15 ? 4.296 24.072 3.289 1 98.71 15 PHE B N 1
ATOM 2377 C CA . PHE B 1 15 ? 5.387 23.109 3.2 1 98.71 15 PHE B CA 1
ATOM 2378 C C . PHE B 1 15 ? 5.122 21.906 4.099 1 98.71 15 PHE B C 1
ATOM 2380 O O . PHE B 1 15 ? 4.921 22.059 5.305 1 98.71 15 PHE B O 1
ATOM 2387 N N . GLY B 1 16 ? 5.093 20.762 3.492 1 98.41 16 GLY B N 1
ATOM 2388 C CA . GLY B 1 16 ? 4.929 19.634 4.394 1 98.41 16 GLY B CA 1
ATOM 2389 C C . GLY B 1 16 ? 4.473 18.369 3.691 1 98.41 16 GLY B C 1
ATOM 2390 O O . GLY B 1 16 ? 4.787 18.157 2.518 1 98.41 16 GLY B O 1
ATOM 2391 N N . GLY B 1 17 ? 3.871 17.549 4.485 1 97.45 17 GLY B N 1
ATOM 2392 C CA . GLY B 1 17 ? 3.589 16.204 4.011 1 97.45 17 GLY B CA 1
ATOM 2393 C C . GLY B 1 17 ? 2.352 16.126 3.137 1 97.45 17 GLY B C 1
ATOM 2394 O O . GLY B 1 17 ? 1.31 16.69 3.475 1 97.45 17 GLY B O 1
ATOM 2395 N N . ALA B 1 18 ? 2.379 15.476 2.036 1 98.03 18 ALA B N 1
ATOM 2396 C CA . ALA B 1 18 ? 1.346 14.905 1.176 1 98.03 18 ALA B CA 1
ATOM 2397 C C . ALA B 1 18 ? 1.76 13.53 0.659 1 98.03 18 ALA B C 1
ATOM 2399 O O . ALA B 1 18 ? 2.708 13.413 -0.122 1 98.03 18 ALA B O 1
ATOM 2400 N N . HIS B 1 19 ? 1.154 12.561 1.145 1 97.79 19 HIS B N 1
ATOM 2401 C CA . HIS B 1 19 ? 1.631 11.205 0.897 1 97.79 19 HIS B CA 1
ATOM 2402 C C . HIS B 1 19 ? 0.483 10.202 0.927 1 97.79 19 HIS B C 1
ATOM 2404 O O . HIS B 1 19 ? -0.674 10.583 1.121 1 97.79 19 HIS B O 1
ATOM 2410 N N . ILE B 1 20 ? 0.804 8.947 0.66 1 96.45 20 ILE B N 1
ATOM 2411 C CA . ILE B 1 20 ? -0.191 7.88 0.658 1 96.45 20 ILE B CA 1
ATOM 2412 C C . ILE B 1 20 ? -0.388 7.354 2.078 1 96.45 20 ILE B C 1
ATOM 2414 O O . ILE B 1 20 ? 0.581 7.007 2.758 1 96.45 20 ILE B O 1
ATOM 2418 N N . ASP B 1 21 ? -1.599 7.376 2.489 1 95.21 21 ASP B N 1
ATOM 2419 C CA . ASP B 1 21 ? -2.012 6.737 3.734 1 95.21 21 ASP B CA 1
ATOM 2420 C C . ASP B 1 21 ? -2.772 5.441 3.461 1 95.21 21 ASP B C 1
ATOM 2422 O O . ASP B 1 21 ? -3.81 5.452 2.796 1 95.21 21 ASP B O 1
ATOM 2426 N N . ARG B 1 22 ? -2.231 4.363 4.011 1 95.97 22 ARG B N 1
ATOM 2427 C CA . ARG B 1 22 ? -2.87 3.059 3.865 1 95.97 22 ARG B CA 1
ATOM 2428 C C . ARG B 1 22 ? -3.361 2.536 5.211 1 95.97 22 ARG B C 1
ATOM 2430 O O . ARG B 1 22 ? -2.62 2.552 6.197 1 95.97 22 ARG B O 1
ATOM 2437 N N . ARG B 1 23 ? -4.549 2.107 5.176 1 95.25 23 ARG B N 1
ATOM 2438 C CA . ARG B 1 23 ? -5.118 1.494 6.372 1 95.25 23 ARG B CA 1
ATOM 2439 C C . ARG B 1 23 ? -5.701 0.12 6.059 1 95.25 23 ARG B C 1
ATOM 2441 O O . ARG B 1 23 ? -6.648 0.005 5.279 1 95.25 23 ARG B O 1
ATOM 2448 N N . GLY B 1 24 ? -5.111 -0.872 6.611 1 97.42 24 GLY B N 1
ATOM 2449 C CA . GLY B 1 24 ? -5.611 -2.231 6.478 1 97.42 24 GLY B CA 1
ATOM 2450 C C . GLY B 1 24 ? -6.289 -2.744 7.735 1 97.42 24 GLY B C 1
ATOM 2451 O O . GLY B 1 24 ? -5.732 -2.647 8.83 1 97.42 24 GLY B O 1
ATOM 2452 N N . GLN B 1 25 ? -7.417 -3.274 7.549 1 97.55 25 GLN B N 1
ATOM 2453 C CA . GLN B 1 25 ? -8.148 -3.823 8.686 1 97.55 25 GLN B CA 1
ATOM 2454 C C . GLN B 1 25 ? -8.345 -5.329 8.538 1 97.55 25 GLN B C 1
ATOM 2456 O O . GLN B 1 25 ? -8.905 -5.793 7.542 1 97.55 25 GLN B O 1
ATOM 2461 N N . VAL B 1 26 ? -7.859 -6.108 9.475 1 97.44 26 VAL B N 1
ATOM 2462 C CA . VAL B 1 26 ? -8.021 -7.558 9.506 1 97.44 26 VAL B CA 1
ATOM 2463 C C . VAL B 1 26 ? -9.496 -7.91 9.686 1 97.44 26 VAL B C 1
ATOM 2465 O O . VAL B 1 26 ? -10.2 -7.275 10.475 1 97.44 26 VAL B O 1
ATOM 2468 N N . SER B 1 27 ? -9.811 -8.912 8.847 1 94.7 27 SER B N 1
ATOM 2469 C CA . SER B 1 27 ? -11.152 -9.461 9.019 1 94.7 27 SER B CA 1
ATOM 2470 C C . SER B 1 27 ? -11.166 -10.569 10.066 1 94.7 27 SER B C 1
ATOM 2472 O O . SER B 1 27 ? -10.337 -11.481 10.023 1 94.7 27 SER B O 1
ATOM 2474 N N . GLY B 1 28 ? -11.813 -10.546 11.12 1 92.7 28 GLY B N 1
ATOM 2475 C CA . GLY B 1 28 ? -11.883 -11.578 12.142 1 92.7 28 GLY B CA 1
ATOM 2476 C C . GLY B 1 28 ? -10.771 -11.478 13.169 1 92.7 28 GLY B C 1
ATOM 2477 O O . GLY B 1 28 ? -10.352 -10.377 13.533 1 92.7 28 GLY B O 1
ATOM 2478 N N . ILE B 1 29 ? -10.24 -12.693 13.571 1 94.4 29 ILE B N 1
ATOM 2479 C CA . ILE B 1 29 ? -9.238 -12.73 14.631 1 94.4 29 ILE B CA 1
ATOM 2480 C C . ILE B 1 29 ? -7.847 -12.534 14.033 1 94.4 29 ILE B C 1
ATOM 2482 O O . ILE B 1 29 ? -7.455 -13.249 13.108 1 94.4 29 ILE B O 1
ATOM 2486 N N . TYR B 1 30 ? -7.178 -11.604 14.543 1 96.62 30 TYR B N 1
ATOM 2487 C CA . TYR B 1 30 ? -5.806 -11.329 14.129 1 96.62 30 TYR B CA 1
ATOM 2488 C C . TYR B 1 30 ? -4.867 -12.441 14.579 1 96.62 30 TYR B C 1
ATOM 2490 O O . TYR B 1 30 ? -4.877 -12.835 15.748 1 96.62 30 TYR B O 1
ATOM 2498 N N . VAL B 1 31 ? -4.045 -12.974 13.669 1 95.76 31 VAL B N 1
ATOM 2499 C CA . VAL B 1 31 ? -3.006 -13.952 13.976 1 95.76 31 VAL B CA 1
ATOM 2500 C C . VAL B 1 31 ? -1.632 -13.359 13.673 1 95.76 31 VAL B C 1
ATOM 2502 O O . VAL B 1 31 ? -1.321 -13.052 12.52 1 95.76 31 VAL B O 1
ATOM 2505 N N . PRO B 1 32 ? -0.767 -13.166 14.711 1 96.02 32 PRO B N 1
ATOM 2506 C CA . PRO B 1 32 ? 0.575 -12.621 14.493 1 96.02 32 PRO B CA 1
ATOM 2507 C C . PRO B 1 32 ? 1.431 -13.505 13.589 1 96.02 32 PRO B C 1
ATOM 2509 O O . PRO B 1 32 ? 1.271 -14.729 13.586 1 96.02 32 PRO B O 1
ATOM 2512 N N . ALA B 1 33 ? 2.313 -12.892 12.824 1 94.95 33 ALA B N 1
ATOM 2513 C CA . ALA B 1 33 ? 3.294 -13.582 11.991 1 94.95 33 ALA B CA 1
ATOM 2514 C C . ALA B 1 33 ? 2.608 -14.49 10.974 1 94.95 33 ALA B C 1
ATOM 2516 O O . ALA B 1 33 ? 3.103 -15.578 10.67 1 94.95 33 ALA B O 1
ATOM 2517 N N . ALA B 1 34 ? 1.456 -14.068 10.562 1 93.42 34 ALA B N 1
ATOM 2518 C CA . ALA B 1 34 ? 0.682 -14.807 9.568 1 93.42 34 ALA B CA 1
ATOM 2519 C C . ALA B 1 34 ? 0.021 -13.859 8.571 1 93.42 34 ALA B C 1
ATOM 2521 O O . ALA B 1 34 ? 0.016 -12.642 8.772 1 93.42 34 ALA B O 1
ATOM 2522 N N . SER B 1 35 ? -0.396 -14.431 7.481 1 93.3 35 SER B N 1
ATOM 2523 C CA . SER B 1 35 ? -1.241 -13.704 6.539 1 93.3 35 SER B CA 1
ATOM 2524 C C . SER B 1 35 ? -2.698 -13.701 6.991 1 93.3 35 SER B C 1
ATOM 2526 O O . SER B 1 35 ? -3.301 -14.761 7.165 1 93.3 35 SER B O 1
ATOM 2528 N N . ASN B 1 36 ? -3.282 -12.532 7.212 1 96.67 36 ASN B N 1
ATOM 2529 C CA . ASN B 1 36 ? -4.659 -12.385 7.67 1 96.67 36 ASN B CA 1
ATOM 2530 C C . ASN B 1 36 ? -5.559 -11.825 6.572 1 96.67 36 ASN B C 1
ATOM 2532 O O . ASN B 1 36 ? -5.164 -10.91 5.846 1 96.67 36 ASN B O 1
ATOM 2536 N N . PRO B 1 37 ? -6.689 -12.394 6.438 1 95.18 37 PRO B N 1
ATOM 2537 C CA . PRO B 1 37 ? -7.628 -11.741 5.524 1 95.18 37 PRO B CA 1
ATOM 2538 C C . PRO B 1 37 ? -8.061 -10.36 6.01 1 95.18 37 PRO B C 1
ATOM 2540 O O . PRO B 1 37 ? -8.119 -10.117 7.219 1 95.18 37 PRO B O 1
ATOM 2543 N N . GLY B 1 38 ? -8.285 -9.57 5.119 1 97.05 38 GLY B N 1
ATOM 2544 C CA . GLY B 1 38 ? -8.74 -8.24 5.493 1 97.05 38 GLY B CA 1
ATOM 2545 C C . GLY B 1 38 ? -8.977 -7.333 4.3 1 97.05 38 GLY B C 1
ATOM 2546 O O . GLY B 1 38 ? -9.059 -7.803 3.163 1 97.05 38 GLY B O 1
ATOM 2547 N N . MET B 1 39 ? -9.139 -6.048 4.651 1 96.68 39 MET B N 1
ATOM 2548 C CA . MET B 1 39 ? -9.396 -5.032 3.635 1 96.68 39 MET B CA 1
ATOM 2549 C C . MET B 1 39 ? -8.4 -3.883 3.751 1 96.68 39 MET B C 1
ATOM 2551 O O . MET B 1 39 ? -8.08 -3.442 4.856 1 96.68 39 MET B O 1
ATOM 2555 N N . MET B 1 40 ? -7.97 -3.442 2.609 1 96.16 40 MET B N 1
ATOM 2556 C CA . MET B 1 40 ? -7.045 -2.314 2.535 1 96.16 40 MET B CA 1
ATOM 2557 C C . MET B 1 40 ? -7.732 -1.085 1.949 1 96.16 40 MET B C 1
ATOM 2559 O O . MET B 1 40 ? -8.44 -1.184 0.945 1 96.16 40 MET B O 1
ATOM 2563 N N . ARG B 1 41 ? -7.549 0.021 2.626 1 92.16 41 ARG B N 1
ATOM 2564 C CA . ARG B 1 41 ? -7.983 1.312 2.101 1 92.16 41 ARG B CA 1
ATOM 2565 C C . ARG B 1 41 ? -6.796 2.25 1.907 1 92.16 41 ARG B C 1
ATOM 2567 O O . ARG B 1 41 ? -5.897 2.305 2.748 1 92.16 41 ARG B O 1
ATOM 2574 N N . GLU B 1 42 ? -6.796 2.912 0.838 1 92.75 42 GLU B N 1
ATOM 2575 C CA . GLU B 1 42 ? -5.742 3.876 0.535 1 92.75 42 GLU B CA 1
ATOM 2576 C C . GLU B 1 42 ? -6.321 5.264 0.28 1 92.75 42 GLU B C 1
ATOM 2578 O O . GLU B 1 42 ? -7.311 5.407 -0.441 1 92.75 42 GLU B O 1
ATOM 2583 N N . ASP B 1 43 ? -5.733 6.223 0.894 1 91.37 43 ASP B N 1
ATOM 2584 C CA . ASP B 1 43 ? -6.076 7.627 0.694 1 91.37 43 ASP B CA 1
ATOM 2585 C C . ASP B 1 43 ? -4.822 8.496 0.638 1 91.37 43 ASP B C 1
ATOM 2587 O O . ASP B 1 43 ? -3.729 8.041 0.98 1 91.37 43 ASP B O 1
ATOM 2591 N N . VAL B 1 44 ? -5.02 9.658 0.126 1 94.76 44 VAL B N 1
ATOM 2592 C CA . VAL B 1 44 ? -3.939 10.635 0.204 1 94.76 44 VAL B CA 1
ATOM 2593 C C . VAL B 1 44 ? -4.075 11.455 1.485 1 94.76 44 VAL B C 1
ATOM 2595 O O . VAL B 1 44 ? -5.157 11.958 1.796 1 94.76 44 VAL B O 1
ATOM 2598 N N . GLY B 1 45 ? -3.004 11.42 2.226 1 94.81 45 GLY B N 1
ATOM 2599 C CA . GLY B 1 45 ? -2.99 12.171 3.471 1 94.81 45 GLY B CA 1
ATOM 2600 C C . GLY B 1 45 ? -1.792 13.093 3.599 1 94.81 45 GLY B C 1
ATOM 2601 O O . GLY B 1 45 ? -1.221 13.519 2.593 1 94.81 45 GLY B O 1
ATOM 2602 N N . GLY B 1 46 ? -1.507 13.392 4.846 1 95.42 46 GLY B N 1
ATOM 2603 C CA . GLY B 1 46 ? -0.536 14.41 5.216 1 95.42 46 GLY B CA 1
ATOM 2604 C C . GLY B 1 46 ? -1.153 15.579 5.96 1 95.42 46 GLY B C 1
ATOM 2605 O O . GLY B 1 46 ? -2.16 16.138 5.522 1 95.42 46 GLY B O 1
ATOM 2606 N N . VAL B 1 47 ? -0.51 15.862 6.952 1 95.49 47 VAL B N 1
ATOM 2607 C CA . VAL B 1 47 ? -1.123 16.802 7.885 1 95.49 47 VAL B CA 1
ATOM 2608 C C . VAL B 1 47 ? -1.309 18.157 7.205 1 95.49 47 VAL B C 1
ATOM 2610 O O . VAL B 1 47 ? -2.393 18.742 7.261 1 95.49 47 VAL B O 1
ATOM 2613 N N . VAL B 1 48 ? -0.328 18.653 6.561 1 97.52 48 VAL B N 1
ATOM 2614 C CA . VAL B 1 48 ? -0.406 19.973 5.944 1 97.52 48 VAL B CA 1
ATOM 2615 C C . VAL B 1 48 ? -1.374 19.935 4.764 1 97.52 48 VAL B C 1
ATOM 2617 O O . VAL B 1 48 ? -2.142 20.877 4.552 1 97.52 48 VAL B O 1
ATOM 2620 N N . PHE B 1 49 ? -1.271 18.913 3.966 1 97.54 49 PHE B N 1
ATOM 2621 C CA . PHE B 1 49 ? -2.191 18.764 2.844 1 97.54 49 PHE B CA 1
ATOM 2622 C C . PHE B 1 49 ? -3.636 18.757 3.327 1 97.54 49 PHE B C 1
ATOM 2624 O O . PHE B 1 49 ? -4.488 19.445 2.761 1 97.54 49 PHE B O 1
ATOM 2631 N N . ASN B 1 50 ? -3.915 17.988 4.351 1 95.85 50 ASN B N 1
ATOM 2632 C CA . ASN B 1 50 ? -5.263 17.923 4.904 1 95.85 50 ASN B CA 1
ATOM 2633 C C . ASN B 1 50 ? -5.722 19.281 5.426 1 95.85 50 ASN B C 1
ATOM 2635 O O . ASN B 1 50 ? -6.874 19.671 5.228 1 95.85 50 ASN B O 1
ATOM 2639 N N . ALA B 1 51 ? -4.865 19.941 6.098 1 97.1 51 ALA B N 1
ATOM 2640 C CA . ALA B 1 51 ? -5.195 21.28 6.578 1 97.1 51 ALA B CA 1
ATOM 2641 C C . ALA B 1 51 ? -5.521 22.214 5.416 1 97.1 51 ALA B C 1
ATOM 2643 O O . ALA B 1 51 ? -6.481 22.986 5.483 1 97.1 51 ALA B O 1
ATOM 2644 N N . LEU B 1 52 ? -4.74 22.141 4.351 1 97.55 52 LEU B N 1
ATOM 2645 C CA . LEU B 1 52 ? -4.947 23 3.19 1 97.55 52 LEU B CA 1
ATOM 2646 C C . LEU B 1 52 ? -6.306 22.733 2.552 1 97.55 52 LEU B C 1
ATOM 2648 O O . LEU B 1 52 ? -6.949 23.654 2.042 1 97.55 52 LEU B O 1
ATOM 2652 N N . ARG B 1 53 ? -6.683 21.496 2.549 1 94.8 53 ARG B N 1
ATOM 2653 C CA . ARG B 1 53 ? -7.997 21.173 2.002 1 94.8 53 ARG B CA 1
ATOM 2654 C C . ARG B 1 53 ? -9.095 21.95 2.721 1 94.8 53 ARG B C 1
ATOM 2656 O O . ARG B 1 53 ? -10.068 22.38 2.098 1 94.8 53 ARG B O 1
ATOM 2663 N N . SER B 1 54 ? -8.932 22.091 4.01 1 92.69 54 SER B N 1
ATOM 2664 C CA . SER B 1 54 ? -9.878 22.878 4.795 1 92.69 54 SER B CA 1
ATOM 2665 C C . SER B 1 54 ? -9.731 24.368 4.505 1 92.69 54 SER B C 1
ATOM 2667 O O . SER B 1 54 ? -10.725 25.094 4.442 1 92.69 54 SER B O 1
ATOM 2669 N N . VAL B 1 55 ? -8.549 24.826 4.312 1 95.61 55 VAL B N 1
ATOM 2670 C CA . VAL B 1 55 ? -8.259 26.228 4.034 1 95.61 55 VAL B CA 1
ATOM 2671 C C . VAL B 1 55 ? -8.944 26.65 2.736 1 95.61 55 VAL B C 1
ATOM 2673 O O . VAL B 1 55 ? -9.617 27.682 2.689 1 95.61 55 VAL B O 1
ATOM 2676 N N . VAL B 1 56 ? -8.808 25.843 1.715 1 95.13 56 VAL B N 1
ATOM 2677 C CA . VAL B 1 56 ? -9.34 26.153 0.392 1 95.13 56 VAL B CA 1
ATOM 2678 C C . VAL B 1 56 ? -10.865 26.193 0.444 1 95.13 56 VAL B C 1
ATOM 2680 O O . VAL B 1 56 ? -11.492 27.042 -0.194 1 95.13 56 VAL B O 1
ATOM 2683 N N . LYS B 1 57 ? -11.423 25.346 1.214 1 90.86 57 LYS B N 1
ATOM 2684 C CA . LYS B 1 57 ? -12.875 25.307 1.36 1 90.86 57 LYS B CA 1
ATOM 2685 C C . LYS B 1 57 ? -13.395 26.578 2.026 1 90.86 57 LYS B C 1
ATOM 2687 O O . LYS B 1 57 ? -14.588 26.88 1.953 1 90.86 57 LYS B O 1
ATOM 2692 N N . ARG B 1 58 ? -12.524 27.259 2.592 1 91.97 58 ARG B N 1
ATOM 2693 C CA . ARG B 1 58 ? -12.902 28.482 3.293 1 91.97 58 ARG B CA 1
ATOM 2694 C C . ARG B 1 58 ? -12.537 29.717 2.476 1 91.97 58 ARG B C 1
ATOM 2696 O O . ARG B 1 58 ? -12.47 30.825 3.012 1 91.97 58 ARG B O 1
ATOM 2703 N N . GLY B 1 59 ? -12.099 29.574 1.267 1 92.12 59 GLY B N 1
ATOM 2704 C CA . GLY B 1 59 ? -11.968 30.682 0.334 1 92.12 59 GLY B CA 1
ATOM 2705 C C . GL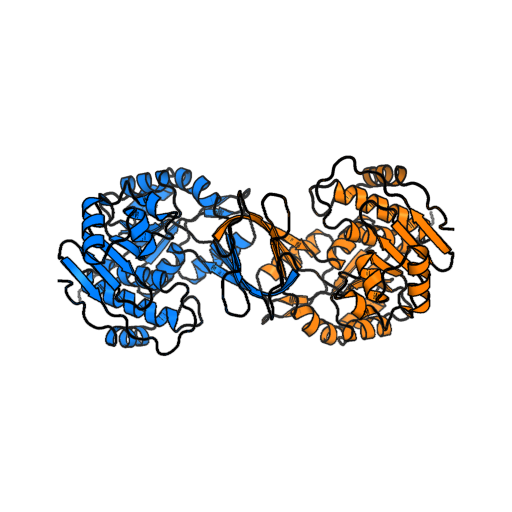Y B 1 59 ? -10.555 31.225 0.247 1 92.12 59 GLY B C 1
ATOM 2706 O O . GLY B 1 59 ? -10.329 32.293 -0.326 1 92.12 59 GLY B O 1
ATOM 2707 N N . VAL B 1 60 ? -9.622 30.579 0.817 1 95.91 60 VAL B N 1
ATOM 2708 C CA . VAL B 1 60 ? -8.229 31.01 0.76 1 95.91 60 VAL B CA 1
ATOM 2709 C C . VAL B 1 60 ? -7.513 30.293 -0.382 1 95.91 60 VAL B C 1
ATOM 2711 O O . VAL B 1 60 ? -7.699 29.09 -0.582 1 95.91 60 VAL B O 1
ATOM 2714 N N . SER B 1 61 ? -6.737 31.012 -1.152 1 97.73 61 SER B N 1
ATOM 2715 C CA . SER B 1 61 ? -5.921 30.403 -2.197 1 97.73 61 SER B CA 1
ATOM 2716 C C . SER B 1 61 ? -4.689 29.722 -1.611 1 97.73 61 SER B C 1
ATOM 2718 O O . SER B 1 61 ? -3.967 30.318 -0.809 1 97.73 61 SER B O 1
ATOM 2720 N N . ALA B 1 62 ? -4.463 28.492 -2 1 98.25 62 ALA B N 1
ATOM 2721 C CA . ALA B 1 62 ? -3.408 27.722 -1.348 1 98.25 62 ALA B CA 1
ATOM 2722 C C . ALA B 1 62 ? -2.465 27.103 -2.376 1 98.25 62 ALA B C 1
ATOM 2724 O O . ALA B 1 62 ? -2.902 26.667 -3.444 1 98.25 62 ALA B O 1
ATOM 2725 N N . SER B 1 63 ? -1.222 27.066 -2.08 1 98.66 63 SER B N 1
ATOM 2726 C CA . SER B 1 63 ? -0.179 26.324 -2.78 1 98.66 63 SER B CA 1
ATOM 2727 C C . SER B 1 63 ? 0.571 25.396 -1.831 1 98.66 63 SER B C 1
ATOM 2729 O O . SER B 1 63 ? 0.662 25.667 -0.632 1 98.66 63 SER B O 1
ATOM 2731 N N . LEU B 1 64 ? 1.061 24.333 -2.416 1 98.74 64 LEU B N 1
ATOM 2732 C CA . LEU B 1 64 ? 1.741 23.329 -1.606 1 98.74 64 LEU B CA 1
ATOM 2733 C C . LEU B 1 64 ? 3.1 22.978 -2.203 1 98.74 64 LEU B C 1
ATOM 2735 O O . LEU B 1 64 ? 3.213 22.755 -3.41 1 98.74 64 LEU B O 1
ATOM 2739 N N . ILE B 1 65 ? 4.098 23.017 -1.417 1 98.49 65 ILE B N 1
ATOM 2740 C CA . ILE B 1 65 ? 5.394 22.429 -1.735 1 98.49 65 ILE B CA 1
ATOM 2741 C C . ILE B 1 65 ? 5.62 21.183 -0.881 1 98.49 65 ILE B C 1
ATOM 2743 O O . ILE B 1 65 ? 5.791 21.281 0.337 1 98.49 65 ILE B O 1
ATOM 2747 N N . SER B 1 66 ? 5.531 20.123 -1.458 1 98.47 66 SER B N 1
ATOM 2748 C CA . SER B 1 66 ? 5.86 18.817 -0.896 1 98.47 66 SER B CA 1
ATOM 2749 C C . SER B 1 66 ? 6.877 18.082 -1.762 1 98.47 66 SER B C 1
ATOM 2751 O O . SER B 1 66 ? 7.538 18.692 -2.606 1 98.47 66 SER B O 1
ATOM 2753 N N . VAL B 1 67 ? 7.175 16.817 -1.355 1 97.93 67 VAL B N 1
ATOM 2754 C CA . VAL B 1 67 ? 8.106 16.008 -2.134 1 97.93 67 VAL B CA 1
ATOM 2755 C C . VAL B 1 67 ? 7.522 14.615 -2.355 1 97.93 67 VAL B C 1
ATOM 2757 O O . VAL B 1 67 ? 6.861 14.065 -1.471 1 97.93 67 VAL B O 1
ATOM 2760 N N . ARG B 1 68 ? 7.704 14.154 -3.536 1 97.65 68 ARG B N 1
ATOM 2761 C CA . ARG B 1 68 ? 7.195 12.833 -3.888 1 97.65 68 ARG B CA 1
ATOM 2762 C C . ARG B 1 68 ? 8.173 12.093 -4.795 1 97.65 68 ARG B C 1
ATOM 2764 O O . ARG B 1 68 ? 9.14 12.681 -5.285 1 97.65 68 ARG B O 1
ATOM 2771 N N . GLY B 1 69 ? 7.967 10.818 -4.916 1 96.25 69 GLY B N 1
ATOM 2772 C CA . GLY B 1 69 ? 8.815 10.004 -5.772 1 96.25 69 GLY B CA 1
ATOM 2773 C C . GLY B 1 69 ? 8.327 9.94 -7.207 1 96.25 69 GLY B C 1
ATOM 2774 O O . GLY B 1 69 ? 7.398 10.657 -7.585 1 96.25 69 GLY B O 1
ATOM 2775 N N . GLY B 1 70 ? 9.101 9.218 -8.066 1 93.06 70 GLY B N 1
ATOM 2776 C CA . GLY B 1 70 ? 8.731 8.993 -9.455 1 93.06 70 GLY B CA 1
ATOM 2777 C C . GLY B 1 70 ? 7.946 7.712 -9.663 1 93.06 70 GLY B C 1
ATOM 2778 O O . GLY B 1 70 ? 8.333 6.866 -10.473 1 93.06 70 GLY B O 1
ATOM 2779 N N . ASP B 1 71 ? 6.881 7.583 -8.958 1 90.69 71 ASP B N 1
ATOM 2780 C CA . ASP B 1 71 ? 6.111 6.344 -8.998 1 90.69 71 ASP B CA 1
ATOM 2781 C C . ASP B 1 71 ? 4.615 6.63 -9.104 1 90.69 71 ASP B C 1
ATOM 2783 O O . ASP B 1 71 ? 4.207 7.786 -9.235 1 90.69 71 ASP B O 1
ATOM 2787 N N . ALA B 1 72 ? 3.791 5.555 -9.151 1 89.02 72 ALA B N 1
ATOM 2788 C CA . ALA B 1 72 ? 2.349 5.694 -9.338 1 89.02 72 ALA B CA 1
ATOM 2789 C C . ALA B 1 72 ? 1.712 6.431 -8.164 1 89.02 72 ALA B C 1
ATOM 2791 O O . ALA B 1 72 ? 0.741 7.171 -8.34 1 89.02 72 ALA B O 1
ATOM 2792 N N . ALA B 1 73 ? 2.257 6.236 -6.959 1 93.42 73 ALA B N 1
ATOM 2793 C CA . ALA B 1 73 ? 1.749 6.93 -5.779 1 93.42 73 ALA B CA 1
ATOM 2794 C C . ALA B 1 73 ? 1.869 8.443 -5.938 1 93.42 73 ALA B C 1
ATOM 2796 O O . ALA B 1 73 ? 0.997 9.192 -5.493 1 93.42 73 ALA B O 1
ATOM 2797 N N . ALA B 1 74 ? 2.933 8.827 -6.538 1 96.22 74 ALA B N 1
ATOM 2798 C CA . ALA B 1 74 ? 3.144 10.25 -6.79 1 96.22 74 ALA B CA 1
ATOM 2799 C C . ALA B 1 74 ? 2.009 10.833 -7.627 1 96.22 74 ALA B C 1
ATOM 2801 O O . ALA B 1 74 ? 1.524 11.931 -7.347 1 96.22 74 ALA B O 1
ATOM 2802 N N . GLU B 1 75 ? 1.605 10.108 -8.608 1 94.21 75 GLU B N 1
ATOM 2803 C CA . GLU B 1 75 ? 0.509 10.555 -9.463 1 94.21 75 GLU B CA 1
ATOM 2804 C C . GLU B 1 75 ? -0.797 10.654 -8.68 1 94.21 75 GLU B C 1
ATOM 2806 O O . GLU B 1 75 ? -1.579 11.584 -8.884 1 94.21 75 GLU B O 1
ATOM 2811 N N . THR B 1 76 ? -0.985 9.719 -7.902 1 94.16 76 THR B N 1
ATOM 2812 C CA . THR B 1 76 ? -2.175 9.725 -7.058 1 94.16 76 THR B CA 1
ATOM 2813 C C . THR B 1 76 ? -2.19 10.954 -6.153 1 94.16 76 THR B C 1
ATOM 2815 O O . THR B 1 76 ? -3.217 11.622 -6.021 1 94.16 76 THR B O 1
ATOM 2818 N N . VAL B 1 77 ? -1.092 11.262 -5.563 1 97.38 77 VAL B N 1
ATOM 2819 C CA . VAL B 1 77 ? -0.973 12.414 -4.677 1 97.38 77 VAL B CA 1
ATOM 2820 C C . VAL B 1 77 ? -1.203 13.7 -5.467 1 97.38 77 VAL B C 1
ATOM 2822 O O . VAL B 1 77 ? -1.958 14.575 -5.036 1 97.38 77 VAL B O 1
ATOM 2825 N N . ALA B 1 78 ? -0.606 13.784 -6.625 1 97.83 78 ALA B N 1
ATOM 2826 C CA . ALA B 1 78 ? -0.767 14.967 -7.467 1 97.83 78 ALA B CA 1
ATOM 2827 C C . ALA B 1 78 ? -2.231 15.178 -7.841 1 97.83 78 ALA B C 1
ATOM 2829 O O . ALA B 1 78 ? -2.732 16.304 -7.802 1 97.83 78 ALA B O 1
ATOM 2830 N N . SER B 1 79 ? -2.874 14.13 -8.207 1 96.24 79 SER B N 1
ATOM 2831 C CA . SER B 1 79 ? -4.282 14.208 -8.581 1 96.24 79 SER B CA 1
ATOM 2832 C C . SER B 1 79 ? -5.138 14.693 -7.416 1 96.24 79 SER B C 1
ATOM 2834 O O . SER B 1 79 ? -6.069 15.478 -7.607 1 96.24 79 SER B O 1
ATOM 2836 N N . ALA B 1 80 ? -4.839 14.237 -6.27 1 95.66 80 ALA B N 1
ATOM 2837 C CA . ALA B 1 80 ? -5.584 14.651 -5.084 1 95.66 80 ALA B CA 1
ATOM 2838 C C . ALA B 1 80 ? -5.386 16.138 -4.802 1 95.66 80 ALA B C 1
ATOM 2840 O O . ALA B 1 80 ? -6.335 16.84 -4.447 1 95.66 80 ALA B O 1
ATOM 2841 N N . ILE B 1 81 ? -4.18 16.577 -4.923 1 97.85 81 ILE B N 1
ATOM 2842 C CA . ILE B 1 81 ? -3.87 17.987 -4.712 1 97.85 81 ILE B CA 1
ATOM 2843 C C . ILE B 1 81 ? -4.652 18.841 -5.707 1 97.85 81 ILE B C 1
ATOM 2845 O O . ILE B 1 81 ? -5.3 19.818 -5.323 1 97.85 81 ILE B O 1
ATOM 2849 N N . ASP B 1 82 ? -4.62 18.438 -6.936 1 97.63 82 ASP B N 1
ATOM 2850 C CA . ASP B 1 82 ? -5.329 19.159 -7.989 1 97.63 82 ASP B CA 1
ATOM 2851 C C . ASP B 1 82 ? -6.834 19.17 -7.728 1 97.63 82 ASP B C 1
ATOM 2853 O O . ASP B 1 82 ? -7.483 20.211 -7.849 1 97.63 82 ASP B O 1
ATOM 2857 N N . SER B 1 83 ? -7.346 18.066 -7.363 1 95.65 83 SER B N 1
ATOM 2858 C CA . SER B 1 83 ? -8.779 17.929 -7.122 1 95.65 83 SER B CA 1
ATOM 2859 C C . SER B 1 83 ? -9.228 18.8 -5.954 1 95.65 83 SER B C 1
ATOM 2861 O O . SER B 1 83 ? -10.402 19.167 -5.862 1 95.65 83 SER B O 1
ATOM 2863 N N . ALA B 1 84 ? -8.318 19.149 -5.072 1 95.11 84 ALA B N 1
ATOM 2864 C CA . ALA B 1 84 ? -8.631 19.968 -3.904 1 95.11 84 ALA B CA 1
ATOM 2865 C C . ALA B 1 84 ? -8.532 21.455 -4.233 1 95.11 84 ALA B C 1
ATOM 2867 O O . ALA B 1 84 ? -8.77 22.305 -3.372 1 95.11 84 ALA B O 1
ATOM 2868 N N . GLY B 1 85 ? -8.122 21.775 -5.461 1 97.05 85 GLY B N 1
ATOM 2869 C CA . GLY B 1 85 ? -7.984 23.166 -5.861 1 97.05 85 GLY B CA 1
ATOM 2870 C C . GLY B 1 85 ? -6.721 23.817 -5.329 1 97.05 85 GLY B C 1
ATOM 2871 O O . GLY B 1 85 ? -6.677 25.035 -5.139 1 97.05 85 GLY B O 1
ATOM 2872 N N . ILE B 1 86 ? -5.739 23.06 -5.003 1 98.24 86 ILE B N 1
ATOM 2873 C CA . ILE B 1 86 ? -4.471 23.546 -4.471 1 98.24 86 ILE B CA 1
ATOM 2874 C C . ILE B 1 86 ? -3.422 23.577 -5.581 1 98.24 86 ILE B C 1
ATOM 2876 O O . ILE B 1 86 ? -3.301 22.624 -6.355 1 98.24 86 ILE B O 1
ATOM 2880 N N . THR B 1 87 ? -2.734 24.677 -5.713 1 98.43 87 THR B N 1
ATOM 2881 C CA . THR B 1 87 ? -1.631 24.739 -6.666 1 98.43 87 THR B CA 1
ATOM 2882 C C . THR B 1 87 ? -0.463 23.876 -6.198 1 98.43 87 THR B C 1
ATOM 2884 O O . THR B 1 87 ? 0.055 24.068 -5.095 1 98.43 87 THR B O 1
ATOM 2887 N N . ASP B 1 88 ? -0.073 22.985 -7.018 1 98.49 88 ASP B N 1
ATOM 2888 C CA . ASP B 1 88 ? 0.972 22.033 -6.653 1 98.49 88 ASP B CA 1
ATOM 2889 C C . ASP B 1 88 ? 2.344 22.519 -7.115 1 98.49 88 ASP B C 1
ATOM 2891 O O . ASP B 1 88 ? 2.655 22.474 -8.307 1 98.49 88 ASP B O 1
ATOM 2895 N N . LEU B 1 89 ? 3.165 22.856 -6.24 1 97.86 89 LEU B N 1
ATOM 2896 C CA . LEU B 1 89 ? 4.524 23.301 -6.53 1 97.86 89 LEU B CA 1
ATOM 2897 C C . LEU B 1 89 ? 5.546 22.273 -6.054 1 97.86 89 LEU B C 1
ATOM 2899 O O . LEU B 1 89 ? 6.721 22.598 -5.87 1 97.86 89 LEU B O 1
ATOM 2903 N N . SER B 1 90 ? 5.097 21.077 -5.819 1 97.49 90 SER B N 1
ATOM 2904 C CA . SER B 1 90 ? 5.921 20.021 -5.24 1 97.49 90 SER B CA 1
ATOM 2905 C C . SER B 1 90 ? 6.986 19.549 -6.225 1 97.49 90 SER B C 1
ATOM 2907 O O . SER B 1 90 ? 6.89 19.813 -7.425 1 97.49 90 SER B O 1
ATOM 2909 N N . VAL B 1 91 ? 7.936 18.867 -5.687 1 96.84 91 VAL B N 1
ATOM 2910 C CA . VAL B 1 91 ? 9.045 18.357 -6.486 1 96.84 91 VAL B CA 1
ATOM 2911 C C . VAL B 1 91 ? 8.989 16.832 -6.535 1 96.84 91 VAL B C 1
ATOM 2913 O O . VAL B 1 91 ? 8.635 16.185 -5.547 1 96.84 91 VAL B O 1
ATOM 2916 N N . VAL B 1 92 ? 9.364 16.322 -7.691 1 96.45 92 VAL B N 1
ATOM 2917 C CA . VAL B 1 92 ? 9.362 14.879 -7.902 1 96.45 92 VAL B CA 1
ATOM 2918 C C . VAL B 1 92 ? 10.798 14.371 -8.015 1 96.45 92 VAL B C 1
ATOM 2920 O O . VAL B 1 92 ? 11.6 14.923 -8.772 1 96.45 92 VAL B O 1
ATOM 2923 N N . PHE B 1 93 ? 11.108 13.397 -7.264 1 96.38 93 PHE B N 1
ATOM 2924 C CA . PHE B 1 93 ? 12.386 12.7 -7.351 1 96.38 93 PHE B CA 1
ATOM 2925 C C . PHE B 1 93 ? 12.218 11.345 -8.027 1 96.38 93 PHE B C 1
ATOM 2927 O O . PHE B 1 93 ? 11.808 10.373 -7.388 1 96.38 93 PHE B O 1
ATOM 2934 N N . LEU B 1 94 ? 12.634 11.197 -9.236 1 93.27 94 LEU B N 1
ATOM 2935 C CA . LEU B 1 94 ? 12.314 10.058 -10.089 1 93.27 94 LEU B CA 1
ATOM 2936 C C . LEU B 1 94 ? 12.939 8.778 -9.544 1 93.27 94 LEU B C 1
ATOM 2938 O O . LEU B 1 94 ? 12.432 7.681 -9.79 1 93.27 94 LEU B O 1
ATOM 2942 N N . ASP B 1 95 ? 14.011 8.924 -8.784 1 92.84 95 ASP B N 1
ATOM 2943 C CA . ASP B 1 95 ? 14.747 7.755 -8.313 1 92.84 95 ASP B CA 1
ATOM 2944 C C . ASP B 1 95 ? 14.369 7.411 -6.874 1 92.84 95 ASP B C 1
ATOM 2946 O O . ASP B 1 95 ? 15.086 6.67 -6.198 1 92.84 95 ASP B O 1
ATOM 2950 N N . ARG B 1 96 ? 13.279 7.997 -6.382 1 94.13 96 ARG B N 1
ATOM 2951 C CA . ARG B 1 96 ? 12.827 7.773 -5.013 1 94.13 96 ARG B CA 1
ATOM 2952 C C . ARG B 1 96 ? 11.375 7.306 -4.986 1 94.13 96 ARG B C 1
ATOM 2954 O O . ARG B 1 96 ? 10.66 7.428 -5.982 1 94.13 96 ARG B O 1
ATOM 2961 N N . THR B 1 97 ? 11.037 6.749 -3.893 1 94.34 97 THR B N 1
ATOM 2962 C CA . THR B 1 97 ? 9.652 6.347 -3.674 1 94.34 97 THR B CA 1
ATOM 2963 C C . THR B 1 97 ? 8.877 7.447 -2.954 1 94.34 97 THR B C 1
ATOM 2965 O O . THR B 1 97 ? 9.43 8.149 -2.105 1 94.34 97 THR B O 1
ATOM 2968 N N . THR B 1 98 ? 7.65 7.591 -3.365 1 97.06 98 THR B N 1
ATOM 2969 C CA . THR B 1 98 ? 6.76 8.527 -2.688 1 97.06 98 THR B CA 1
ATOM 2970 C C . THR B 1 98 ? 6.563 8.126 -1.229 1 97.06 98 THR B C 1
ATOM 2972 O O . THR B 1 98 ? 6.364 6.948 -0.925 1 97.06 98 THR B O 1
ATOM 2975 N N . PRO B 1 99 ? 6.624 9.098 -0.277 1 97.96 99 PRO B N 1
ATOM 2976 C CA . PRO B 1 99 ? 6.382 8.788 1.134 1 97.96 99 PRO B CA 1
ATOM 2977 C C . PRO B 1 99 ? 5.017 8.145 1.371 1 97.96 99 PRO B C 1
ATOM 2979 O O . PRO B 1 99 ? 4.064 8.423 0.638 1 97.96 99 PRO B O 1
ATOM 2982 N N . SER B 1 100 ? 4.946 7.316 2.424 1 97.64 100 SER B N 1
ATOM 2983 C CA . SER B 1 100 ? 3.694 6.633 2.734 1 97.64 100 SER B CA 1
ATOM 2984 C C . SER B 1 100 ? 3.643 6.211 4.199 1 97.64 100 SER B C 1
ATOM 2986 O O . SER B 1 100 ? 4.681 6.102 4.855 1 97.64 100 SER B O 1
ATOM 2988 N N . TYR B 1 101 ? 2.514 6.151 4.666 1 96.8 101 TYR B N 1
ATOM 2989 C CA . TYR B 1 101 ? 2.221 5.588 5.979 1 96.8 101 TYR B CA 1
ATOM 2990 C C . TYR B 1 101 ? 1.251 4.417 5.867 1 96.8 101 TYR B C 1
ATOM 2992 O O . TYR B 1 101 ? 0.227 4.514 5.187 1 96.8 101 TYR B O 1
ATOM 3000 N N . THR B 1 102 ? 1.573 3.268 6.443 1 97.9 102 THR B N 1
ATOM 3001 C CA . THR B 1 102 ? 0.726 2.08 6.443 1 97.9 102 THR B CA 1
ATOM 3002 C C . THR B 1 102 ? 0.39 1.655 7.87 1 97.9 102 THR B C 1
ATOM 3004 O O . THR B 1 102 ? 1.288 1.437 8.686 1 97.9 102 THR B O 1
ATOM 3007 N N . ALA B 1 103 ? -0.853 1.585 8.135 1 97.12 103 ALA B N 1
ATOM 3008 C CA . ALA B 1 103 ? -1.336 1.101 9.425 1 97.12 103 ALA B CA 1
ATOM 3009 C C . ALA B 1 103 ? -2.172 -0.165 9.258 1 97.12 103 ALA B C 1
ATOM 3011 O O . ALA B 1 103 ? -3.141 -0.18 8.495 1 97.12 103 ALA B O 1
ATOM 3012 N N . LEU B 1 104 ? -1.824 -1.209 9.872 1 98.06 104 LEU B N 1
ATOM 3013 C CA . LEU B 1 104 ? -2.659 -2.402 9.961 1 98.06 104 LEU B CA 1
ATOM 3014 C C . LEU B 1 104 ? -3.337 -2.49 11.324 1 98.06 104 LEU B C 1
ATOM 3016 O O . LEU B 1 104 ? -2.671 -2.428 12.359 1 98.06 104 LEU B O 1
ATOM 3020 N N . ILE B 1 105 ? -4.628 -2.604 11.316 1 97.82 105 ILE B N 1
ATOM 3021 C CA . ILE B 1 105 ? -5.403 -2.59 12.553 1 97.82 105 ILE B CA 1
ATOM 3022 C C . ILE B 1 105 ? -6.222 -3.874 12.663 1 97.82 105 ILE B C 1
ATOM 3024 O O . ILE B 1 105 ? -6.467 -4.549 11.661 1 97.82 105 ILE B O 1
ATOM 3028 N N . ASP B 1 106 ? -6.595 -4.218 13.864 1 97.08 106 ASP B N 1
ATOM 3029 C CA . ASP B 1 106 ? -7.407 -5.416 14.056 1 97.08 106 ASP B CA 1
ATOM 3030 C C . ASP B 1 106 ? -8.886 -5.121 13.818 1 97.08 106 ASP B C 1
ATOM 3032 O O . ASP B 1 106 ? -9.242 -4.031 13.367 1 97.08 106 ASP B O 1
ATOM 3036 N N . ALA B 1 107 ? -9.763 -6.056 14.078 1 95.14 107 ALA B N 1
ATOM 3037 C CA . ALA B 1 107 ? -11.187 -5.949 13.773 1 95.14 107 ALA B CA 1
ATOM 3038 C C . ALA B 1 107 ? -11.851 -4.868 14.621 1 95.14 107 ALA B C 1
ATOM 3040 O O . ALA B 1 107 ? -12.876 -4.305 14.23 1 95.14 107 ALA B O 1
ATOM 3041 N N . GLU B 1 108 ? -11.243 -4.477 15.763 1 92.24 108 GLU B N 1
ATOM 3042 C CA . GLU B 1 108 ? -11.798 -3.473 16.666 1 92.24 108 GLU B CA 1
ATOM 3043 C C . GLU B 1 108 ? -11.212 -2.093 16.382 1 92.24 108 GLU B C 1
ATOM 3045 O O . GLU B 1 108 ? -11.592 -1.108 17.02 1 92.24 108 GLU B O 1
ATOM 3050 N N . GLY B 1 109 ? -10.291 -2.081 15.463 1 91.29 109 GLY B N 1
ATOM 3051 C CA . GLY B 1 109 ? -9.73 -0.795 15.082 1 91.29 109 GLY B CA 1
ATOM 3052 C C . GLY B 1 109 ? -8.463 -0.449 15.84 1 91.29 109 GLY B C 1
ATOM 3053 O O . GLY B 1 109 ? -7.962 0.674 15.743 1 91.29 109 GLY B O 1
ATOM 3054 N N . GLU B 1 110 ? -7.981 -1.375 16.578 1 93.56 110 GLU B N 1
ATOM 3055 C CA . GLU B 1 110 ? -6.748 -1.135 17.322 1 93.56 110 GLU B CA 1
ATOM 3056 C C . GLU B 1 110 ? -5.521 -1.349 16.44 1 93.56 110 GLU B C 1
ATOM 3058 O O . GLU B 1 110 ? -5.486 -2.279 15.631 1 93.56 110 GLU B O 1
ATOM 3063 N N . LEU B 1 111 ? -4.595 -0.553 16.668 1 95.55 111 LEU B N 1
ATOM 3064 C CA . LEU B 1 111 ? -3.388 -0.599 15.85 1 95.55 111 LEU B CA 1
ATOM 3065 C C . LEU B 1 111 ? -2.565 -1.845 16.164 1 95.55 111 LEU B C 1
ATOM 3067 O O . LEU B 1 111 ? -2.178 -2.064 17.314 1 95.55 111 LEU B O 1
ATOM 3071 N N . ILE B 1 112 ? -2.351 -2.593 15.181 1 97.59 112 ILE B N 1
ATOM 3072 C CA . ILE B 1 112 ? -1.442 -3.728 15.293 1 97.59 112 ILE B CA 1
ATOM 3073 C C . ILE B 1 112 ? -0.007 -3.266 15.047 1 97.59 112 ILE B C 1
ATOM 3075 O O . ILE B 1 112 ? 0.88 -3.511 15.868 1 97.59 112 ILE B O 1
ATOM 3079 N N . VAL B 1 113 ? 0.173 -2.528 13.953 1 97.8 113 VAL B N 1
ATOM 3080 C CA . VAL B 1 113 ? 1.488 -2.031 13.562 1 97.8 113 VAL B CA 1
ATOM 3081 C C . VAL B 1 113 ? 1.334 -0.934 12.512 1 97.8 113 VAL B C 1
ATOM 3083 O O . VAL B 1 113 ? 0.459 -1.012 11.646 1 97.8 113 VAL B O 1
ATOM 3086 N N . GLY B 1 114 ? 2.128 0.047 12.684 1 97.24 114 GLY B N 1
ATOM 3087 C CA . GLY B 1 114 ? 2.266 1.071 11.661 1 97.24 114 GLY B CA 1
ATOM 3088 C C . GLY B 1 114 ? 3.665 1.149 11.079 1 97.24 114 GLY B C 1
ATOM 3089 O O . GLY B 1 114 ? 4.647 0.869 11.77 1 97.24 114 GLY B O 1
ATOM 3090 N N . LEU B 1 115 ? 3.775 1.51 9.844 1 98.21 115 LEU B N 1
ATOM 3091 C CA . LEU B 1 115 ? 5.044 1.743 9.162 1 98.21 115 LEU B CA 1
ATOM 3092 C C . LEU B 1 115 ? 5.054 3.109 8.484 1 98.21 115 LEU B C 1
ATOM 3094 O O . LEU B 1 115 ? 4.212 3.387 7.627 1 98.21 115 LEU B O 1
ATOM 3098 N N . ALA B 1 116 ? 5.962 3.918 8.862 1 96.81 116 ALA B N 1
ATOM 3099 C CA . ALA B 1 116 ? 6.126 5.251 8.289 1 96.81 116 ALA B CA 1
ATOM 3100 C C . ALA B 1 116 ? 7.335 5.303 7.359 1 96.81 116 ALA B C 1
ATOM 3102 O O . ALA B 1 116 ? 8.48 5.301 7.818 1 96.81 116 ALA B O 1
ATOM 3103 N N . ASP B 1 117 ? 7.108 5.309 6.088 1 97.54 117 ASP B N 1
ATOM 3104 C CA . ASP B 1 117 ? 8.14 5.562 5.088 1 97.54 117 ASP B CA 1
ATOM 3105 C C . ASP B 1 117 ? 8.185 7.04 4.706 1 97.54 117 ASP B C 1
ATOM 3107 O O . ASP B 1 117 ? 7.552 7.454 3.732 1 97.54 117 ASP B O 1
ATOM 3111 N N . MET B 1 118 ? 8.975 7.838 5.402 1 95.94 118 MET B N 1
ATOM 3112 C CA . MET B 1 118 ? 8.956 9.295 5.304 1 95.94 118 MET B CA 1
ATOM 3113 C C . MET B 1 118 ? 10.35 9.838 5.005 1 95.94 118 MET B C 1
ATOM 3115 O O . MET B 1 118 ? 10.574 11.049 5.059 1 95.94 118 MET B O 1
ATOM 3119 N N . ALA B 1 119 ? 11.305 9.025 4.638 1 95.01 119 ALA B N 1
ATOM 3120 C CA . ALA B 1 119 ? 12.71 9.414 4.546 1 95.01 119 ALA B CA 1
ATOM 3121 C C . ALA B 1 119 ? 12.908 10.51 3.502 1 95.01 119 ALA B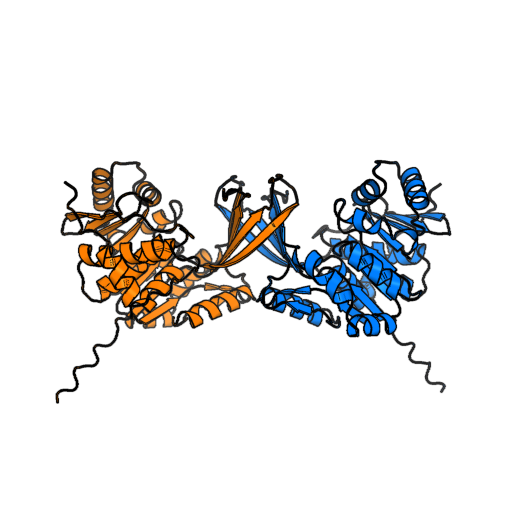 C 1
ATOM 3123 O O . ALA B 1 119 ? 13.799 11.352 3.639 1 95.01 119 ALA B O 1
ATOM 3124 N N . LEU B 1 120 ? 12.116 10.518 2.517 1 97.27 120 LEU B N 1
ATOM 3125 C CA . LEU B 1 120 ? 12.267 11.493 1.442 1 97.27 120 LEU B CA 1
ATOM 3126 C C . LEU B 1 120 ? 12.09 12.914 1.968 1 97.27 120 LEU B C 1
ATOM 3128 O O . LEU B 1 120 ? 12.72 13.848 1.468 1 97.27 120 LEU B O 1
ATOM 3132 N N . TYR B 1 121 ? 11.245 13.118 2.989 1 97.41 121 TYR B N 1
ATOM 3133 C CA . TYR B 1 121 ? 11.051 14.441 3.573 1 97.41 121 TYR B CA 1
ATOM 3134 C C . TYR B 1 121 ? 12.354 14.977 4.154 1 97.41 121 TYR B C 1
ATOM 3136 O O . TYR B 1 121 ? 12.733 16.122 3.894 1 97.41 121 TYR B O 1
ATOM 3144 N N . ASP B 1 122 ? 13.038 14.148 4.864 1 96.24 122 ASP B N 1
ATOM 3145 C CA . ASP B 1 122 ? 14.278 14.549 5.521 1 96.24 122 ASP B CA 1
ATOM 3146 C C . ASP B 1 122 ? 15.366 14.862 4.496 1 96.24 122 ASP B C 1
ATOM 3148 O O . ASP B 1 122 ? 16.159 15.786 4.688 1 96.24 122 ASP B O 1
ATOM 3152 N N . LEU B 1 123 ? 15.345 14.128 3.458 1 95.32 123 LEU B N 1
ATOM 3153 C CA . LEU B 1 123 ? 16.387 14.244 2.444 1 95.32 123 LEU B CA 1
ATOM 3154 C C . LEU B 1 123 ? 16.137 15.449 1.543 1 95.32 123 LEU B C 1
ATOM 3156 O O . LEU B 1 123 ? 17.072 16.171 1.19 1 95.32 123 LEU B O 1
ATOM 3160 N N . ALA B 1 124 ? 14.945 15.69 1.244 1 96.9 124 ALA B N 1
ATOM 3161 C CA . ALA B 1 124 ? 14.653 16.559 0.106 1 96.9 124 ALA B CA 1
ATOM 3162 C C . ALA B 1 124 ? 14.364 17.985 0.565 1 96.9 124 ALA B C 1
ATOM 3164 O O . ALA B 1 124 ? 14.752 18.948 -0.1 1 96.9 124 ALA B O 1
ATOM 3165 N N . PHE B 1 125 ? 13.729 18.19 1.682 1 97.13 125 PHE B N 1
ATOM 3166 C CA . PHE B 1 125 ? 13.224 19.509 2.046 1 97.13 125 PHE B CA 1
ATOM 3167 C C . PHE B 1 125 ? 14.372 20.488 2.261 1 97.13 125 PHE B C 1
ATOM 3169 O O . PHE B 1 125 ? 14.319 21.628 1.796 1 97.13 125 PHE B O 1
ATOM 3176 N N . PRO B 1 126 ? 15.473 20.069 2.948 1 96.21 126 PRO B N 1
ATOM 3177 C CA . PRO B 1 126 ? 16.567 21.03 3.109 1 96.21 126 PRO B CA 1
ATOM 3178 C C . PRO B 1 126 ? 17.108 21.538 1.775 1 96.21 126 PRO B C 1
ATOM 3180 O O . PRO B 1 126 ? 17.42 22.725 1.643 1 96.21 126 PRO B O 1
ATOM 3183 N N . LYS B 1 127 ? 17.132 20.673 0.815 1 94.39 127 LYS B N 1
ATOM 3184 C CA . LYS B 1 127 ? 17.612 21.055 -0.51 1 94.39 127 LYS B CA 1
ATOM 3185 C C . LYS B 1 127 ? 16.602 21.948 -1.224 1 94.39 127 LYS B C 1
ATOM 3187 O O . LYS B 1 127 ? 16.979 22.93 -1.868 1 94.39 127 LYS B O 1
ATOM 3192 N N . GLN B 1 128 ? 15.381 21.675 -1.095 1 94.79 128 GLN B N 1
ATOM 3193 C CA . GLN B 1 128 ? 14.325 22.427 -1.765 1 94.79 128 GLN B CA 1
ATOM 3194 C C . GLN B 1 128 ? 14.276 23.869 -1.267 1 94.79 128 GLN B C 1
ATOM 3196 O O . GLN B 1 128 ? 14.005 24.79 -2.041 1 94.79 128 GLN B O 1
ATOM 3201 N N . MET B 1 129 ? 14.598 24.066 -0.01 1 95.58 129 MET B N 1
ATOM 3202 C CA . MET B 1 129 ? 14.504 25.389 0.6 1 95.58 129 MET B CA 1
ATOM 3203 C C . MET B 1 129 ? 15.545 26.335 0.012 1 95.58 129 MET B C 1
ATOM 3205 O O . MET B 1 129 ? 15.456 27.551 0.19 1 95.58 129 MET B O 1
ATOM 3209 N N . ARG B 1 130 ? 16.478 25.792 -0.693 1 94.88 130 ARG B N 1
ATOM 3210 C CA . ARG B 1 130 ? 17.551 26.604 -1.257 1 94.88 130 ARG B CA 1
ATOM 3211 C C . ARG B 1 130 ? 17.193 27.086 -2.659 1 94.88 130 ARG B C 1
ATOM 3213 O O . ARG B 1 130 ? 17.876 27.947 -3.219 1 94.88 130 ARG B O 1
ATOM 3220 N N . ARG B 1 131 ? 16.183 26.663 -3.175 1 95.54 131 ARG B N 1
ATOM 3221 C CA . ARG B 1 131 ? 15.833 26.946 -4.563 1 95.54 131 ARG B CA 1
ATOM 3222 C C . ARG B 1 131 ? 15.206 28.329 -4.698 1 95.54 131 ARG B C 1
ATOM 3224 O O . ARG B 1 131 ? 14.43 28.752 -3.839 1 95.54 131 ARG B O 1
ATOM 3231 N N . SER B 1 132 ? 15.461 29 -5.815 1 95.35 132 SER B N 1
ATOM 3232 C CA . SER B 1 132 ? 14.948 30.342 -6.067 1 95.35 132 SER B CA 1
ATOM 3233 C C . SER B 1 132 ? 13.429 30.336 -6.212 1 95.35 132 SER B C 1
ATOM 3235 O O . SER B 1 132 ? 12.753 31.257 -5.751 1 95.35 132 SER B O 1
ATOM 3237 N N . LYS B 1 133 ? 12.968 29.313 -6.79 1 94.87 133 LYS B N 1
ATOM 3238 C CA . LYS B 1 133 ? 11.526 29.216 -7.001 1 94.87 133 LYS B CA 1
ATOM 3239 C C . LYS B 1 133 ? 10.778 29.168 -5.672 1 94.87 133 LYS B C 1
ATOM 3241 O O . LYS B 1 133 ? 9.662 29.681 -5.562 1 94.87 133 LYS B O 1
ATOM 3246 N N . VAL B 1 134 ? 11.365 28.556 -4.738 1 96.28 134 VAL B N 1
ATOM 3247 C CA . VAL B 1 134 ? 10.769 28.477 -3.408 1 96.28 134 VAL B CA 1
ATOM 3248 C C . VAL B 1 134 ? 10.755 29.862 -2.765 1 96.28 134 VAL B C 1
ATOM 3250 O O . VAL B 1 134 ? 9.739 30.283 -2.206 1 96.28 134 VAL B O 1
ATOM 3253 N N . ARG B 1 135 ? 11.827 30.588 -2.855 1 95.59 135 ARG B N 1
ATOM 3254 C CA . ARG B 1 135 ? 11.916 31.941 -2.314 1 95.59 135 ARG B CA 1
ATOM 3255 C C . ARG B 1 135 ? 10.885 32.858 -2.961 1 95.59 135 ARG B C 1
ATOM 3257 O O . ARG B 1 135 ? 10.256 33.672 -2.281 1 95.59 135 ARG B O 1
ATOM 3264 N N . GLU B 1 136 ? 10.796 32.702 -4.232 1 96.84 136 GLU B N 1
ATOM 3265 C CA . GLU B 1 136 ? 9.821 33.509 -4.959 1 96.84 136 GLU B CA 1
ATOM 3266 C C . GLU B 1 136 ? 8.398 33.201 -4.502 1 96.84 136 GLU B C 1
ATOM 3268 O O . GLU B 1 136 ? 7.586 34.111 -4.326 1 96.84 136 GLU B O 1
ATOM 3273 N N . ALA B 1 137 ? 8.108 31.936 -4.324 1 97.35 137 ALA B N 1
ATOM 3274 C CA . ALA B 1 137 ? 6.783 31.525 -3.869 1 97.35 137 ALA B CA 1
ATOM 3275 C C . ALA B 1 137 ? 6.486 32.072 -2.476 1 97.35 137 ALA B C 1
ATOM 3277 O O . ALA B 1 137 ? 5.363 32.497 -2.195 1 97.35 137 ALA B O 1
ATOM 3278 N N . ILE B 1 138 ? 7.479 32.023 -1.623 1 97.52 138 ILE B N 1
ATOM 3279 C CA . ILE B 1 138 ? 7.329 32.541 -0.268 1 97.52 138 ILE B CA 1
ATOM 3280 C C . ILE B 1 138 ? 7.015 34.035 -0.317 1 97.52 138 ILE B C 1
ATOM 3282 O O . ILE B 1 138 ? 6.112 34.509 0.375 1 97.52 138 ILE B O 1
ATOM 3286 N N . ALA B 1 139 ? 7.668 34.741 -1.153 1 95.64 139 ALA B N 1
ATOM 3287 C CA . ALA B 1 139 ? 7.515 36.189 -1.26 1 95.64 139 ALA B CA 1
ATOM 3288 C C . ALA B 1 139 ? 6.118 36.558 -1.753 1 95.64 139 ALA B C 1
ATOM 3290 O O . ALA B 1 139 ? 5.608 37.637 -1.44 1 95.64 139 ALA B O 1
ATOM 3291 N N . ASP B 1 140 ? 5.521 35.69 -2.448 1 95.54 140 ASP B N 1
ATOM 3292 C CA . ASP B 1 140 ? 4.234 35.977 -3.076 1 95.54 140 ASP B CA 1
ATOM 3293 C C . ASP B 1 140 ? 3.077 35.595 -2.156 1 95.54 140 ASP B C 1
ATOM 3295 O O . ASP B 1 140 ? 1.919 35.902 -2.447 1 95.54 140 ASP B O 1
ATOM 3299 N N . ALA B 1 141 ? 3.366 34.94 -1.059 1 97.52 141 ALA B N 1
ATOM 3300 C CA . ALA B 1 141 ? 2.309 34.448 -0.179 1 97.52 141 ALA B CA 1
ATOM 3301 C C . ALA B 1 141 ? 2.056 35.418 0.971 1 97.52 141 ALA B C 1
ATOM 3303 O O . ALA B 1 141 ? 2.97 36.119 1.412 1 97.52 141 ALA B O 1
ATOM 3304 N N . ASP B 1 142 ? 0.82 35.417 1.434 1 97.93 142 ASP B N 1
ATOM 3305 C CA . ASP B 1 142 ? 0.465 36.255 2.575 1 97.93 142 ASP B CA 1
ATOM 3306 C C . ASP B 1 142 ? 0.858 35.585 3.891 1 97.93 142 ASP B C 1
ATOM 3308 O O . ASP B 1 142 ? 1.044 36.26 4.905 1 97.93 142 ASP B O 1
ATOM 3312 N N . ALA B 1 143 ? 0.948 34.27 3.873 1 98.56 143 ALA B N 1
ATOM 3313 C CA . ALA B 1 143 ? 1.282 33.489 5.061 1 98.56 143 ALA B CA 1
ATOM 3314 C C . ALA B 1 143 ? 1.896 32.146 4.681 1 98.56 143 ALA B C 1
ATOM 3316 O O . ALA B 1 143 ? 1.814 31.723 3.525 1 98.56 143 ALA B O 1
ATOM 3317 N N . ILE B 1 144 ? 2.52 31.515 5.664 1 98.74 144 ILE B N 1
ATOM 3318 C CA . ILE B 1 144 ? 3.173 30.222 5.495 1 98.74 144 ILE B CA 1
ATOM 3319 C C . ILE B 1 144 ? 2.575 29.211 6.471 1 98.74 144 ILE B C 1
ATOM 3321 O O . ILE B 1 144 ? 2.32 29.537 7.633 1 98.74 144 ILE B O 1
ATOM 3325 N N . LEU B 1 145 ? 2.284 28.047 6.005 1 98.86 145 LEU B N 1
ATOM 3326 C CA . LEU B 1 145 ? 1.929 26.902 6.838 1 98.86 145 LEU B CA 1
ATOM 3327 C C . LEU B 1 145 ? 2.942 25.775 6.672 1 98.86 145 LEU B C 1
ATOM 3329 O O . LEU B 1 145 ? 3.322 25.435 5.549 1 98.86 145 LEU B O 1
ATOM 3333 N N . CYS B 1 146 ? 3.446 25.188 7.75 1 98.77 146 CYS B N 1
ATOM 3334 C CA . CYS B 1 146 ? 4.381 24.071 7.667 1 98.77 146 CYS B CA 1
ATOM 3335 C C . CYS B 1 146 ? 4.094 23.037 8.749 1 98.77 146 CYS B C 1
ATOM 3337 O O . CYS B 1 146 ? 3.241 23.255 9.611 1 98.77 146 CYS B O 1
ATOM 3339 N N . ASP B 1 147 ? 4.652 21.892 8.606 1 98.54 147 ASP B N 1
ATOM 3340 C CA . ASP B 1 147 ? 4.515 20.88 9.649 1 98.54 147 ASP B CA 1
ATOM 3341 C C . ASP B 1 147 ? 5.869 20.268 10.001 1 98.54 147 ASP B C 1
ATOM 3343 O O . ASP B 1 147 ? 6.87 20.535 9.333 1 98.54 147 ASP B O 1
ATOM 3347 N N . ALA B 1 148 ? 5.909 19.556 11.063 1 98.06 148 ALA B N 1
ATOM 3348 C CA . ALA B 1 148 ? 7.16 19.051 11.622 1 98.06 148 ALA B CA 1
ATOM 3349 C C . ALA B 1 148 ? 7.633 17.809 10.873 1 98.06 148 ALA B C 1
ATOM 3351 O O . ALA B 1 148 ? 8.539 17.108 11.331 1 98.06 148 ALA B O 1
ATOM 3352 N N . ASN B 1 149 ? 7.044 17.502 9.751 1 97.33 149 ASN B N 1
ATOM 3353 C CA . ASN B 1 149 ? 7.665 16.538 8.848 1 97.33 149 ASN B CA 1
ATOM 3354 C C . ASN B 1 149 ? 8.961 17.083 8.253 1 97.33 149 ASN B C 1
ATOM 3356 O O . ASN B 1 149 ? 9.828 16.313 7.835 1 97.33 149 ASN B O 1
ATOM 3360 N N . LEU B 1 150 ? 9.047 18.397 8.147 1 98.05 150 LEU B N 1
ATOM 3361 C CA . LEU B 1 150 ? 10.299 19.024 7.739 1 98.05 150 LEU B CA 1
ATOM 3362 C C . LEU B 1 150 ? 11.362 18.871 8.822 1 98.05 150 LEU B C 1
ATOM 3364 O O . LEU B 1 150 ? 11.073 19.037 10.009 1 98.05 150 LEU B O 1
ATOM 3368 N N . PRO B 1 151 ? 12.547 18.556 8.405 1 97.89 151 PRO B N 1
ATOM 3369 C CA . PRO B 1 151 ? 13.622 18.582 9.399 1 97.89 151 PRO B CA 1
ATOM 3370 C C . PRO B 1 151 ? 13.952 19.995 9.874 1 97.89 151 PRO B C 1
ATOM 3372 O O . PRO B 1 151 ? 13.631 20.971 9.192 1 97.89 151 PRO B O 1
ATOM 3375 N N . THR B 1 152 ? 14.611 20.041 11 1 97.91 152 THR B N 1
ATOM 3376 C CA . THR B 1 152 ? 14.906 21.314 11.649 1 97.91 152 THR B CA 1
ATOM 3377 C C . THR B 1 152 ? 15.63 22.255 10.69 1 97.91 152 THR B C 1
ATOM 3379 O O . THR B 1 152 ? 15.304 23.441 10.611 1 97.91 152 THR B O 1
ATOM 3382 N N . ALA B 1 153 ? 16.537 21.733 9.907 1 97.54 153 ALA B N 1
ATOM 3383 C CA . ALA B 1 153 ? 17.315 22.563 8.99 1 97.54 153 ALA B CA 1
ATOM 3384 C C . ALA B 1 153 ? 16.413 23.232 7.957 1 97.54 153 ALA B C 1
ATOM 3386 O O . ALA B 1 153 ? 16.611 24.4 7.615 1 97.54 153 ALA B O 1
ATOM 3387 N N . ALA B 1 154 ? 15.477 22.538 7.474 1 98.24 154 ALA B N 1
ATOM 3388 C CA . ALA B 1 154 ? 14.539 23.092 6.501 1 98.24 154 ALA B CA 1
ATOM 3389 C C . ALA B 1 154 ? 13.61 24.112 7.154 1 98.24 154 ALA B C 1
ATOM 3391 O O . ALA B 1 154 ? 13.319 25.158 6.571 1 98.24 154 ALA B O 1
ATOM 3392 N N . LEU B 1 155 ? 13.198 23.806 8.323 1 98.37 155 LEU B N 1
ATOM 3393 C CA . LEU B 1 155 ? 12.312 24.701 9.06 1 98.37 155 LEU B CA 1
ATOM 3394 C C . LEU B 1 155 ? 13.008 26.021 9.371 1 98.37 155 LEU B C 1
ATOM 3396 O O . LEU B 1 155 ? 12.409 27.091 9.237 1 98.37 155 LEU B O 1
ATOM 3400 N N . GLU B 1 156 ? 14.217 25.921 9.76 1 97.62 156 GLU B N 1
ATOM 3401 C CA . GLU B 1 156 ? 14.995 27.12 10.056 1 97.62 156 GLU B CA 1
ATOM 3402 C C . GLU B 1 156 ? 15.123 28.013 8.824 1 97.62 156 GLU B C 1
ATOM 3404 O O . GLU B 1 156 ? 14.95 29.23 8.913 1 97.62 156 GLU B O 1
ATOM 3409 N N . ARG B 1 157 ? 15.424 27.414 7.774 1 97.33 157 ARG B N 1
ATOM 3410 C CA . ARG B 1 157 ? 15.555 28.178 6.537 1 97.33 157 ARG B CA 1
ATOM 3411 C C . ARG B 1 157 ? 14.22 28.792 6.129 1 97.33 157 ARG B C 1
ATOM 3413 O O . ARG B 1 157 ? 14.174 29.926 5.647 1 97.33 157 ARG B O 1
ATOM 3420 N N . LEU B 1 158 ? 13.181 28.052 6.275 1 97.86 158 LEU B N 1
ATOM 3421 C CA . LEU B 1 158 ? 11.843 28.531 5.944 1 97.86 158 LEU B CA 1
ATOM 3422 C C . LEU B 1 158 ? 11.5 29.783 6.744 1 97.86 158 LEU B C 1
ATOM 3424 O O . LEU B 1 158 ? 11.062 30.786 6.177 1 97.86 158 LEU B O 1
ATOM 3428 N N . VAL B 1 159 ? 11.703 29.721 8.012 1 96.92 159 VAL B N 1
ATOM 3429 C CA . VAL B 1 159 ? 11.377 30.828 8.905 1 96.92 159 VAL B CA 1
ATOM 3430 C C . VAL B 1 159 ? 12.244 32.038 8.567 1 96.92 159 VAL B C 1
ATOM 3432 O O . VAL B 1 159 ? 11.765 33.174 8.573 1 96.92 159 VAL B O 1
ATOM 3435 N N . ALA B 1 160 ? 13.467 31.753 8.281 1 95.88 160 ALA B N 1
ATOM 3436 C CA . ALA B 1 160 ? 14.375 32.83 7.898 1 95.88 160 ALA B CA 1
ATOM 3437 C C . ALA B 1 160 ? 13.9 33.52 6.622 1 95.88 160 ALA B C 1
ATOM 3439 O O . ALA B 1 160 ? 14.069 34.732 6.465 1 95.88 160 ALA B O 1
ATOM 3440 N N . GLN B 1 161 ? 13.311 32.833 5.763 1 97.03 161 GLN B N 1
ATOM 3441 C CA . GLN B 1 161 ? 12.891 33.352 4.466 1 97.03 161 GLN B CA 1
ATOM 3442 C C . GLN B 1 161 ? 11.497 33.968 4.545 1 97.03 161 GLN B C 1
ATOM 3444 O O . GLN B 1 161 ? 11.073 34.677 3.63 1 97.03 161 GLN B O 1
ATOM 3449 N N . ALA B 1 162 ? 10.724 33.699 5.545 1 96.25 162 ALA B N 1
ATOM 3450 C CA . ALA B 1 162 ? 9.33 34.116 5.664 1 96.25 162 ALA B CA 1
ATOM 3451 C C . ALA B 1 162 ? 9.206 35.636 5.622 1 96.25 162 ALA B C 1
ATOM 3453 O O . ALA B 1 162 ? 8.169 36.17 5.221 1 96.25 162 ALA B O 1
ATOM 3454 N N . GLY B 1 163 ? 10.264 36.462 5.985 1 91.52 163 GLY B N 1
ATOM 3455 C CA . GLY B 1 163 ? 10.291 37.91 5.853 1 91.52 163 GLY B CA 1
ATOM 3456 C C . GLY B 1 163 ? 9.18 38.6 6.623 1 91.52 163 GLY B C 1
ATOM 3457 O O . GLY B 1 163 ? 8.53 39.509 6.103 1 91.52 163 GLY B O 1
ATOM 3458 N N . GLY B 1 164 ? 8.799 38.185 7.76 1 90.93 164 GLY B N 1
ATOM 3459 C CA . GLY B 1 164 ? 7.8 38.819 8.606 1 90.93 164 GLY B CA 1
ATOM 3460 C C . GLY B 1 164 ? 6.402 38.269 8.395 1 90.93 164 GLY B C 1
ATOM 3461 O O . GLY B 1 164 ? 5.475 38.619 9.128 1 90.93 164 GLY B O 1
ATOM 3462 N N . ARG B 1 165 ? 6.269 37.505 7.398 1 95.75 165 ARG B N 1
ATOM 3463 C CA . ARG B 1 165 ? 4.987 36.839 7.188 1 95.75 165 ARG B CA 1
ATOM 3464 C C . ARG B 1 165 ? 4.67 35.886 8.336 1 95.75 165 ARG B C 1
ATOM 3466 O O . ARG B 1 165 ? 5.573 35.268 8.903 1 95.75 165 ARG B O 1
ATOM 3473 N N . PRO B 1 166 ? 3.394 35.803 8.669 1 97.97 166 PRO B N 1
ATOM 3474 C CA . PRO B 1 166 ? 3.048 34.829 9.707 1 97.97 166 PRO B CA 1
ATOM 3475 C C . PRO B 1 166 ? 3.38 33.394 9.304 1 97.97 166 PRO B C 1
ATOM 3477 O O . PRO B 1 166 ? 3.13 32.996 8.164 1 97.97 166 PRO B O 1
ATOM 3480 N N . VAL B 1 167 ? 3.95 32.646 10.217 1 98.7 167 VAL B N 1
ATOM 3481 C CA . VAL B 1 167 ? 4.269 31.235 10.027 1 98.7 167 VAL B CA 1
ATOM 3482 C C . VAL B 1 167 ? 3.447 30.384 10.993 1 98.7 167 VAL B C 1
ATOM 3484 O O . VAL B 1 167 ? 3.654 30.438 12.207 1 98.7 167 VAL B O 1
ATOM 3487 N N . PHE B 1 168 ? 2.514 29.642 10.463 1 98.88 168 PHE B N 1
ATOM 3488 C CA . PHE B 1 168 ? 1.75 28.659 11.222 1 98.88 168 PHE B CA 1
ATOM 3489 C C . PHE B 1 168 ? 2.39 27.28 11.12 1 98.88 168 PHE B C 1
ATOM 3491 O O . PHE B 1 168 ? 2.874 26.892 10.055 1 98.88 168 PHE B O 1
ATOM 3498 N N . ALA B 1 169 ? 2.394 26.513 12.204 1 98.88 169 ALA B N 1
ATOM 3499 C CA . ALA B 1 169 ? 3.041 25.203 12.192 1 98.88 169 ALA B CA 1
ATOM 3500 C C . ALA B 1 169 ? 2.151 24.146 12.838 1 98.88 169 ALA B C 1
ATOM 3502 O O . ALA B 1 169 ? 1.359 24.453 13.732 1 98.88 169 ALA B O 1
ATOM 3503 N N . ILE B 1 170 ? 2.287 22.94 12.377 1 98.71 170 ILE B N 1
ATOM 3504 C CA . ILE B 1 170 ? 1.603 21.776 12.929 1 98.71 170 ILE B CA 1
ATOM 3505 C C . ILE B 1 170 ? 2.628 20.794 13.491 1 98.71 170 ILE B C 1
ATOM 3507 O O . ILE B 1 170 ? 3.598 20.444 12.814 1 98.71 170 ILE B O 1
ATOM 3511 N N . ALA B 1 171 ? 2.403 20.281 14.613 1 97.94 171 ALA B N 1
ATOM 3512 C CA . ALA B 1 171 ? 3.386 19.511 15.371 1 97.94 171 ALA B CA 1
ATOM 3513 C C . ALA B 1 171 ? 3.572 18.119 14.775 1 97.94 171 ALA B C 1
ATOM 3515 O O . ALA B 1 171 ? 4.693 17.61 14.707 1 97.94 171 ALA B O 1
ATOM 3516 N N . VAL B 1 172 ? 2.466 17.453 14.278 1 95.08 172 VAL B N 1
ATOM 3517 C CA . VAL B 1 172 ? 2.443 16.169 13.587 1 95.08 172 VAL B CA 1
ATOM 3518 C C . VAL B 1 172 ? 2.47 15.032 14.607 1 95.08 172 VAL B C 1
ATOM 3520 O O . VAL B 1 172 ? 1.571 14.188 14.628 1 95.08 172 VAL B O 1
ATOM 3523 N N . SER B 1 173 ? 3.507 14.921 15.524 1 93.35 173 SER B N 1
ATOM 3524 C CA . SER B 1 173 ? 3.649 13.866 16.523 1 93.35 173 SER B CA 1
ATOM 3525 C C . SER B 1 173 ? 4.599 14.286 17.639 1 93.35 173 SER B C 1
ATOM 3527 O O . SER B 1 173 ? 5.374 15.231 17.479 1 93.35 173 SER B O 1
ATOM 3529 N N . PRO B 1 174 ? 4.59 13.505 18.746 1 93.55 174 PRO B N 1
ATOM 3530 C CA . PRO B 1 174 ? 5.533 13.802 19.826 1 93.55 174 PRO B CA 1
ATOM 3531 C C . PRO B 1 174 ? 6.991 13.659 19.393 1 93.55 174 PRO B C 1
ATOM 3533 O O . PRO B 1 174 ? 7.844 14.445 19.813 1 93.55 174 PRO B O 1
ATOM 3536 N N . ALA B 1 175 ? 7.28 12.764 18.494 1 91.34 175 ALA B N 1
ATOM 3537 C CA . ALA B 1 175 ? 8.645 12.529 18.03 1 91.34 175 ALA B CA 1
ATOM 3538 C C . ALA B 1 175 ? 9.114 13.655 17.113 1 91.34 175 ALA B C 1
ATOM 3540 O O . ALA B 1 175 ? 10.306 13.965 17.061 1 91.34 175 ALA B O 1
ATOM 3541 N N . LYS B 1 176 ? 8.209 14.34 16.495 1 95.54 176 LYS B N 1
ATOM 3542 C CA . LYS B 1 176 ? 8.606 15.283 15.453 1 95.54 176 LYS B CA 1
ATOM 3543 C C . LYS B 1 176 ? 8.49 16.724 15.941 1 95.54 176 LYS B C 1
ATOM 3545 O O . LYS B 1 176 ? 9.208 17.606 15.466 1 95.54 176 LYS B O 1
ATOM 3550 N N . VAL B 1 177 ? 7.629 16.946 16.866 1 97.65 177 VAL B N 1
ATOM 3551 C CA . VAL B 1 177 ? 7.364 18.313 17.302 1 97.65 177 VAL B CA 1
ATOM 3552 C C . VAL B 1 177 ? 8.651 18.946 17.829 1 97.65 177 VAL B C 1
ATOM 3554 O O . VAL B 1 177 ? 8.837 20.161 17.732 1 97.65 177 VAL B O 1
ATOM 3557 N N . VAL B 1 178 ? 9.551 18.208 18.333 1 97.23 178 VAL B N 1
ATOM 3558 C CA . VAL B 1 178 ? 10.793 18.704 18.917 1 97.23 178 VAL B CA 1
ATOM 3559 C C . VAL B 1 178 ? 11.64 19.376 17.839 1 97.23 178 VAL B C 1
ATOM 3561 O O . VAL B 1 178 ? 12.524 20.18 18.147 1 97.23 178 VAL B O 1
ATOM 3564 N N . ARG B 1 179 ? 11.371 19.113 16.633 1 97.91 179 ARG B N 1
ATOM 3565 C CA . ARG B 1 179 ? 12.065 19.746 15.516 1 97.91 179 ARG B CA 1
ATOM 3566 C C . ARG B 1 179 ? 11.776 21.242 15.468 1 97.91 179 ARG B C 1
ATOM 3568 O O . ARG B 1 179 ? 12.516 22.003 14.84 1 97.91 179 ARG B O 1
ATOM 3575 N N . LEU B 1 180 ? 10.727 21.668 16.063 1 98.37 180 LEU B N 1
ATOM 3576 C CA . LEU B 1 180 ? 10.302 23.064 16.055 1 98.37 180 LEU B CA 1
ATOM 3577 C C . LEU B 1 180 ? 10.899 23.821 17.237 1 98.37 180 LEU B C 1
ATOM 3579 O O . LEU B 1 180 ? 10.805 25.049 17.304 1 98.37 180 LEU B O 1
ATOM 3583 N N . SER B 1 181 ? 11.559 23.178 18.155 1 97.66 181 SER B N 1
ATOM 3584 C CA . SER B 1 181 ? 12.014 23.738 19.424 1 97.66 181 SER B CA 1
ATOM 3585 C C . SER B 1 181 ? 12.857 24.989 19.206 1 97.66 181 SER B C 1
ATOM 3587 O O . SER B 1 181 ? 12.651 26.006 19.872 1 97.66 181 SER B O 1
ATOM 3589 N N . PRO B 1 182 ? 13.746 24.978 18.24 1 96.97 182 PRO B N 1
ATOM 3590 C CA . PRO B 1 182 ? 14.597 26.16 18.083 1 96.97 182 PRO B CA 1
ATOM 3591 C C . PRO B 1 182 ? 13.853 27.343 17.466 1 96.97 182 PRO B C 1
ATOM 3593 O O . PRO B 1 182 ? 14.4 28.446 17.386 1 96.97 182 PRO B O 1
ATOM 3596 N N . LEU B 1 183 ? 12.637 27.142 17.057 1 97.06 183 LEU B N 1
ATOM 3597 C CA . LEU B 1 183 ? 11.981 28.141 16.221 1 97.06 183 LEU B CA 1
ATOM 3598 C C . LEU B 1 183 ? 10.699 28.641 16.876 1 97.06 183 LEU B C 1
ATOM 3600 O O . LEU B 1 183 ? 9.917 29.362 16.251 1 97.06 183 LEU B O 1
ATOM 3604 N N . LEU B 1 184 ? 10.457 28.279 18.081 1 97.94 184 LEU B N 1
ATOM 3605 C CA . LEU B 1 184 ? 9.169 28.534 18.718 1 97.94 184 LEU B CA 1
ATOM 3606 C C . LEU B 1 184 ? 8.872 30.029 18.762 1 97.94 184 LEU B C 1
ATOM 3608 O O . LEU B 1 184 ? 7.734 30.447 18.536 1 97.94 184 LEU B O 1
ATOM 3612 N N . GLY B 1 185 ? 9.847 30.808 18.998 1 96.59 185 GLY B N 1
ATOM 3613 C CA . GLY B 1 185 ? 9.676 32.249 19.101 1 96.59 185 GLY B CA 1
ATOM 3614 C C . GLY B 1 185 ? 9.372 32.91 17.771 1 96.59 185 GLY B C 1
ATOM 3615 O O . GLY B 1 185 ? 8.929 34.06 17.73 1 96.59 185 GLY B O 1
ATOM 3616 N N . ASP B 1 186 ? 9.631 32.233 16.697 1 97.28 186 ASP B N 1
ATOM 3617 C CA . ASP B 1 186 ? 9.446 32.777 15.355 1 97.28 186 ASP B CA 1
ATOM 3618 C C . ASP B 1 186 ? 8.096 32.362 14.776 1 97.28 186 ASP B C 1
ATOM 3620 O O . ASP B 1 186 ? 7.687 32.858 13.724 1 97.28 186 ASP B O 1
ATOM 3624 N N . LEU B 1 187 ? 7.378 31.495 15.428 1 98.18 187 LEU B N 1
ATOM 3625 C CA . LEU B 1 187 ? 6.091 31.008 14.944 1 98.18 187 LEU B CA 1
ATOM 3626 C C . LEU B 1 187 ? 4.966 31.955 15.346 1 98.18 187 LEU B C 1
ATOM 3628 O O . LEU B 1 187 ? 4.962 32.485 16.459 1 98.18 187 LEU B O 1
ATOM 3632 N N . SER B 1 188 ? 4.059 32.168 14.42 1 98.39 188 SER B N 1
ATOM 3633 C CA . SER B 1 188 ? 2.865 32.945 14.735 1 98.39 188 SER B CA 1
ATOM 3634 C C . SER B 1 188 ? 1.866 32.122 15.542 1 98.39 188 SER B C 1
ATOM 3636 O O . SER B 1 188 ? 1.099 32.671 16.335 1 98.39 188 SER B O 1
ATOM 3638 N N . LEU B 1 189 ? 1.816 30.861 15.269 1 98.74 189 LEU B N 1
ATOM 3639 C CA . LEU B 1 189 ? 0.902 29.949 15.948 1 98.74 189 LEU B CA 1
ATOM 3640 C C . LEU B 1 189 ? 1.334 28.5 15.752 1 98.74 189 LEU B C 1
ATOM 3642 O O . LEU B 1 189 ? 1.71 28.104 14.646 1 98.74 189 LEU B O 1
ATOM 3646 N N . LEU B 1 190 ? 1.305 27.701 16.778 1 98.86 190 LEU B N 1
ATOM 3647 C CA . LEU B 1 190 ? 1.61 26.276 16.715 1 98.86 190 LEU B CA 1
ATOM 3648 C C . LEU B 1 190 ? 0.403 25.443 17.134 1 98.86 190 LEU B C 1
ATOM 3650 O O . LEU B 1 190 ? -0.206 25.704 18.174 1 98.86 190 LEU B O 1
ATOM 3654 N N . PHE B 1 191 ? 0.02 24.523 16.298 1 98.8 191 PHE B N 1
ATOM 3655 C CA . PHE B 1 191 ? -1.033 23.565 16.613 1 98.8 191 PHE B CA 1
ATOM 3656 C C . PHE B 1 191 ? -0.441 22.255 17.118 1 98.8 191 PHE B C 1
ATOM 3658 O O . PHE B 1 191 ? 0.408 21.655 16.455 1 98.8 191 PHE B O 1
ATOM 3665 N N . MET B 1 192 ? -0.872 21.764 18.252 1 98.04 192 MET B N 1
ATOM 3666 C CA . MET B 1 192 ? -0.335 20.545 18.85 1 98.04 192 MET B CA 1
ATOM 3667 C C . MET B 1 192 ? -1.384 19.855 19.715 1 98.04 192 MET B C 1
ATOM 3669 O O . MET B 1 192 ? -2.352 20.484 20.144 1 98.04 192 MET B O 1
ATOM 3673 N N . ASN B 1 193 ? -1.238 18.559 19.9 1 95.85 193 ASN B N 1
ATOM 3674 C CA . ASN B 1 193 ? -2.04 17.896 20.922 1 95.85 193 ASN B CA 1
ATOM 3675 C C . ASN B 1 193 ? -1.309 17.841 22.26 1 95.85 193 ASN B C 1
ATOM 3677 O O . ASN B 1 193 ? -0.168 18.295 22.368 1 95.85 193 ASN B O 1
ATOM 3681 N N . ARG B 1 194 ? -1.958 17.3 23.221 1 95.21 194 ARG B N 1
ATOM 3682 C CA . ARG B 1 194 ? -1.415 17.304 24.575 1 95.21 194 ARG B CA 1
ATOM 3683 C C . ARG B 1 194 ? -0.09 16.551 24.637 1 95.21 194 ARG B C 1
ATOM 3685 O O . ARG B 1 194 ? 0.848 16.988 25.306 1 95.21 194 ARG B O 1
ATOM 3692 N N . ARG B 1 195 ? -0.004 15.416 23.99 1 93.77 195 ARG B N 1
ATOM 3693 C CA . ARG B 1 195 ? 1.216 14.615 24.001 1 93.77 195 ARG B CA 1
ATOM 3694 C C . ARG B 1 195 ? 2.354 15.342 23.292 1 93.77 195 ARG B C 1
ATOM 3696 O O . ARG B 1 195 ? 3.507 15.27 23.723 1 93.77 195 ARG B O 1
ATOM 3703 N N . GLU B 1 196 ? 2.047 15.995 22.252 1 96.44 196 GLU B N 1
ATOM 3704 C CA . GLU B 1 196 ? 3.025 16.782 21.507 1 96.44 196 GLU B CA 1
ATOM 3705 C C . GLU B 1 196 ? 3.521 17.968 22.328 1 96.44 196 GLU B C 1
ATOM 3707 O O . GLU B 1 196 ? 4.722 18.242 22.372 1 96.44 196 GLU B O 1
ATOM 3712 N N . ALA B 1 197 ? 2.623 18.614 22.977 1 97.16 197 ALA B N 1
ATOM 3713 C CA . ALA B 1 197 ? 3.003 19.721 23.85 1 97.16 197 ALA B CA 1
ATOM 3714 C C . ALA B 1 197 ? 3.922 19.245 24.972 1 97.16 197 ALA B C 1
ATOM 3716 O O . ALA B 1 197 ? 4.924 19.893 25.279 1 97.16 197 ALA B O 1
ATOM 3717 N N . ALA B 1 198 ? 3.517 18.125 25.527 1 96.1 198 ALA B N 1
ATOM 3718 C CA . ALA B 1 198 ? 4.329 17.549 26.596 1 96.1 198 ALA B CA 1
ATOM 3719 C C . ALA B 1 198 ? 5.731 17.21 26.099 1 96.1 198 ALA B C 1
ATOM 3721 O O . ALA B 1 198 ? 6.717 17.424 26.808 1 96.1 198 ALA B O 1
ATOM 3722 N N . ALA B 1 199 ? 5.809 16.724 24.935 1 95.53 199 ALA B N 1
ATOM 3723 C CA . ALA B 1 199 ? 7.098 16.373 24.345 1 95.53 199 ALA B CA 1
ATOM 3724 C C . ALA B 1 199 ? 7.954 17.616 24.119 1 95.53 199 ALA B C 1
ATOM 3726 O O . ALA B 1 199 ? 9.173 17.58 24.303 1 95.53 199 ALA B O 1
ATOM 3727 N N . LEU B 1 200 ? 7.367 18.644 23.689 1 96.01 200 LEU B N 1
ATOM 3728 C CA . LEU B 1 200 ? 8.063 19.886 23.369 1 96.01 200 LEU B CA 1
ATOM 3729 C C . LEU B 1 200 ? 8.71 20.482 24.615 1 96.01 200 LEU B C 1
ATOM 3731 O O . LEU B 1 200 ? 9.808 21.04 24.542 1 96.01 200 LEU B O 1
ATOM 3735 N N . VAL B 1 201 ? 8.058 20.319 25.75 1 94.47 201 VAL B N 1
ATOM 3736 C CA . VAL B 1 201 ? 8.577 20.935 26.967 1 94.47 201 VAL B CA 1
ATOM 3737 C C . VAL B 1 201 ? 9.154 19.86 27.885 1 94.47 201 VAL B C 1
ATOM 3739 O O . VAL B 1 201 ? 9.573 20.153 29.008 1 94.47 201 VAL B O 1
ATOM 3742 N N . ALA B 1 202 ? 9.113 18.533 27.506 1 91.77 202 ALA B N 1
ATOM 3743 C CA . ALA B 1 202 ? 9.672 17.379 28.205 1 91.77 202 ALA B CA 1
ATOM 3744 C C . ALA B 1 202 ? 9.062 17.233 29.597 1 91.77 202 ALA B C 1
ATOM 3746 O O . ALA B 1 202 ? 9.778 17.002 30.574 1 91.77 202 ALA B O 1
ATOM 3747 N N . ALA B 1 203 ? 7.751 17.49 29.682 1 85.78 203 ALA B N 1
ATOM 3748 C CA . ALA B 1 203 ? 7.06 17.385 30.964 1 85.78 203 ALA B CA 1
ATOM 3749 C C . ALA B 1 203 ? 5.56 17.187 30.764 1 85.78 203 ALA B C 1
ATOM 3751 O O . ALA B 1 203 ? 4.981 17.706 29.807 1 85.78 203 ALA B O 1
ATOM 3752 N N . GLU B 1 204 ? 5.067 16.384 31.612 1 87.17 204 GLU B N 1
ATOM 3753 C CA . GLU B 1 204 ? 3.613 16.294 31.703 1 87.17 204 GLU B CA 1
ATOM 3754 C C . GLU B 1 204 ? 3.065 17.251 32.758 1 87.17 204 GLU B C 1
ATOM 3756 O O . GLU B 1 204 ? 3.362 17.109 33.946 1 87.17 204 GLU B O 1
ATOM 3761 N N . LEU B 1 205 ? 2.265 18.192 32.288 1 84.2 205 LEU B N 1
ATOM 3762 C CA . LEU B 1 205 ? 1.827 19.264 33.174 1 84.2 205 LEU B CA 1
ATOM 3763 C C . LEU B 1 205 ? 0.327 19.501 33.041 1 84.2 205 LEU B C 1
ATOM 3765 O O . LEU B 1 205 ? -0.298 19.03 32.088 1 84.2 205 LEU B O 1
ATOM 3769 N N . SER B 1 206 ? -0.175 20.083 34.012 1 83.54 206 SER B N 1
ATOM 3770 C CA . SER B 1 206 ? -1.547 20.569 33.91 1 83.54 206 SER B CA 1
ATOM 3771 C C . SER B 1 206 ? -1.686 21.601 32.796 1 83.54 206 SER B C 1
ATOM 3773 O O . SER B 1 206 ? -0.686 22.096 32.272 1 83.54 206 SER B O 1
ATOM 3775 N N . ARG B 1 207 ? -2.884 21.909 32.486 1 82.07 207 ARG B N 1
ATOM 3776 C CA . ARG B 1 207 ? -3.162 22.788 31.354 1 82.07 207 ARG B CA 1
ATOM 3777 C C . ARG B 1 207 ? -2.482 24.141 31.532 1 82.07 207 ARG B C 1
ATOM 3779 O O . ARG B 1 207 ? -1.77 24.606 30.639 1 82.07 207 ARG B O 1
ATOM 3786 N N . LYS B 1 208 ? -2.733 24.793 32.673 1 81.87 208 LYS B N 1
ATOM 3787 C CA . LYS B 1 208 ? -2.149 26.111 32.904 1 81.87 208 LYS B CA 1
ATOM 3788 C C . LYS B 1 208 ? -0.626 26.034 32.972 1 81.87 208 LYS B C 1
ATOM 3790 O O . LYS B 1 208 ? 0.07 26.877 32.403 1 81.87 208 LYS B O 1
ATOM 3795 N N . ALA B 1 209 ? -0.176 25.064 33.617 1 90.53 209 ALA B N 1
ATOM 3796 C CA . ALA B 1 209 ? 1.27 24.898 33.742 1 90.53 209 ALA B CA 1
ATOM 3797 C C . ALA B 1 209 ? 1.906 24.597 32.388 1 90.53 209 ALA B C 1
ATOM 3799 O O . ALA B 1 209 ? 3.039 25.008 32.122 1 90.53 209 ALA B O 1
ATOM 3800 N N . LEU B 1 210 ? 1.147 23.969 31.621 1 93.21 210 LEU B N 1
ATOM 3801 C CA . LEU B 1 210 ? 1.629 23.624 30.288 1 93.21 210 LEU B CA 1
ATOM 3802 C C . LEU B 1 210 ? 1.848 24.877 29.447 1 93.21 210 LEU B C 1
ATOM 3804 O O . LEU B 1 210 ? 2.891 25.026 28.807 1 93.21 210 LEU B O 1
ATOM 3808 N N . VAL B 1 211 ? 0.916 25.803 29.47 1 93.99 211 VAL B N 1
ATOM 3809 C CA . VAL B 1 211 ? 1.016 27.039 28.703 1 93.99 211 VAL B CA 1
ATOM 3810 C C . VAL B 1 211 ? 2.205 27.86 29.197 1 93.99 211 VAL B C 1
ATOM 3812 O O . VAL B 1 211 ? 2.952 28.428 28.396 1 93.99 211 VAL B O 1
ATOM 3815 N N . GLY B 1 212 ? 2.31 27.926 30.517 1 94.67 212 GLY B N 1
ATOM 3816 C CA . GLY B 1 212 ? 3.466 28.615 31.069 1 94.67 212 GLY B CA 1
ATOM 3817 C C . GLY B 1 212 ? 4.787 28.05 30.58 1 94.67 212 GLY B C 1
ATOM 3818 O O . GLY B 1 212 ? 5.698 28.803 30.231 1 94.67 212 GLY B O 1
ATOM 3819 N N . ALA B 1 213 ? 4.853 26.778 30.566 1 96.35 213 ALA B N 1
ATOM 3820 C CA . ALA B 1 213 ? 6.068 26.106 30.113 1 96.35 213 ALA B CA 1
ATOM 3821 C C . ALA B 1 213 ? 6.322 26.371 28.632 1 96.35 213 ALA B C 1
ATOM 3823 O O . ALA B 1 213 ? 7.463 26.59 28.22 1 96.35 213 ALA B O 1
ATOM 3824 N N . LEU B 1 214 ? 5.331 26.365 27.835 1 97.19 214 LEU B N 1
ATOM 3825 C CA . LEU B 1 214 ? 5.447 26.625 26.404 1 97.19 214 LEU B CA 1
ATOM 3826 C C . LEU B 1 214 ? 5.902 28.058 26.147 1 97.19 214 LEU B C 1
ATOM 3828 O O . LEU B 1 214 ? 6.753 28.299 25.289 1 97.19 214 LEU B O 1
ATOM 3832 N N . ARG B 1 215 ? 5.375 28.995 26.945 1 96.16 215 ARG B N 1
ATOM 3833 C CA . ARG B 1 215 ? 5.773 30.395 26.829 1 96.16 215 ARG B CA 1
ATOM 3834 C C . ARG B 1 215 ? 7.236 30.581 27.219 1 96.16 215 ARG B C 1
ATOM 3836 O O . ARG B 1 215 ? 7.966 31.33 26.567 1 96.16 215 ARG B O 1
ATOM 3843 N N . ARG B 1 216 ? 7.613 29.903 28.231 1 95.95 216 ARG B N 1
ATOM 3844 C CA . ARG B 1 216 ? 9.007 29.976 28.655 1 95.95 216 ARG B CA 1
ATOM 3845 C C . ARG B 1 216 ? 9.935 29.419 27.58 1 95.95 216 ARG B C 1
ATOM 3847 O O . ARG B 1 216 ? 11.062 29.892 27.42 1 95.95 216 ARG B O 1
ATOM 3854 N N . ALA B 1 217 ? 9.394 28.45 26.906 1 96.39 217 ALA B N 1
ATOM 3855 C CA . ALA B 1 217 ? 10.176 27.849 25.828 1 96.39 217 ALA B CA 1
ATOM 3856 C C . ALA B 1 217 ? 10.226 28.767 24.61 1 96.39 217 ALA B C 1
ATOM 3858 O O . ALA B 1 217 ? 10.979 28.516 23.666 1 96.39 217 ALA B O 1
ATOM 3859 N N . GLY B 1 218 ? 9.375 29.808 24.62 1 96.75 218 GLY B N 1
ATOM 3860 C CA . GLY B 1 218 ? 9.473 30.819 23.579 1 96.75 218 GLY B CA 1
ATOM 3861 C C . GLY B 1 218 ? 8.241 30.889 22.697 1 96.75 218 GLY B C 1
ATOM 3862 O O . GLY B 1 218 ? 8.165 31.722 21.792 1 96.75 218 GLY B O 1
ATOM 3863 N N . LEU B 1 219 ? 7.265 30.013 22.903 1 97.66 219 LEU B N 1
ATOM 3864 C CA . LEU B 1 219 ? 6.066 29.987 22.072 1 97.66 219 LEU B CA 1
ATOM 3865 C C . LEU B 1 219 ? 5.067 31.046 22.526 1 97.66 219 LEU B C 1
ATOM 3867 O O . LEU B 1 219 ? 4.533 30.967 23.635 1 97.66 219 LEU B O 1
ATOM 3871 N N . ASN B 1 220 ? 4.712 31.936 21.732 1 96.06 220 ASN B N 1
ATOM 3872 C CA . ASN B 1 220 ? 3.877 33.071 22.108 1 96.06 220 ASN B CA 1
ATOM 3873 C C . ASN B 1 220 ? 2.396 32.772 21.897 1 96.06 220 ASN B C 1
ATOM 3875 O O . ASN B 1 220 ? 1.538 33.372 22.548 1 96.06 220 ASN B O 1
ATOM 3879 N N . ALA B 1 221 ? 2.105 31.936 20.976 1 98.35 221 ALA B N 1
ATOM 3880 C CA . ALA B 1 221 ? 0.722 31.565 20.685 1 98.35 221 ALA B CA 1
ATOM 3881 C C . ALA B 1 221 ? 0.621 30.096 20.285 1 98.35 221 ALA B C 1
ATOM 3883 O O . ALA B 1 221 ? 1.475 29.584 19.557 1 98.35 221 ALA B O 1
ATOM 3884 N N . GLY B 1 222 ? -0.367 29.429 20.751 1 98.46 222 GLY B N 1
ATOM 3885 C CA . GLY B 1 222 ? -0.523 28.01 20.474 1 98.46 222 GLY B CA 1
ATOM 3886 C C . GLY B 1 222 ? -1.938 27.511 20.692 1 98.46 222 GLY B C 1
ATOM 3887 O O . GLY B 1 222 ? -2.762 28.205 21.292 1 98.46 222 GLY B O 1
ATOM 3888 N N . VAL B 1 223 ? -2.268 26.428 20.098 1 98.59 223 VAL B N 1
ATOM 3889 C CA . VAL B 1 223 ? -3.496 25.659 20.273 1 98.59 223 VAL B CA 1
ATOM 3890 C C . VAL B 1 223 ? -3.157 24.236 20.712 1 98.59 223 VAL B C 1
ATOM 3892 O O . VAL B 1 223 ? -2.317 23.574 20.098 1 98.59 223 VAL B O 1
ATOM 3895 N N . VAL B 1 224 ? -3.761 23.737 21.766 1 97.55 224 VAL B N 1
ATOM 3896 C CA . VAL B 1 224 ? -3.555 22.386 22.278 1 97.55 224 VAL B CA 1
ATOM 3897 C C . VAL B 1 224 ? -4.876 21.619 22.26 1 97.55 224 VAL B C 1
ATOM 3899 O O . VAL B 1 224 ? -5.828 21.994 22.948 1 97.55 224 VAL B O 1
ATOM 3902 N N . THR B 1 225 ? -4.919 20.619 21.464 1 96.05 225 THR B N 1
ATOM 3903 C CA . THR B 1 225 ? -6.109 19.78 21.394 1 96.05 225 THR B CA 1
ATOM 3904 C C . THR B 1 225 ? -5.978 18.577 22.325 1 96.05 225 THR B C 1
ATOM 3906 O O . THR B 1 225 ? -4.869 18.198 22.705 1 96.05 225 THR B O 1
ATOM 3909 N N . ALA B 1 226 ? -7.124 17.995 22.728 1 90.77 226 ALA B N 1
ATOM 3910 C CA . ALA B 1 226 ? -7.145 16.863 23.65 1 90.77 226 ALA B CA 1
ATOM 3911 C C . ALA B 1 226 ? -8.365 15.979 23.406 1 90.77 226 ALA B C 1
ATOM 3913 O O . ALA B 1 226 ? -9.118 15.679 24.336 1 90.77 226 ALA B O 1
ATOM 3914 N N . GLY B 1 227 ? -8.519 15.544 22.209 1 87.1 227 GLY B N 1
ATOM 3915 C CA . GLY B 1 227 ? -9.671 14.713 21.9 1 87.1 227 GLY B CA 1
ATOM 3916 C C . GLY B 1 227 ? -10.994 15.419 22.13 1 87.1 227 GLY B C 1
ATOM 3917 O O . GLY B 1 227 ? -11.24 16.488 21.567 1 87.1 227 GLY B O 1
ATOM 3918 N N . SER B 1 228 ? -11.748 14.808 23.016 1 86.42 228 SER B N 1
ATOM 3919 C CA . SER B 1 228 ? -13.061 15.377 23.299 1 86.42 228 SER B CA 1
ATOM 3920 C C . SER B 1 228 ? -12.99 16.394 24.434 1 86.42 228 SER B C 1
ATOM 3922 O O . SER B 1 228 ? -13.98 17.063 24.738 1 86.42 228 SER B O 1
ATOM 3924 N N . ALA B 1 229 ? -11.863 16.586 24.994 1 90.82 229 ALA B N 1
ATOM 3925 C CA . ALA B 1 229 ? -11.659 17.593 26.032 1 90.82 229 ALA B CA 1
ATOM 3926 C C . ALA B 1 229 ? -11.589 18.994 25.431 1 90.82 229 ALA B C 1
ATOM 3928 O O . ALA B 1 229 ? -11.453 19.148 24.215 1 90.82 229 ALA B O 1
ATOM 3929 N N . PRO B 1 230 ? -11.734 19.977 26.193 1 94.91 230 PRO B N 1
ATOM 3930 C CA . PRO B 1 230 ? -11.695 21.353 25.693 1 94.91 230 PRO B CA 1
ATOM 3931 C C . PRO B 1 230 ? -10.401 21.673 24.948 1 94.91 230 PRO B C 1
ATOM 3933 O O . PRO B 1 230 ? -9.323 21.238 25.36 1 94.91 230 PRO B O 1
ATOM 3936 N N . VAL B 1 231 ? -10.539 22.388 23.921 1 96.94 231 VAL B N 1
ATOM 3937 C CA . VAL B 1 231 ? -9.394 22.886 23.165 1 96.94 231 VAL B CA 1
ATOM 3938 C C . VAL B 1 231 ? -8.81 24.113 23.861 1 96.94 231 VAL B C 1
ATOM 3940 O O . VAL B 1 231 ? -9.536 25.055 24.185 1 96.94 231 VAL B O 1
ATOM 3943 N N . LEU B 1 232 ? -7.546 24.061 24.077 1 97.1 232 LEU B N 1
ATOM 3944 C CA . LEU B 1 232 ? -6.857 25.158 24.749 1 97.1 232 LEU B CA 1
ATOM 3945 C C . LEU B 1 232 ? -6.174 26.072 23.738 1 97.1 232 LEU B C 1
ATOM 3947 O O . LEU B 1 232 ? -5.508 25.596 22.815 1 97.1 232 LEU B O 1
ATOM 3951 N N . GLY B 1 233 ? -6.388 27.41 23.882 1 97.96 233 GLY B N 1
ATOM 3952 C CA . GLY B 1 233 ? -5.695 28.425 23.105 1 97.96 233 GLY B CA 1
ATOM 3953 C C . GLY B 1 233 ? -5.015 29.473 23.965 1 97.96 233 GLY B C 1
ATOM 3954 O O . GLY B 1 233 ? -5.464 29.757 25.078 1 97.96 233 GLY B O 1
ATOM 3955 N N . PHE B 1 234 ? -3.936 29.957 23.481 1 97.46 234 PHE B N 1
ATOM 3956 C CA . PHE B 1 234 ? -3.301 31.062 24.189 1 97.46 234 PHE B CA 1
ATOM 3957 C C . PHE B 1 234 ? -2.57 31.98 23.216 1 97.46 234 PHE B C 1
ATOM 3959 O O . PHE B 1 234 ? -2.043 31.523 22.2 1 97.46 234 PHE B O 1
ATOM 3966 N N . ASP B 1 235 ? -2.555 33.227 23.494 1 97.1 235 ASP B N 1
ATOM 3967 C CA . ASP B 1 235 ? -1.786 34.262 22.81 1 97.1 235 ASP B CA 1
ATOM 3968 C C . ASP B 1 235 ? -1.482 35.429 23.747 1 97.1 235 ASP B C 1
ATOM 3970 O O . ASP B 1 235 ? -1.485 35.268 24.969 1 97.1 235 ASP B O 1
ATOM 3974 N N . ASP B 1 236 ? -1.168 36.569 23.154 1 94.3 236 ASP B N 1
ATOM 3975 C CA . ASP B 1 236 ? -0.774 37.714 23.97 1 94.3 236 ASP B CA 1
ATOM 3976 C C . ASP B 1 236 ? -1.943 38.213 24.816 1 94.3 236 ASP B C 1
ATOM 3978 O O . ASP B 1 236 ? -1.744 38.932 25.797 1 94.3 236 ASP B O 1
ATOM 3982 N N . THR B 1 237 ? -3.094 37.752 24.43 1 94.15 237 THR B N 1
ATOM 3983 C CA . THR B 1 237 ? -4.27 38.26 25.127 1 94.15 237 THR B CA 1
ATOM 3984 C C . THR B 1 237 ? -4.631 37.359 26.305 1 94.15 237 THR B C 1
ATOM 3986 O O . THR B 1 237 ? -5.415 37.748 27.173 1 94.15 237 THR B O 1
ATOM 3989 N N . GLY B 1 238 ? -4.093 36.181 26.356 1 94.03 238 GLY B N 1
ATOM 3990 C CA . GLY B 1 238 ? -4.358 35.308 27.488 1 94.03 238 GLY B CA 1
ATOM 3991 C C . GLY B 1 238 ? -4.538 33.855 27.092 1 94.03 238 GLY B C 1
ATOM 3992 O O . GLY B 1 238 ? -4.111 33.442 26.012 1 94.03 238 GLY B O 1
ATOM 3993 N N . ILE B 1 239 ? -5.036 33.14 28.078 1 96.19 239 ILE B N 1
ATOM 3994 C CA . ILE B 1 239 ? -5.313 31.716 27.922 1 96.19 239 ILE B CA 1
ATOM 3995 C C . ILE B 1 239 ? -6.822 31.48 27.935 1 96.19 239 ILE B C 1
ATOM 3997 O O . ILE B 1 239 ? -7.538 32.046 28.765 1 96.19 239 ILE B O 1
ATOM 4001 N N . PHE B 1 240 ? -7.298 30.734 26.99 1 96.63 240 PHE B N 1
ATOM 4002 C CA . PHE B 1 240 ? -8.728 30.465 26.9 1 96.63 240 PHE B CA 1
ATOM 4003 C C . PHE B 1 240 ? -8.983 29.03 26.453 1 96.63 240 PHE B C 1
ATOM 4005 O O . PHE B 1 240 ? -8.056 28.33 26.04 1 96.63 240 PHE B O 1
ATOM 4012 N N . GLU B 1 241 ? -10.207 28.565 26.567 1 96.84 241 GLU B N 1
ATOM 4013 C CA . GLU B 1 241 ? -10.593 27.22 26.15 1 96.84 241 GLU B CA 1
ATOM 4014 C C . GLU B 1 241 ? -11.957 27.224 25.467 1 96.84 241 GLU B C 1
ATOM 4016 O O . GLU B 1 241 ? -12.775 28.115 25.707 1 96.84 241 GLU B O 1
ATOM 4021 N N . ILE B 1 242 ? -12.124 26.325 24.61 1 97.05 242 ILE B N 1
ATOM 4022 C CA . ILE B 1 242 ? -13.39 26.099 23.923 1 97.05 242 ILE B CA 1
ATOM 4023 C C . ILE B 1 242 ? -13.827 24.648 24.108 1 97.05 242 ILE B C 1
ATOM 4025 O O . ILE B 1 242 ? -13.069 23.722 23.808 1 97.05 242 ILE B O 1
ATOM 4029 N N . ASP B 1 243 ? -15.006 24.424 24.603 1 94.86 243 ASP B N 1
ATOM 4030 C CA . ASP B 1 243 ? -15.573 23.084 24.726 1 94.86 243 ASP B CA 1
ATOM 4031 C C . ASP B 1 243 ? -16.173 22.618 23.402 1 94.86 243 ASP B C 1
ATOM 4033 O O . ASP B 1 243 ? -17.152 23.193 22.921 1 94.86 243 ASP B O 1
ATOM 4037 N N . PRO B 1 244 ? -15.548 21.603 22.876 1 92.59 244 PRO B N 1
ATOM 4038 C CA . PRO B 1 244 ? -16.153 21.134 21.627 1 92.59 244 PRO B CA 1
ATOM 4039 C C . PRO B 1 244 ? -17.537 20.525 21.835 1 92.59 244 PRO B C 1
ATOM 4041 O O . PRO B 1 244 ? -17.771 19.839 22.834 1 92.59 244 PRO B O 1
ATOM 4044 N N . PRO B 1 245 ? -18.411 20.861 20.906 1 88.84 245 PRO B N 1
ATOM 4045 C CA . PRO B 1 245 ? -19.709 20.188 20.996 1 88.84 245 PRO B CA 1
ATOM 4046 C C . PRO B 1 245 ? -19.615 18.688 20.727 1 88.84 245 PRO B C 1
ATOM 4048 O O . PRO B 1 245 ? -18.709 18.239 20.019 1 88.84 245 PRO B O 1
ATOM 4051 N N . ALA B 1 246 ? -20.496 17.974 21.258 1 83.3 246 ALA B N 1
ATOM 4052 C CA . ALA B 1 246 ? -20.552 16.541 20.979 1 83.3 246 ALA B CA 1
ATOM 4053 C C . ALA B 1 246 ? -20.971 16.28 19.535 1 83.3 246 ALA B C 1
ATOM 4055 O O . ALA B 1 246 ? -21.964 16.835 19.06 1 83.3 246 ALA B O 1
ATOM 4056 N N . PRO B 1 247 ? -20.129 15.522 18.878 1 79.92 247 PRO B N 1
ATOM 4057 C CA . PRO B 1 247 ? -20.588 15.187 17.528 1 79.92 247 PRO B CA 1
ATOM 4058 C C . PRO B 1 247 ? -21.87 14.357 17.529 1 79.92 247 PRO B C 1
ATOM 4060 O O . PRO B 1 247 ? -22.1 13.57 18.451 1 79.92 247 PRO B O 1
ATOM 4063 N N . ARG B 1 248 ? -22.802 14.528 16.508 1 79.07 248 ARG B N 1
ATOM 4064 C CA . ARG B 1 248 ? -24.027 13.748 16.367 1 79.07 248 ARG B CA 1
ATOM 4065 C C . ARG B 1 248 ? -23.716 12.295 16.025 1 79.07 248 ARG B C 1
ATOM 4067 O O . ARG B 1 248 ? -24.408 11.382 16.481 1 79.07 248 ARG B O 1
ATOM 4074 N N . ARG B 1 249 ? -22.608 12.115 15.204 1 79.97 249 ARG B N 1
ATOM 4075 C CA . ARG B 1 249 ? -22.128 10.798 14.797 1 79.97 249 ARG B CA 1
ATOM 4076 C C . ARG B 1 249 ? -20.618 10.808 14.584 1 79.97 249 ARG B C 1
ATOM 4078 O O . ARG B 1 249 ? -20.069 11.768 14.037 1 79.97 249 ARG B O 1
ATOM 4085 N N . VAL B 1 250 ? -20.079 9.793 15.15 1 76.11 250 VAL B N 1
ATOM 4086 C CA . VAL B 1 250 ? -18.641 9.675 14.929 1 76.11 250 VAL B CA 1
ATOM 4087 C C . VAL B 1 250 ? -18.374 8.736 13.755 1 76.11 250 VAL B C 1
ATOM 4089 O O . VAL B 1 250 ? -18.667 7.54 13.829 1 76.11 250 VAL B O 1
ATOM 4092 N N . ALA B 1 251 ? -17.922 9.287 12.686 1 72.78 251 ALA B N 1
ATOM 4093 C CA . ALA B 1 251 ? -17.595 8.493 11.505 1 72.78 251 ALA B CA 1
ATOM 4094 C C . ALA B 1 251 ? -16.098 8.204 11.435 1 72.78 251 ALA B C 1
ATOM 4096 O O . ALA B 1 251 ? -15.688 7.048 11.31 1 72.78 251 ALA B O 1
ATOM 4097 N N . ASP B 1 252 ? -15.364 9.195 11.517 1 74.43 252 ASP B N 1
ATOM 4098 C CA . ASP B 1 252 ? -13.909 9.092 11.444 1 74.43 252 ASP B CA 1
ATOM 4099 C C . ASP B 1 252 ? -13.239 10.283 12.126 1 74.43 252 ASP B C 1
ATOM 4101 O O . ASP B 1 252 ? -13.468 11.433 11.745 1 74.43 252 ASP B O 1
ATOM 4105 N N . VAL B 1 253 ? -12.415 9.939 13.048 1 71.74 253 VAL B N 1
ATOM 4106 C CA . VAL B 1 253 ? -11.814 11.027 13.811 1 71.74 253 VAL B CA 1
ATOM 4107 C C . VAL B 1 253 ? -10.506 11.461 13.152 1 71.74 253 VAL B C 1
ATOM 4109 O O . VAL B 1 253 ? -9.90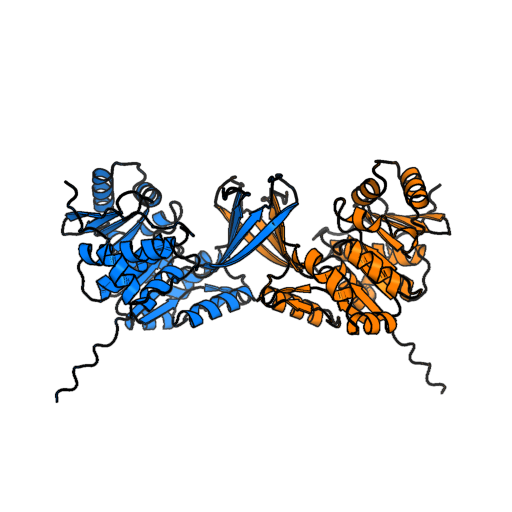2 12.459 13.554 1 71.74 253 VAL B O 1
ATOM 4112 N N . THR B 1 254 ? -10.219 10.694 12.133 1 75.48 254 THR B N 1
ATOM 4113 C CA . THR B 1 254 ? -8.96 10.992 11.459 1 75.48 254 THR B CA 1
ATOM 4114 C C . THR B 1 254 ? -9.04 12.332 10.732 1 75.48 254 THR B C 1
ATOM 4116 O O . THR B 1 254 ? -10.031 12.62 10.057 1 75.48 254 THR B O 1
ATOM 4119 N N . GLY B 1 255 ? -8.106 13.225 11.036 1 84.82 255 GLY B N 1
ATOM 4120 C CA . GLY B 1 255 ? -8.01 14.484 10.314 1 84.82 255 GLY B CA 1
ATOM 4121 C C . GLY B 1 255 ? -8.744 15.621 10.998 1 84.82 255 GLY B C 1
ATOM 4122 O O . GLY B 1 255 ? -8.743 16.752 10.507 1 84.82 255 GLY B O 1
ATOM 4123 N N . ALA B 1 256 ? -9.408 15.339 12.136 1 89.82 256 ALA B N 1
ATOM 4124 C CA . ALA B 1 256 ? -10.12 16.39 12.858 1 89.82 256 ALA B CA 1
ATOM 4125 C C . ALA B 1 256 ? -9.178 17.528 13.241 1 89.82 256 ALA B C 1
ATOM 4127 O O . ALA B 1 256 ? -9.53 18.703 13.115 1 89.82 256 ALA B O 1
ATOM 4128 N N . GLY B 1 257 ? -8.028 17.135 13.682 1 93.66 257 GLY B N 1
ATOM 4129 C CA . GLY B 1 257 ? -7.037 18.144 14.019 1 93.66 257 GLY B CA 1
ATOM 4130 C C . GLY B 1 257 ? -6.597 18.971 12.825 1 93.66 257 GLY B C 1
ATOM 4131 O O . GLY B 1 257 ? -6.399 20.182 12.942 1 93.66 257 GLY B O 1
ATOM 4132 N N . ASP B 1 258 ? -6.476 18.373 11.703 1 95.26 258 ASP B N 1
ATOM 4133 C CA . ASP B 1 258 ? -6.085 19.081 10.488 1 95.26 258 ASP B CA 1
ATOM 4134 C C . ASP B 1 258 ? -7.169 20.065 10.053 1 95.26 258 ASP B C 1
ATOM 4136 O O . ASP B 1 258 ? -6.866 21.178 9.619 1 95.26 258 ASP B O 1
ATOM 4140 N N . ALA B 1 259 ? -8.4 19.588 10.157 1 94.05 259 ALA B N 1
ATOM 4141 C CA . ALA B 1 259 ? -9.521 20.463 9.823 1 94.05 259 ALA B CA 1
ATOM 4142 C C . ALA B 1 259 ? -9.564 21.676 10.748 1 94.05 259 ALA B C 1
ATOM 4144 O O . ALA B 1 259 ? -9.807 22.799 10.299 1 94.05 259 ALA B O 1
ATOM 4145 N N . LEU B 1 260 ? -9.372 21.391 12.016 1 96.24 260 LEU B N 1
ATOM 4146 C CA . LEU B 1 260 ? -9.307 22.48 12.984 1 96.24 260 LEU B CA 1
ATOM 4147 C C . LEU B 1 260 ? -8.229 23.487 12.597 1 96.24 260 LEU B C 1
ATOM 4149 O O . LEU B 1 260 ? -8.481 24.694 12.574 1 96.24 260 LEU B O 1
ATOM 4153 N N . THR B 1 261 ? -7.084 22.995 12.273 1 97.95 261 THR B N 1
ATOM 4154 C CA . THR B 1 261 ? -5.965 23.845 11.885 1 97.95 261 THR B CA 1
ATOM 4155 C C . THR B 1 261 ? -6.315 24.669 10.648 1 97.95 261 THR B C 1
ATOM 4157 O O . THR B 1 261 ? -6.186 25.895 10.655 1 97.95 261 THR B O 1
ATOM 4160 N N . GLY B 1 262 ? -6.749 24.026 9.644 1 97.54 262 GLY B N 1
ATOM 4161 C CA . GLY B 1 262 ? -7.034 24.704 8.389 1 97.54 262 GLY B CA 1
ATOM 4162 C C . GLY B 1 262 ? -8.059 25.813 8.53 1 97.54 262 GLY B C 1
ATOM 4163 O O . GLY B 1 262 ? -7.849 26.926 8.043 1 97.54 262 GLY B O 1
ATOM 4164 N N . ALA B 1 263 ? -9.152 25.528 9.209 1 96.81 263 ALA B N 1
ATOM 4165 C CA . ALA B 1 263 ? -10.218 26.516 9.363 1 96.81 263 ALA B CA 1
ATOM 4166 C C . ALA B 1 263 ? -9.771 27.669 10.257 1 96.81 263 ALA B C 1
ATOM 4168 O O . ALA B 1 263 ? -10.141 28.822 10.024 1 96.81 263 ALA B O 1
ATOM 4169 N N . THR B 1 264 ? -9.043 27.371 11.293 1 98.48 264 THR B N 1
ATOM 4170 C CA . THR B 1 264 ? -8.514 28.423 12.153 1 98.48 264 THR B CA 1
ATOM 4171 C C . THR B 1 264 ? -7.601 29.358 11.365 1 98.48 264 THR B C 1
ATOM 4173 O O . THR B 1 264 ? -7.749 30.58 11.431 1 98.48 264 THR B O 1
ATOM 4176 N N . VAL B 1 265 ? -6.692 28.786 10.607 1 98.57 265 VAL B N 1
ATOM 4177 C CA . VAL B 1 265 ? -5.731 29.566 9.834 1 98.57 265 VAL B CA 1
ATOM 4178 C C . VAL B 1 265 ? -6.469 30.429 8.813 1 98.57 265 VAL B C 1
ATOM 4180 O O . VAL B 1 265 ? -6.155 31.611 8.648 1 98.57 265 VAL B O 1
ATOM 4183 N N . ALA B 1 266 ? -7.425 29.867 8.147 1 97.51 266 ALA B N 1
ATOM 4184 C CA . ALA B 1 266 ? -8.212 30.632 7.184 1 97.51 266 ALA B CA 1
ATOM 4185 C C . ALA B 1 266 ? -8.875 31.835 7.849 1 97.51 266 ALA B C 1
ATOM 4187 O O . ALA B 1 266 ? -8.879 32.936 7.293 1 97.51 266 ALA B O 1
ATOM 4188 N N . ALA B 1 267 ? -9.459 31.628 8.984 1 97.61 267 ALA B N 1
ATOM 4189 C CA . ALA B 1 267 ? -10.127 32.7 9.718 1 97.61 267 ALA B CA 1
ATOM 4190 C C . ALA B 1 267 ? -9.132 33.774 10.146 1 97.61 267 ALA B C 1
ATOM 4192 O O . ALA B 1 267 ? -9.429 34.969 10.074 1 97.61 267 ALA B O 1
ATOM 4193 N N . LEU B 1 268 ? -7.992 33.361 10.594 1 98.35 268 LEU B N 1
ATOM 4194 C CA . LEU B 1 268 ? -6.945 34.31 10.959 1 98.35 268 LEU B CA 1
ATOM 4195 C C . LEU B 1 268 ? -6.55 35.169 9.762 1 98.35 268 LEU B C 1
ATOM 4197 O O . LEU B 1 268 ? -6.342 36.377 9.901 1 98.35 268 LEU B O 1
ATOM 4201 N N . LEU B 1 269 ? -6.443 34.547 8.615 1 97.59 269 LEU B N 1
ATOM 4202 C CA . LEU B 1 269 ? -6.043 35.253 7.403 1 97.59 269 LEU B CA 1
ATOM 4203 C C . LEU B 1 269 ? -7.121 36.242 6.97 1 97.59 269 LEU B C 1
ATOM 4205 O O . LEU B 1 269 ? -6.847 37.168 6.203 1 97.59 269 LEU B O 1
ATOM 4209 N N . ARG B 1 270 ? -8.3 36.025 7.47 1 95.39 270 ARG B N 1
ATOM 4210 C CA . ARG B 1 270 ? -9.386 36.965 7.21 1 95.39 270 ARG B CA 1
ATOM 4211 C C . ARG B 1 270 ? -9.425 38.063 8.267 1 95.39 270 ARG B C 1
ATOM 4213 O O . ARG B 1 270 ? -10.313 38.918 8.249 1 95.39 270 ARG B O 1
ATOM 4220 N N . GLY B 1 271 ? -8.593 37.944 9.23 1 96.05 271 GLY B N 1
ATOM 4221 C CA . GLY B 1 271 ? -8.433 39.045 10.167 1 96.05 271 GLY B CA 1
ATOM 4222 C C . GLY B 1 271 ? -9.098 38.791 11.506 1 96.05 271 GLY B C 1
ATOM 4223 O O . GLY B 1 271 ? -9.105 39.663 12.377 1 96.05 271 GLY B O 1
ATOM 4224 N N . LEU B 1 272 ? -9.573 37.642 11.769 1 97.14 272 LEU B N 1
ATOM 4225 C CA . LEU B 1 272 ? -10.209 37.34 13.046 1 97.14 272 LEU B CA 1
ATOM 4226 C C . LEU B 1 272 ? -9.165 37.113 14.133 1 97.14 272 LEU B C 1
ATOM 4228 O O . LEU B 1 272 ? -8.098 36.554 13.868 1 97.14 272 LEU B O 1
ATOM 4232 N N . PRO B 1 273 ? -9.486 37.536 15.376 1 97.65 273 PRO B N 1
ATOM 4233 C CA . PRO B 1 273 ? -8.606 37.161 16.485 1 97.65 273 PRO B CA 1
ATOM 4234 C C . PRO B 1 273 ? -8.627 35.661 16.773 1 97.65 273 PRO B C 1
ATOM 4236 O O . PRO B 1 273 ? -9.544 34.959 16.341 1 97.65 273 PRO B O 1
ATOM 4239 N N . LEU B 1 274 ? -7.684 35.175 17.494 1 98.28 274 LEU B N 1
ATOM 4240 C CA . LEU B 1 274 ? -7.482 33.743 17.685 1 98.28 274 LEU B CA 1
ATOM 4241 C C . LEU B 1 274 ? -8.707 33.102 18.328 1 98.28 274 LEU B C 1
ATOM 4243 O O . LEU B 1 274 ? -9.102 31.995 17.955 1 98.28 274 LEU B O 1
ATOM 4247 N N . ARG B 1 275 ? -9.355 33.741 19.266 1 97.34 275 ARG B N 1
ATOM 4248 C CA . ARG B 1 275 ? -10.518 33.193 19.956 1 97.34 275 ARG B CA 1
ATOM 4249 C C . ARG B 1 275 ? -11.637 32.869 18.972 1 97.34 275 ARG B C 1
ATOM 4251 O O . ARG B 1 275 ? -12.199 31.772 19.003 1 97.34 275 ARG B O 1
ATOM 4258 N N . ALA B 1 276 ? -11.903 33.837 18.182 1 97.41 276 ALA B N 1
ATOM 4259 C CA . ALA B 1 276 ? -12.96 33.656 17.19 1 97.41 276 ALA B CA 1
ATOM 4260 C C . ALA B 1 276 ? -12.532 32.67 16.107 1 97.41 276 ALA B C 1
ATOM 4262 O O . ALA B 1 276 ? -13.336 31.856 15.646 1 97.41 276 ALA B O 1
ATOM 4263 N N . ALA B 1 277 ? -11.284 32.782 15.648 1 98.31 277 ALA B N 1
ATOM 4264 C CA . ALA B 1 277 ? -10.752 31.897 14.614 1 98.31 277 ALA B CA 1
ATOM 4265 C C . ALA B 1 277 ? -10.789 30.441 15.067 1 98.31 277 ALA B C 1
ATOM 4267 O O . ALA B 1 277 ? -11.145 29.551 14.291 1 98.31 277 ALA B O 1
ATOM 4268 N N . LEU B 1 278 ? -10.452 30.208 16.312 1 98.47 278 LEU B N 1
ATOM 4269 C CA . LEU B 1 278 ? -10.4 28.851 16.844 1 98.47 278 LEU B CA 1
ATOM 4270 C C . LEU B 1 278 ? -11.801 28.257 16.955 1 98.47 278 LEU B C 1
ATOM 4272 O O . LEU B 1 278 ? -11.982 27.048 16.792 1 98.47 278 LEU B O 1
ATOM 4276 N N . ARG B 1 279 ? -12.781 29.067 17.195 1 97.89 279 ARG B N 1
ATOM 4277 C CA . ARG B 1 279 ? -14.154 28.573 17.166 1 97.89 279 ARG B CA 1
ATOM 4278 C C . ARG B 1 279 ? -14.499 27.994 15.798 1 97.89 279 ARG B C 1
ATOM 4280 O O . ARG B 1 279 ? -15.157 26.955 15.706 1 97.89 279 ARG B O 1
ATOM 4287 N N . GLU B 1 280 ? -14.073 28.704 14.795 1 96.93 280 GLU B N 1
ATOM 4288 C CA . GLU B 1 280 ? -14.286 28.173 13.452 1 96.93 280 GLU B CA 1
ATOM 4289 C C . GLU B 1 280 ? -13.534 26.861 13.251 1 96.93 280 GLU B C 1
ATOM 4291 O O . GLU B 1 280 ? -14.03 25.951 12.584 1 96.93 280 GLU B O 1
ATOM 4296 N N . GLY B 1 281 ? -12.295 26.775 13.796 1 97.33 281 GLY B N 1
ATOM 4297 C CA . GLY B 1 281 ? -11.551 25.526 13.755 1 97.33 281 GLY B CA 1
ATOM 4298 C C . GLY B 1 281 ? -12.285 24.372 14.41 1 97.33 281 GLY B C 1
ATOM 4299 O O . GLY B 1 281 ? -12.348 23.274 13.855 1 97.33 281 GLY B O 1
ATOM 4300 N N . VAL B 1 282 ? -12.867 24.642 15.545 1 96.47 282 VAL B N 1
ATOM 4301 C CA . VAL B 1 282 ? -13.595 23.617 16.286 1 96.47 282 VAL B CA 1
ATOM 4302 C C . VAL B 1 282 ? -14.813 23.166 15.483 1 96.47 282 VAL B C 1
ATOM 4304 O O . VAL B 1 282 ? -15.122 21.973 15.43 1 96.47 282 VAL B O 1
ATOM 4307 N N . ALA B 1 283 ? -15.468 24.08 14.878 1 94.26 283 ALA B N 1
ATOM 4308 C CA . ALA B 1 283 ? -16.61 23.745 14.03 1 94.26 283 ALA B CA 1
ATOM 4309 C C . ALA B 1 283 ? -16.192 22.825 12.886 1 94.26 283 ALA B C 1
ATOM 4311 O O . ALA B 1 283 ? -16.878 21.844 12.588 1 94.26 283 ALA B O 1
ATOM 4312 N N . ALA B 1 284 ? -15.083 23.168 12.262 1 93.61 284 ALA B N 1
ATOM 4313 C CA . ALA B 1 284 ? -14.573 22.354 11.162 1 93.61 284 ALA B CA 1
ATOM 4314 C C . ALA B 1 284 ? -14.211 20.951 11.639 1 93.61 284 ALA B C 1
ATOM 4316 O O . ALA B 1 284 ? -14.467 19.966 10.942 1 93.61 284 ALA B O 1
ATOM 4317 N N . ALA B 1 285 ? -13.581 20.849 12.759 1 93.34 285 ALA B N 1
ATOM 4318 C CA . ALA B 1 285 ? -13.23 19.55 13.328 1 93.34 285 ALA B CA 1
ATOM 4319 C C . ALA B 1 285 ? -14.476 18.701 13.566 1 93.34 285 ALA B C 1
ATOM 4321 O O . ALA B 1 285 ? -14.478 17.5 13.288 1 93.34 285 ALA B O 1
ATOM 4322 N N . MET B 1 286 ? -15.502 19.317 14.052 1 90.88 286 MET B N 1
ATOM 4323 C CA . MET B 1 286 ? -16.759 18.615 14.297 1 90.88 286 MET B CA 1
ATOM 4324 C C . MET B 1 286 ? -17.321 18.037 13.002 1 90.88 286 MET B C 1
ATOM 4326 O O . MET B 1 286 ? -17.753 16.884 12.968 1 90.88 286 MET B O 1
ATOM 4330 N N . LEU B 1 287 ? -17.322 18.831 12.032 1 89.68 287 LEU B N 1
ATOM 4331 C CA . LEU B 1 287 ? -17.834 18.384 10.741 1 89.68 287 LEU B CA 1
ATOM 4332 C C . LEU B 1 287 ? -16.983 17.25 10.182 1 89.68 287 LEU B C 1
ATOM 4334 O O . LEU B 1 287 ? -17.509 16.315 9.574 1 89.68 287 LEU B O 1
ATOM 4338 N N . ALA B 1 288 ? -15.661 17.361 10.334 1 88.51 288 ALA B N 1
ATOM 4339 C CA . ALA B 1 288 ? -14.751 16.32 9.864 1 88.51 288 ALA B CA 1
ATOM 4340 C C . ALA B 1 288 ? -15.04 14.988 10.551 1 88.51 288 ALA B C 1
ATOM 4342 O O . ALA B 1 288 ? -15.054 13.939 9.903 1 88.51 288 ALA B O 1
ATOM 4343 N N . ILE B 1 289 ? -15.254 15.021 11.789 1 87.65 289 ILE B N 1
ATOM 4344 C CA . ILE B 1 289 ? -15.516 13.826 12.582 1 87.65 289 ILE B CA 1
ATOM 4345 C C . ILE B 1 289 ? -16.817 13.175 12.12 1 87.65 289 ILE B C 1
ATOM 4347 O O . ILE B 1 289 ? -16.935 11.947 12.108 1 87.65 289 ILE B O 1
ATOM 4351 N N . GLU B 1 290 ? -17.748 13.979 11.705 1 85.97 290 GLU B N 1
ATOM 4352 C CA . GLU B 1 290 ? -19.072 13.489 11.333 1 85.97 290 GLU B CA 1
ATOM 4353 C C . GLU B 1 290 ? -19.092 12.997 9.888 1 85.97 290 GLU B C 1
ATOM 4355 O O . GLU B 1 290 ? -20.063 12.375 9.452 1 85.97 290 GLU B O 1
ATOM 4360 N N . SER B 1 291 ? -18.046 13.271 9.236 1 77.69 291 SER B N 1
ATOM 4361 C CA . SER B 1 291 ? -18.032 12.944 7.814 1 77.69 291 SER B CA 1
ATOM 4362 C C . SER B 1 291 ? -17.324 11.618 7.558 1 77.69 291 SER B C 1
ATOM 4364 O O . SER B 1 291 ? -16.255 11.362 8.115 1 77.69 291 SER B O 1
ATOM 4366 N N . PRO B 1 292 ? -18.018 10.804 6.836 1 65.74 292 PRO B N 1
ATOM 4367 C CA . PRO B 1 292 ? -17.297 9.595 6.43 1 65.74 292 PRO B CA 1
ATOM 4368 C C . PRO B 1 292 ? -16.216 9.874 5.389 1 65.74 292 PRO B C 1
ATOM 4370 O O . PRO B 1 292 ? -15.361 9.021 5.136 1 65.74 292 PRO B O 1
ATOM 4373 N N . GLU B 1 293 ? -16.432 11.103 4.808 1 59.32 293 GLU B N 1
ATOM 4374 C CA . GLU B 1 293 ? -15.466 11.455 3.772 1 59.32 293 GLU B CA 1
ATOM 4375 C C . GLU B 1 293 ? -14.237 12.135 4.371 1 59.32 293 GLU B C 1
ATOM 4377 O O . GLU B 1 293 ? -14.336 12.82 5.391 1 59.32 293 GLU B O 1
ATOM 4382 N N . ALA B 1 294 ? -13.192 11.805 3.861 1 52.02 294 ALA B N 1
ATOM 4383 C CA . ALA B 1 294 ? -11.964 12.444 4.325 1 52.02 294 ALA B CA 1
ATOM 4384 C C . ALA B 1 294 ? -12.087 13.965 4.285 1 52.02 294 ALA B C 1
ATOM 4386 O O . ALA B 1 294 ? -11.525 14.662 5.133 1 52.02 294 ALA B O 1
ATOM 4387 N N . VAL B 1 295 ? -12.735 14.571 3.169 1 53.24 295 VAL B N 1
ATOM 4388 C CA . VAL B 1 295 ? -12.907 16.02 3.15 1 53.24 295 VAL B CA 1
ATOM 4389 C C . VAL B 1 295 ? -14.394 16.365 3.201 1 53.24 295 VAL B C 1
ATOM 4391 O O . VAL B 1 295 ? -15.108 16.209 2.208 1 53.24 295 VAL B O 1
ATOM 4394 N N . PRO B 1 296 ? -14.877 16.58 4.37 1 57.37 296 PRO B N 1
ATOM 4395 C CA . PRO B 1 296 ? -16.298 16.919 4.47 1 57.37 296 PRO B CA 1
ATOM 4396 C C . PRO B 1 296 ? -16.693 18.083 3.564 1 57.37 296 PRO B C 1
ATOM 4398 O O . PRO B 1 296 ? -15.879 18.973 3.307 1 57.37 296 PRO B O 1
ATOM 4401 N N . SER B 1 297 ? -17.701 17.911 2.753 1 61.36 297 SER B N 1
ATOM 4402 C CA . SER B 1 297 ? -18.241 19.051 2.021 1 61.36 297 SER B CA 1
ATOM 4403 C C . SER B 1 297 ? -18.705 20.149 2.971 1 61.36 297 SER B C 1
ATOM 4405 O O . SER B 1 297 ? -19.356 19.87 3.98 1 61.36 297 SER B O 1
ATOM 4407 N N . PHE B 1 298 ? -17.843 21.225 3.1 1 69.81 298 PHE B N 1
ATOM 4408 C CA . PHE B 1 298 ? -18.2 22.369 3.93 1 69.81 298 PHE B CA 1
ATOM 4409 C C . PHE B 1 298 ? -19.016 23.381 3.135 1 69.81 298 PHE B C 1
ATOM 4411 O O . PHE B 1 298 ? -18.455 24.219 2.425 1 69.81 298 PHE B O 1
ATOM 4418 N N . THR B 1 299 ? -20.334 23.106 3.067 1 75.33 299 THR B N 1
ATOM 4419 C CA . THR B 1 299 ? -21.11 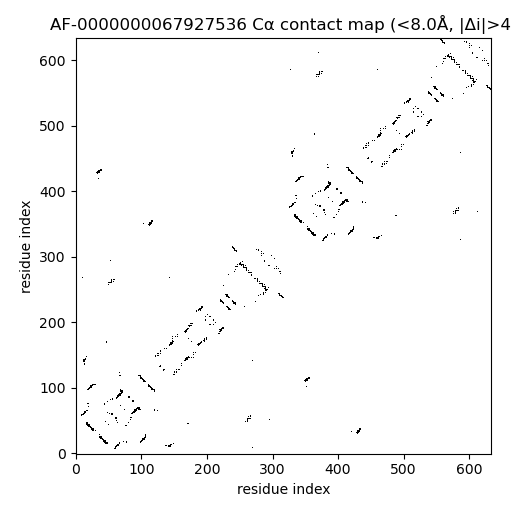24.22 2.533 1 75.33 299 THR B CA 1
ATOM 4420 C C . THR B 1 299 ? -21.181 25.362 3.542 1 75.33 299 THR B C 1
ATOM 4422 O O . THR B 1 299 ? -20.951 25.158 4.736 1 75.33 299 THR B O 1
ATOM 4425 N N . THR B 1 300 ? -21.341 26.511 3.062 1 82.11 300 THR B N 1
ATOM 4426 C CA . THR B 1 300 ? -21.474 27.672 3.935 1 82.11 300 THR B CA 1
ATOM 4427 C C . THR B 1 300 ? -22.572 27.447 4.97 1 82.11 300 THR B C 1
ATOM 4429 O O . THR B 1 300 ? -22.407 27.793 6.142 1 82.11 300 THR B O 1
ATOM 4432 N N . ALA B 1 301 ? -23.577 26.769 4.523 1 83.7 301 ALA B N 1
ATOM 4433 C CA . ALA B 1 301 ? -24.72 26.55 5.406 1 83.7 301 ALA B CA 1
ATOM 4434 C C . ALA B 1 301 ? -24.378 25.553 6.509 1 83.7 301 ALA B C 1
ATOM 4436 O O . ALA B 1 301 ? -24.639 25.807 7.687 1 83.7 301 ALA B O 1
ATOM 4437 N N . ASN B 1 302 ? -23.811 24.503 6.152 1 86.57 302 ASN B N 1
ATOM 4438 C CA . ASN B 1 302 ? -23.489 23.485 7.147 1 86.57 302 ASN B CA 1
ATOM 4439 C C . ASN B 1 302 ? -22.409 23.966 8.112 1 86.57 302 ASN B C 1
ATOM 4441 O O . ASN B 1 302 ? -22.443 23.64 9.3 1 86.57 302 ASN B O 1
ATOM 4445 N N . PHE B 1 303 ? -21.568 24.734 7.58 1 90.45 303 PHE B N 1
ATOM 4446 C CA . PHE B 1 303 ? -20.529 25.291 8.438 1 90.45 303 PHE B CA 1
ATOM 4447 C C . PHE B 1 303 ? -21.12 26.29 9.426 1 90.45 303 PHE B C 1
ATOM 4449 O O . PHE B 1 303 ? -20.761 26.291 10.605 1 90.45 303 PHE B O 1
ATOM 4456 N N . GLY B 1 304 ? -21.96 27.139 8.913 1 91.16 304 GLY B N 1
ATOM 4457 C CA . GLY B 1 304 ? -22.63 28.083 9.793 1 91.16 304 GLY B CA 1
ATOM 4458 C C . GLY B 1 304 ? -23.388 27.411 10.923 1 91.16 304 GLY B C 1
ATOM 4459 O O . GLY B 1 304 ? -23.352 27.875 12.064 1 91.16 304 GLY B O 1
ATOM 4460 N N . GLN B 1 305 ? -24.054 26.3 10.598 1 91.07 305 GLN B N 1
ATOM 4461 C CA . GLN B 1 305 ? -24.796 25.546 11.604 1 91.07 305 GLN B CA 1
ATOM 4462 C C . GLN B 1 305 ? -23.856 24.945 12.645 1 91.07 305 GLN B C 1
ATOM 4464 O O . GLN B 1 305 ? -24.149 24.973 13.842 1 91.07 305 GLN B O 1
ATOM 4469 N N . ALA B 1 306 ? -22.81 24.459 12.172 1 91.96 306 ALA B N 1
ATOM 4470 C CA . ALA B 1 306 ? -21.821 23.883 13.079 1 91.96 306 ALA B CA 1
ATOM 4471 C C . ALA B 1 306 ? -21.225 24.952 13.991 1 91.96 306 ALA B C 1
ATOM 4473 O O . ALA B 1 306 ? -21.071 24.733 15.195 1 91.96 306 ALA B O 1
ATOM 4474 N N . LEU B 1 307 ? -20.916 26.073 13.421 1 94.6 307 LEU B N 1
ATOM 4475 C CA . LEU B 1 307 ? -20.316 27.169 14.173 1 94.6 307 LEU B CA 1
ATOM 4476 C C . LEU B 1 307 ? -21.259 27.659 15.266 1 94.6 307 LEU B C 1
ATOM 4478 O O . LEU B 1 307 ? -20.818 28.005 16.364 1 94.6 307 LEU B O 1
ATOM 4482 N N . ALA B 1 308 ? -22.479 27.619 14.971 1 94.63 308 ALA B N 1
ATOM 4483 C CA . ALA B 1 308 ? -23.482 28.082 15.926 1 94.63 308 ALA B CA 1
ATOM 4484 C C . ALA B 1 308 ? -23.512 27.19 17.164 1 94.63 308 ALA B C 1
ATOM 4486 O O . ALA B 1 308 ? -23.915 27.63 18.244 1 94.63 308 ALA B O 1
ATOM 4487 N N . LEU B 1 309 ? -23.08 26.011 17.025 1 94.27 309 LEU B N 1
ATOM 4488 C CA . LEU B 1 309 ? -23.102 25.062 18.133 1 94.27 309 LEU B CA 1
ATOM 4489 C C . LEU B 1 309 ? -21.852 25.205 18.995 1 94.27 309 LEU B C 1
ATOM 4491 O O . LEU B 1 309 ? -21.799 24.681 20.111 1 94.27 309 LEU B O 1
ATOM 4495 N N . VAL B 1 310 ? -20.864 25.852 18.507 1 96.06 310 VAL B N 1
ATOM 4496 C CA . VAL B 1 310 ? -19.605 26.002 19.23 1 96.06 310 VAL B CA 1
ATOM 4497 C C . VAL B 1 310 ? -19.724 27.133 20.248 1 96.06 310 VAL B C 1
ATOM 4499 O O . VAL B 1 310 ? -19.994 28.28 19.882 1 96.06 310 VAL B O 1
ATOM 4502 N N . PRO B 1 311 ? -19.552 26.83 21.494 1 95.49 311 PRO B N 1
ATOM 4503 C CA . PRO B 1 311 ? -19.653 27.885 22.504 1 95.49 311 PRO B CA 1
ATOM 4504 C C . PRO B 1 311 ? -18.548 28.932 22.377 1 95.49 311 PRO B C 1
ATOM 4506 O O . PRO B 1 311 ? -17.532 28.685 21.722 1 95.49 311 PRO B O 1
ATOM 4509 N N . GLU B 1 312 ? -18.756 30.035 23.003 1 94.67 312 GLU B N 1
ATOM 4510 C CA . GLU B 1 312 ? -17.726 31.068 23.064 1 94.67 312 GLU B CA 1
ATOM 4511 C C . GLU B 1 312 ? -16.536 30.612 23.902 1 94.67 312 GLU B C 1
ATOM 4513 O O . GLU B 1 312 ? -16.693 29.82 24.833 1 94.67 312 GLU B O 1
ATOM 4518 N N . ALA B 1 313 ? -15.423 31.134 23.548 1 94.68 313 ALA B N 1
ATOM 4519 C CA . ALA B 1 313 ? -14.213 30.843 24.312 1 94.68 313 ALA B CA 1
ATOM 4520 C C . ALA B 1 313 ? -14.314 31.393 25.732 1 94.68 313 ALA B C 1
ATOM 4522 O O . ALA B 1 313 ? -14.816 32.5 25.941 1 94.68 313 ALA B O 1
ATOM 4523 N N . ARG B 1 314 ? -13.871 30.598 26.651 1 94.18 314 ARG B N 1
ATOM 4524 C CA . ARG B 1 314 ? -13.847 31.02 28.048 1 94.18 314 ARG B CA 1
ATOM 4525 C C . ARG B 1 314 ? -12.416 31.208 28.539 1 94.18 314 ARG B C 1
ATOM 4527 O O . ARG B 1 314 ? -11.525 30.435 28.182 1 94.18 314 ARG B O 1
ATOM 4534 N N . GLU B 1 315 ? -12.244 32.164 29.369 1 92.3 315 GLU B N 1
ATOM 4535 C CA . GLU B 1 315 ? -10.926 32.398 29.952 1 92.3 315 GLU B CA 1
ATOM 4536 C C . GLU B 1 315 ? -10.554 31.292 30.936 1 92.3 315 GLU B C 1
ATOM 4538 O O . GLU B 1 315 ? -11.403 30.813 31.689 1 92.3 315 GLU B O 1
ATOM 4543 N N . VAL B 1 316 ? -9.296 30.856 30.654 1 83.78 316 VAL B N 1
ATOM 4544 C CA . VAL B 1 316 ? -8.781 29.901 31.629 1 83.78 316 VAL B CA 1
ATOM 4545 C C . VAL B 1 316 ? -8.09 30.646 32.768 1 83.78 316 VAL B C 1
ATOM 4547 O O . VAL B 1 316 ? -7.251 31.518 32.529 1 83.78 316 VAL B O 1
ATOM 4550 N N . ALA B 1 317 ? -8.71 30.555 33.919 1 67.21 317 ALA B N 1
ATOM 4551 C CA . ALA B 1 317 ? -8.229 31.214 35.131 1 67.21 317 ALA B CA 1
ATOM 4552 C C . ALA B 1 317 ? -6.911 30.604 35.6 1 67.21 317 ALA B C 1
ATOM 4554 O O . ALA B 1 317 ? -6.687 29.401 35.448 1 67.21 317 ALA B O 1
#

Foldseek 3Di:
DPPPPPPPAAEEEEEWDKFKEKEWEFDDDDDPPDDGDTDMDIDIDTLQLLLVLLQVLLPHAYEYEYEAEQDPRVVRSVVVCVVSNYHYPYYYHDVDHGWYKYFYAYNVRHTPDIDTRLVCQAVPLLVVLPDPVNLVVLVPHQAYEYELSHALNNVVSSLVSNVPRAYEYECRDLVRNCSCLVPQQSHPEYEEEQSNLCSNLVHRDDPVVSVVSSVVSRHAWYWYDYVQAWIWIGHPVAIWTWHADDAPDFQDQPNLSSSLNNQLVSVVSVPDDNQLSSLLSSLRSSQCRRDNDNNRNDDVVSSVVSSVRIDGIGGDD/DPPPPPPPAAEEEEEWDKFKEKEWEFDPDDDPPDDGDTDMDIDIDTLQLLLVLLQVLLPHAYEYEYEAEQDPRVVRSVVVCVVSNYHYPYYYHDVDHGWYKYFYAYNVRHTPDIDTRLVCQAVPLLVVLPDPVNLVVLVPHQAYEYELSHALNNVVSSLVSNVPRAYEYECRDLVRNCSCLVPQQSHPEYEEEQSNLCSNLVHRDDPVVSVVSSVVSRHAWYWYDYVQAWIWIGHPVAIWTWHADDAPDFQDQPNLSSSLNNQLVSVVSVPDDNQLSSLLSSLRSSQCRRDNDNNRNDDVVSSVVSSVRIDGIGGDD

Sequence (634 aa):
MPTSPTILAPTILAFGGAHIDRRGQVSGIYVPAASNPGMMREDVGGVVFNALRSVVKRGVSASLISVRGGDAAAETVASAIDSAGITDLSVVFLDRTTPSYTALIDAEGELIVGLADMALYDLAFPKQMRRSKVREAIADADAILCDANLPTAALERLVAQAGGRPVFAIAVSPAKVVRLSPLLGDLSLLFMNRREAAALVAAELSRKALVGALRRAGLNAGVVTAGSAPVLGFDDTGIFEIDPPAPRRVADVTGAGDALTGATVAALLRGLPLRAALREGVAAAMLAIESPEAVPSFTTANFGQALALVPEAREVAMPTSPTILAPTILAFGGAHIDRRGQVSGIYVPAASNPGMMREDVGGVVFNALRSVVKRGVSASLISVRGGDAAAETVASAIDSAGITDLSVVFLDRTTPSYTALIDAEGELIVGLADMALYDLAFPKQMRRSKVREAIADADAILCDANLPTAALERLVAQAGGRPVFAIAVSPAKVVRLSPLLGDLSLLFMNRREAAALVAAELSRKALVGALRRAGLNAGVVTAGSAPVLGFDDTGIFEIDPPAPRRVADVTGAGDALTGATVAALLRGLPLRAALREGVAAAMLAIESPEAVPSFTTANFGQALALVPEAREVA

Nearest PDB structures (foldseek):
  7vtd-assembly2_C  TM=9.315E-01  e=2.566E-29  Escherichia coli
  7vtg-assembly1_B  TM=9.197E-01  e=2.057E-27  Escherichia coli
  7vtf-assembly1_B  TM=9.067E-01  e=3.283E-27  Escherichia coli
  7vtf-assembly2_D  TM=9.056E-01  e=1.188E-26  Escherichia coli
  7vsk-assembly1_A  TM=8.978E-01  e=1.070E-24  Escherichia coli BL21(DE3)